Protein AF-A0A2H9QXD7-F1 (afdb_monomer_lite)

pLDDT: mean 72.5, std 18.65, range [27.28, 98.44]

Secondary structure (DSSP, 8-state):
--SHHHHHHHHHHHHHHHHHHHHHHHHHHHHHHHHHHHHHHHHHHHHHHHTTT-PPPPP-------PPPSEEEEEEEEEEEEEEETTEEEEEEEEEEEEEEEEEESS-EEEEEE--SS-EEEEEEEETTEEE--EEETTEEEEEEPSEEEEEEEEEEEEESSEEEEPPPSSSEEEEEEEEEEEESS---PPPPTTBPPPSEEEEETTEEEEEEEEEEEE--SBEEEE------HHHHHHHHHHHHHHHHHHHHHHHHHHHHHTT----HHHHHHHHHHHHHHHHHHHHHHHHH-HHHHHHHHHHHHHHHHHHHHHH-TTS-HHHIIIIIHHHHHHHHHHHHHHS--TTHHHHHHHHHHHHHHHHHHHHHH---------HHHHHHHHHHHHHHHHHHHHHHHHHHHHHHHHHHHHHTT-----B-TTT--B--TT-SB-TTT--B--EEEE-TTT--EEEBTB-SB-TTT-PBPP----------------------

Structure (mmCIF, N/CA/C/O backbone):
data_AF-A0A2H9QXD7-F1
#
_entry.id   AF-A0A2H9QXD7-F1
#
loop_
_atom_site.group_PDB
_atom_site.id
_atom_site.type_symbol
_atom_site.label_atom_id
_atom_site.label_alt_id
_atom_site.label_comp_id
_atom_site.label_asym_id
_atom_site.label_entity_id
_atom_site.label_seq_id
_atom_site.pdbx_PDB_ins_code
_atom_site.Cartn_x
_atom_site.Cartn_y
_atom_site.Cartn_z
_atom_site.occupancy
_atom_site.B_iso_or_equiv
_atom_site.auth_seq_id
_atom_site.auth_comp_id
_atom_site.auth_asym_id
_atom_site.auth_atom_id
_atom_site.pdbx_PDB_model_num
ATOM 1 N N . MET A 1 1 ? -8.961 28.371 81.893 1.00 50.22 1 MET A N 1
ATOM 2 C CA . MET A 1 1 ? -9.290 27.079 81.246 1.00 50.22 1 MET A CA 1
ATOM 3 C C . MET A 1 1 ? -9.871 27.265 79.829 1.00 50.22 1 MET A C 1
ATOM 5 O O . MET A 1 1 ? -10.823 26.589 79.486 1.00 50.22 1 MET A O 1
ATOM 9 N N . ASN A 1 2 ? -9.292 28.124 78.968 1.00 52.12 2 ASN A N 1
ATOM 10 C CA . ASN A 1 2 ? -9.821 28.398 77.608 1.00 52.12 2 ASN A CA 1
ATOM 11 C C . ASN A 1 2 ? -8.870 28.002 76.455 1.00 52.12 2 ASN A C 1
ATOM 13 O O . ASN A 1 2 ? -9.100 28.394 75.317 1.00 52.12 2 ASN A O 1
ATOM 17 N N . ASN A 1 3 ? -7.799 27.241 76.715 1.00 54.72 3 ASN A N 1
ATOM 18 C CA . ASN A 1 3 ? -6.760 26.988 75.703 1.00 54.72 3 ASN A CA 1
ATOM 19 C C . ASN A 1 3 ? -6.898 25.638 74.964 1.00 54.72 3 ASN A C 1
ATOM 21 O O . ASN A 1 3 ? -6.285 25.445 73.919 1.00 54.72 3 ASN A O 1
ATOM 25 N N . GLU A 1 4 ? -7.727 24.710 75.455 1.00 57.25 4 GLU A N 1
ATOM 26 C CA . GLU A 1 4 ? -7.843 23.364 74.865 1.00 57.25 4 GLU A CA 1
ATOM 27 C C . GLU A 1 4 ? -8.737 23.313 73.610 1.00 57.25 4 GLU A C 1
ATOM 29 O O . GLU A 1 4 ? -8.474 22.523 72.703 1.00 57.25 4 GLU A O 1
ATOM 34 N N . GLY A 1 5 ? -9.730 24.204 73.484 1.00 67.75 5 GLY A N 1
ATOM 35 C CA . GLY A 1 5 ? -10.595 24.282 72.293 1.00 67.75 5 GLY A CA 1
ATOM 36 C C . GLY A 1 5 ? -9.861 24.735 71.020 1.00 67.75 5 GLY A C 1
ATOM 37 O O . GLY A 1 5 ? -10.133 24.234 69.931 1.00 67.75 5 GLY A O 1
ATOM 38 N N . SER A 1 6 ? -8.859 25.609 71.169 1.00 73.25 6 SER A N 1
ATOM 39 C CA . SER A 1 6 ? -8.029 26.139 70.072 1.00 73.25 6 SER A CA 1
ATOM 40 C C . SER A 1 6 ? -7.199 25.050 69.375 1.00 73.25 6 SER A C 1
ATOM 42 O O . SER A 1 6 ? -7.035 25.048 68.151 1.00 73.25 6 SER A O 1
ATOM 44 N N . ILE A 1 7 ? -6.713 24.068 70.140 1.00 79.00 7 ILE A N 1
ATOM 45 C CA . ILE A 1 7 ? -5.866 22.992 69.613 1.00 79.00 7 ILE A CA 1
ATOM 46 C C . ILE A 1 7 ? -6.694 22.028 68.749 1.00 79.00 7 ILE A C 1
ATOM 48 O O . ILE A 1 7 ? -6.244 21.622 67.675 1.00 79.00 7 ILE A O 1
ATOM 52 N N . TYR A 1 8 ? -7.925 21.710 69.161 1.00 70.56 8 TYR A N 1
ATOM 53 C CA . TYR A 1 8 ? -8.802 20.801 68.417 1.00 70.56 8 TYR A CA 1
ATOM 54 C C . TYR A 1 8 ? -9.259 21.375 67.069 1.00 70.56 8 TYR A C 1
ATOM 56 O O . TYR A 1 8 ? -9.207 20.666 66.059 1.00 70.56 8 TYR A O 1
ATOM 64 N N . GLU A 1 9 ? -9.638 22.655 67.007 1.00 77.56 9 GLU A N 1
ATOM 65 C CA . GLU A 1 9 ? -10.002 23.297 65.735 1.00 77.56 9 GLU A CA 1
ATOM 66 C C . GLU A 1 9 ? -8.818 23.363 64.767 1.00 77.56 9 GLU A C 1
ATOM 68 O O . GLU A 1 9 ? -8.970 23.095 63.569 1.00 77.56 9 GLU A O 1
ATOM 73 N N . LYS A 1 10 ? -7.612 23.629 65.286 1.00 83.69 10 LYS A N 1
ATOM 74 C CA . LYS A 1 10 ? -6.394 23.641 64.474 1.00 83.69 10 LYS A CA 1
ATOM 75 C C . LYS A 1 10 ? -6.135 22.267 63.848 1.00 83.69 10 LYS A C 1
ATOM 77 O O . LYS A 1 10 ? -5.946 22.194 62.632 1.00 83.69 10 LYS A O 1
ATOM 82 N N . ILE A 1 11 ? -6.240 21.186 64.627 1.00 81.69 11 ILE A N 1
ATOM 83 C CA . ILE A 1 11 ? -6.052 19.803 64.150 1.00 81.69 11 ILE A CA 1
ATOM 84 C C . ILE A 1 11 ? -7.108 19.409 63.103 1.00 81.69 11 ILE A C 1
ATOM 86 O O . ILE A 1 11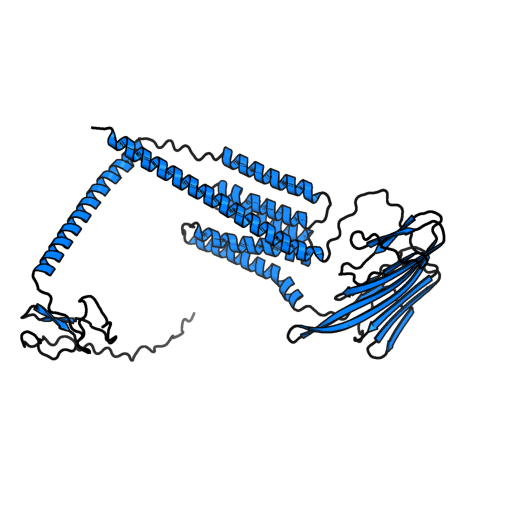 ? -6.771 18.807 62.079 1.00 81.69 11 ILE A O 1
ATOM 90 N N . ILE A 1 12 ? -8.384 19.755 63.313 1.00 76.88 12 ILE A N 1
ATOM 91 C CA . ILE A 1 12 ? -9.459 19.446 62.355 1.00 76.88 12 ILE A CA 1
ATOM 92 C C . ILE A 1 12 ? -9.257 20.226 61.048 1.00 76.88 12 ILE A C 1
ATOM 94 O O . ILE A 1 12 ? -9.395 19.651 59.963 1.00 76.88 12 ILE A O 1
ATOM 98 N N . SER A 1 13 ? -8.870 21.504 61.130 1.00 81.38 13 SER A N 1
ATOM 99 C CA . SER A 1 13 ? -8.602 22.333 59.951 1.00 81.38 13 SER A CA 1
ATOM 100 C C . SER A 1 13 ? -7.418 21.810 59.127 1.00 81.38 13 SER A C 1
ATOM 102 O O . SER A 1 13 ? -7.489 21.782 57.894 1.00 81.38 13 SER A O 1
ATOM 104 N N . GLU A 1 14 ? -6.358 21.325 59.785 1.00 82.88 14 GLU A N 1
ATOM 105 C CA . GLU A 1 14 ? -5.194 20.757 59.107 1.00 82.88 14 GLU A CA 1
ATOM 106 C C . GLU A 1 14 ? -5.512 19.411 58.461 1.00 82.88 14 GLU A C 1
ATOM 108 O O . GLU A 1 14 ? -5.177 19.218 57.292 1.00 82.88 14 GLU A O 1
ATOM 113 N N . ARG A 1 15 ? -6.266 18.526 59.129 1.00 73.88 15 ARG A N 1
ATOM 114 C CA . ARG A 1 15 ? -6.718 17.264 58.515 1.00 73.88 15 ARG A CA 1
ATOM 115 C C . ARG A 1 15 ? -7.625 17.491 57.305 1.00 73.88 15 ARG A C 1
ATOM 117 O O . ARG A 1 15 ? -7.529 16.744 56.330 1.00 73.88 15 ARG A O 1
ATOM 124 N N . ARG A 1 16 ? -8.487 18.517 57.323 1.00 69.88 16 ARG A N 1
ATOM 125 C CA . ARG A 1 16 ? -9.341 18.871 56.171 1.00 69.88 16 ARG A CA 1
ATOM 126 C C . ARG A 1 16 ? -8.508 19.388 54.996 1.00 69.88 16 ARG A C 1
ATOM 128 O O . ARG A 1 16 ? -8.681 18.912 53.876 1.00 69.88 16 ARG A O 1
ATOM 135 N N . LYS A 1 17 ? -7.552 20.290 55.255 1.00 73.44 17 LYS A N 1
ATOM 136 C CA . LYS A 1 17 ? -6.596 20.776 54.241 1.00 73.44 17 LYS A CA 1
ATOM 137 C C . LYS A 1 17 ? -5.735 19.645 53.682 1.00 73.44 17 LYS A C 1
ATOM 139 O O . LYS A 1 17 ? -5.472 19.621 52.481 1.00 73.44 17 LYS A O 1
ATOM 144 N N . GLN A 1 18 ? -5.334 18.699 54.529 1.00 76.56 18 GLN A N 1
ATOM 145 C CA . GLN A 1 18 ? -4.551 17.540 54.125 1.00 76.56 18 GLN A CA 1
ATOM 146 C C . GLN A 1 18 ? -5.365 16.599 53.233 1.00 76.56 18 GLN A C 1
ATOM 148 O O . GLN A 1 18 ? -4.866 16.255 52.170 1.00 76.56 18 GLN A O 1
ATOM 153 N N . LYS A 1 19 ? -6.624 16.275 53.580 1.00 65.88 19 LYS A N 1
ATOM 154 C CA . LYS A 1 19 ? -7.521 15.458 52.733 1.00 65.88 19 LYS A CA 1
ATOM 155 C C . LYS A 1 19 ? -7.804 16.089 51.367 1.00 65.88 19 LYS A C 1
ATOM 157 O O . LYS A 1 19 ? -7.812 15.381 50.365 1.00 65.88 19 LYS A O 1
ATOM 162 N N . ILE A 1 20 ? -8.012 17.406 51.311 1.00 66.88 20 ILE A N 1
ATOM 163 C CA . ILE A 1 20 ? -8.229 18.117 50.039 1.00 66.88 20 ILE A CA 1
ATOM 164 C C . ILE A 1 20 ? -6.953 18.086 49.186 1.00 66.88 20 ILE A C 1
ATOM 166 O O . ILE A 1 20 ? -7.023 17.831 47.985 1.00 66.88 20 ILE A O 1
ATOM 170 N N . ARG A 1 21 ? -5.776 18.282 49.798 1.00 68.50 21 ARG A N 1
ATOM 171 C CA . ARG A 1 21 ? -4.490 18.181 49.091 1.00 68.50 21 ARG A CA 1
ATOM 172 C C . ARG A 1 21 ? -4.213 16.769 48.589 1.00 68.50 21 ARG A C 1
ATOM 174 O O . ARG A 1 21 ? -3.840 16.630 47.432 1.00 68.50 21 ARG A O 1
ATOM 181 N N . THR A 1 22 ? -4.404 15.733 49.406 1.00 72.25 22 THR A N 1
ATOM 182 C CA . THR A 1 22 ? -4.174 14.352 48.960 1.00 72.25 22 THR A CA 1
ATOM 183 C C . THR A 1 22 ? -5.171 13.929 47.890 1.00 72.25 22 THR A C 1
ATOM 185 O O . THR A 1 22 ? -4.749 13.330 46.910 1.00 72.25 22 THR A O 1
ATOM 188 N N . GLY A 1 23 ? -6.449 14.305 47.999 1.00 62.25 23 GLY A N 1
ATOM 189 C CA . GLY A 1 23 ? -7.443 14.043 46.951 1.00 62.25 23 GLY A CA 1
ATOM 190 C C . GLY A 1 23 ? -7.094 14.708 45.616 1.00 62.25 23 GLY A C 1
ATOM 191 O O . GLY A 1 23 ? -7.137 14.056 44.576 1.00 62.25 23 GLY A O 1
ATOM 192 N N . ALA A 1 24 ? -6.670 15.977 45.641 1.00 61.62 24 ALA A N 1
ATOM 193 C CA . ALA A 1 24 ? -6.243 16.689 44.438 1.00 61.62 24 ALA A CA 1
ATOM 194 C C . ALA A 1 24 ? -4.972 16.083 43.820 1.00 61.62 24 ALA A C 1
ATOM 196 O O . ALA A 1 24 ? -4.908 15.907 42.607 1.00 61.62 24 ALA A O 1
ATOM 197 N N . VAL A 1 25 ? -3.980 15.718 44.640 1.00 71.81 25 VAL A N 1
ATOM 198 C CA . VAL A 1 25 ? -2.737 15.089 44.160 1.00 71.81 25 VAL A CA 1
ATOM 199 C C . VAL A 1 25 ? -3.019 13.716 43.550 1.00 71.81 25 VAL A C 1
ATOM 201 O O . VAL A 1 25 ? -2.540 13.441 42.455 1.00 71.81 25 VAL A O 1
ATOM 204 N N . ILE A 1 26 ? -3.836 12.883 44.202 1.00 72.69 26 ILE A N 1
ATOM 205 C CA . ILE A 1 26 ? -4.234 11.574 43.666 1.00 72.69 26 ILE A CA 1
ATOM 206 C C . ILE A 1 26 ? -4.992 11.748 42.346 1.00 72.69 26 ILE A C 1
ATOM 208 O O . ILE A 1 26 ? -4.683 11.052 41.384 1.00 72.69 26 ILE A O 1
ATOM 212 N N . GLY A 1 27 ? -5.920 12.708 42.265 1.00 67.00 27 GLY A N 1
ATOM 213 C CA . GLY A 1 27 ? -6.651 13.007 41.032 1.00 67.00 27 GLY A CA 1
ATOM 214 C C . GLY A 1 27 ? -5.737 13.422 39.875 1.00 67.00 27 GLY A C 1
ATOM 215 O O . GLY A 1 27 ? -5.883 12.909 38.769 1.00 67.00 27 GLY A O 1
ATOM 216 N N . VAL A 1 28 ? -4.752 14.292 40.131 1.00 66.38 28 VAL A N 1
ATOM 217 C CA . VAL A 1 28 ? -3.770 14.717 39.118 1.00 66.38 28 VAL A CA 1
ATOM 218 C C . VAL A 1 28 ? -2.889 13.550 38.676 1.00 66.38 28 VAL A C 1
ATOM 220 O O . VAL A 1 28 ? -2.704 13.355 37.478 1.00 66.38 28 VAL A O 1
ATOM 223 N N . VAL A 1 29 ? -2.381 12.742 39.613 1.00 74.50 29 VAL A N 1
ATOM 224 C CA . VAL A 1 29 ? -1.556 11.568 39.283 1.00 74.50 29 VAL A CA 1
ATOM 225 C C . VAL A 1 29 ? -2.347 10.576 38.435 1.00 74.50 29 VAL A C 1
ATOM 227 O O . VAL A 1 29 ? -1.844 10.131 37.407 1.00 74.50 29 VAL A O 1
ATOM 230 N N . LEU A 1 30 ? -3.595 10.279 38.810 1.00 69.69 30 LEU A N 1
ATOM 231 C CA . LEU A 1 30 ? -4.452 9.363 38.059 1.00 69.69 30 LEU A CA 1
ATOM 232 C C . LEU A 1 30 ? -4.732 9.888 36.644 1.00 69.69 30 LEU A C 1
ATOM 234 O O . LEU A 1 30 ? -4.655 9.130 35.682 1.00 69.69 30 LEU A O 1
ATOM 238 N N . MET A 1 31 ? -5.000 11.191 36.502 1.00 66.00 31 MET A N 1
ATOM 239 C CA . MET A 1 31 ? -5.238 11.814 35.199 1.00 66.00 31 MET A CA 1
ATOM 240 C C . MET A 1 31 ? -3.998 11.747 34.300 1.00 66.00 31 MET A C 1
ATOM 242 O O . MET A 1 31 ? -4.118 11.396 33.127 1.00 66.00 31 MET A O 1
ATOM 246 N N . VAL A 1 32 ? -2.805 12.027 34.837 1.00 68.38 32 VAL A N 1
ATOM 247 C CA . VAL A 1 32 ? -1.537 11.918 34.093 1.00 68.38 32 VAL A CA 1
ATOM 248 C C . VAL A 1 32 ? -1.297 10.478 33.643 1.00 68.38 32 VAL A C 1
ATOM 250 O O . VAL A 1 32 ? -0.935 10.254 32.491 1.00 68.38 32 VAL A O 1
ATOM 253 N N . LEU A 1 33 ? -1.556 9.501 34.514 1.00 71.00 33 LEU A N 1
ATOM 254 C CA . LEU A 1 33 ? -1.360 8.081 34.220 1.00 71.00 33 LEU A CA 1
ATOM 255 C C . LEU A 1 33 ? -2.330 7.591 33.135 1.00 71.00 33 LEU A C 1
ATOM 257 O O . LEU A 1 33 ? -1.901 6.959 32.175 1.00 71.00 33 LEU A O 1
ATOM 261 N N . ILE A 1 34 ? -3.613 7.959 33.228 1.00 66.31 34 ILE A N 1
ATOM 262 C CA . ILE A 1 34 ? -4.619 7.661 32.197 1.00 66.31 34 ILE A CA 1
ATOM 263 C C . ILE A 1 34 ? -4.234 8.321 30.869 1.00 66.31 34 ILE A C 1
ATOM 265 O O . ILE A 1 34 ? -4.259 7.666 29.832 1.00 66.31 34 ILE A O 1
ATOM 269 N N . THR A 1 35 ? -3.819 9.590 30.890 1.00 63.94 35 THR A N 1
ATOM 270 C CA . THR A 1 35 ? -3.411 10.314 29.675 1.00 63.94 35 THR A CA 1
ATOM 271 C C . THR A 1 35 ? -2.179 9.671 29.034 1.00 63.94 35 THR A C 1
ATOM 273 O O . THR A 1 35 ? -2.145 9.511 27.819 1.00 63.94 35 THR A O 1
ATOM 276 N N . ALA A 1 36 ? -1.195 9.243 29.829 1.00 67.12 36 ALA A N 1
ATOM 277 C CA . ALA A 1 36 ? -0.007 8.552 29.335 1.00 67.12 36 ALA A CA 1
ATOM 278 C C . ALA A 1 36 ? -0.347 7.188 28.713 1.00 67.12 36 ALA A C 1
ATOM 280 O O . ALA A 1 36 ? 0.145 6.873 27.632 1.00 67.12 36 ALA A O 1
ATOM 281 N N . VAL A 1 37 ? -1.229 6.406 29.349 1.00 69.88 37 VAL A N 1
ATOM 282 C CA . VAL A 1 37 ? -1.709 5.127 28.799 1.00 69.88 37 VAL A CA 1
ATOM 283 C C . VAL A 1 37 ? -2.461 5.352 27.490 1.00 69.88 37 VAL A C 1
ATOM 285 O O . VAL A 1 37 ? -2.209 4.651 26.518 1.00 69.88 37 VAL A O 1
ATOM 288 N N . LEU A 1 38 ? -3.334 6.356 27.421 1.00 62.91 38 LEU A N 1
ATOM 289 C CA . LEU A 1 38 ? -4.075 6.674 26.200 1.00 62.91 38 LEU A CA 1
ATOM 290 C C . LEU A 1 38 ? -3.177 7.181 25.079 1.00 62.91 38 LEU A C 1
ATOM 292 O O . LEU A 1 38 ? -3.379 6.797 23.930 1.00 62.91 38 LEU A O 1
ATOM 296 N N . ALA A 1 39 ? -2.176 7.999 25.400 1.00 63.72 39 ALA A N 1
ATOM 297 C CA . ALA A 1 39 ? -1.175 8.435 24.437 1.00 63.72 39 ALA A CA 1
ATOM 298 C C . ALA A 1 39 ? -0.360 7.245 23.913 1.00 63.72 39 ALA A C 1
ATOM 300 O O . ALA A 1 39 ? -0.146 7.148 22.709 1.00 63.72 39 ALA A O 1
ATOM 301 N N . ALA A 1 40 ? 0.029 6.306 24.782 1.00 63.38 40 ALA A N 1
ATOM 302 C CA . ALA A 1 40 ? 0.746 5.095 24.390 1.00 63.38 40 ALA A CA 1
ATOM 303 C C . ALA A 1 40 ? -0.117 4.165 23.525 1.00 63.38 40 ALA A C 1
ATOM 305 O O . ALA A 1 40 ? 0.338 3.719 22.477 1.00 63.38 40 ALA A O 1
ATOM 306 N N . VAL A 1 41 ? -1.374 3.917 23.911 1.00 64.88 41 VAL A N 1
ATOM 307 C CA . VAL A 1 41 ? -2.317 3.112 23.120 1.00 64.88 41 VAL A CA 1
ATOM 308 C C . VAL A 1 41 ? -2.567 3.771 21.770 1.00 64.88 41 VAL A C 1
ATOM 310 O O . VAL A 1 41 ? -2.420 3.107 20.755 1.00 64.88 41 VAL A O 1
ATOM 313 N N . SER A 1 42 ? -2.858 5.075 21.737 1.00 60.62 42 SER A N 1
ATOM 314 C CA . SER A 1 42 ? -3.069 5.815 20.487 1.00 60.62 42 SER A CA 1
ATOM 315 C C . SER A 1 42 ? -1.819 5.802 19.615 1.00 60.62 42 SER A C 1
ATOM 317 O O . SER A 1 42 ? -1.932 5.619 18.414 1.00 60.62 42 SER A O 1
ATOM 319 N N . TYR A 1 43 ? -0.625 5.935 20.198 1.00 60.16 43 TYR A N 1
ATOM 320 C CA . TYR A 1 43 ? 0.634 5.838 19.465 1.00 60.16 43 TYR A CA 1
ATOM 321 C C . TYR A 1 43 ? 0.837 4.445 18.868 1.00 60.16 43 TYR A C 1
ATOM 323 O O . TYR A 1 43 ? 1.142 4.349 17.687 1.00 60.16 43 TYR A O 1
ATOM 331 N N . VAL A 1 44 ? 0.631 3.367 19.631 1.00 60.97 44 VAL A N 1
ATOM 332 C CA . VAL A 1 44 ? 0.731 1.982 19.127 1.00 60.97 44 VAL A CA 1
ATOM 333 C C . VAL A 1 44 ? -0.316 1.715 18.043 1.00 60.97 44 VAL A C 1
ATOM 335 O O . VAL A 1 44 ? -0.007 1.103 17.026 1.00 60.97 44 VAL A O 1
ATOM 338 N N . TRP A 1 45 ? -1.538 2.218 18.215 1.00 57.41 45 TRP A N 1
ATOM 339 C CA . TRP A 1 45 ? -2.621 2.043 17.248 1.00 57.41 45 TRP A CA 1
ATOM 340 C C . TRP A 1 45 ? -2.368 2.833 15.958 1.00 57.41 45 TRP A C 1
ATOM 342 O O . TRP A 1 45 ? -2.445 2.278 14.866 1.00 57.41 45 TRP A O 1
ATOM 352 N N . VAL A 1 46 ? -1.987 4.108 16.074 1.00 52.50 46 VAL A N 1
ATOM 353 C CA . VAL A 1 46 ? -1.670 4.982 14.936 1.00 52.50 46 VAL A CA 1
ATOM 354 C C . VAL A 1 46 ? -0.399 4.523 14.232 1.00 52.50 46 VAL A C 1
ATOM 356 O O . VAL A 1 46 ? -0.385 4.493 13.012 1.00 52.50 46 VAL A O 1
ATOM 359 N N . SER A 1 47 ? 0.650 4.116 14.949 1.00 48.94 47 SER A N 1
ATOM 360 C CA . SER A 1 47 ? 1.869 3.579 14.323 1.00 48.94 47 SER A CA 1
ATOM 361 C C . SER A 1 47 ? 1.639 2.212 13.673 1.00 48.94 47 SER A C 1
ATOM 363 O O . SER A 1 47 ? 2.203 1.959 12.613 1.00 48.94 47 SER A O 1
ATOM 365 N N . GLY A 1 48 ? 0.761 1.372 14.233 1.00 50.75 48 GLY A N 1
ATOM 366 C CA . GLY A 1 48 ? 0.320 0.123 13.609 1.00 50.75 48 GLY A CA 1
ATOM 367 C C . GLY A 1 48 ? -0.462 0.341 12.309 1.00 50.75 48 GLY A C 1
ATOM 368 O O . GLY A 1 48 ? -0.256 -0.394 11.348 1.00 50.75 48 GLY A O 1
ATOM 369 N N . PHE A 1 49 ? -1.303 1.380 12.247 1.00 46.78 49 PHE A N 1
ATOM 370 C CA . PHE A 1 49 ? -2.047 1.750 11.035 1.00 46.78 49 PHE A CA 1
ATOM 371 C C . PHE A 1 49 ? -1.208 2.545 10.018 1.00 46.78 49 PHE A C 1
ATOM 373 O O . PHE A 1 49 ? -1.299 2.304 8.819 1.00 46.78 49 PHE A O 1
ATOM 380 N N . MET A 1 50 ? -0.366 3.481 10.464 1.00 40.97 50 MET A N 1
ATOM 381 C CA . MET A 1 50 ? 0.444 4.339 9.586 1.00 40.97 50 MET A CA 1
ATOM 382 C C . MET A 1 50 ? 1.730 3.676 9.098 1.00 40.97 50 MET A C 1
ATOM 384 O O . MET A 1 50 ? 2.213 4.022 8.019 1.00 40.97 50 MET A O 1
ATOM 388 N N . GLY A 1 51 ? 2.254 2.688 9.832 1.00 41.75 51 GLY A N 1
ATOM 389 C CA . GLY A 1 51 ? 3.349 1.835 9.367 1.00 41.75 51 GLY A CA 1
ATOM 390 C C . GLY A 1 51 ? 3.013 1.064 8.084 1.00 41.75 51 GLY A C 1
ATOM 391 O O . GLY A 1 51 ? 3.920 0.553 7.433 1.00 41.75 51 GLY A O 1
ATOM 392 N N . ALA A 1 52 ? 1.734 1.030 7.693 1.00 42.28 52 ALA A N 1
ATOM 393 C CA . ALA A 1 52 ? 1.243 0.396 6.480 1.00 42.28 52 ALA A CA 1
ATOM 394 C C . ALA A 1 52 ? 0.986 1.351 5.289 1.00 42.28 52 ALA A C 1
ATOM 396 O O . ALA A 1 52 ? 0.564 0.856 4.248 1.00 42.28 52 ALA A O 1
ATOM 397 N N . GLY A 1 53 ? 1.235 2.676 5.354 1.00 41.81 53 GLY A N 1
ATOM 398 C CA . GLY A 1 53 ? 0.995 3.489 4.140 1.00 41.81 53 GLY A CA 1
ATOM 399 C C . GLY A 1 53 ? 1.025 5.024 4.174 1.00 41.81 53 GLY A C 1
ATOM 400 O O . GLY A 1 53 ? 0.378 5.630 3.326 1.00 41.81 53 GLY A O 1
ATOM 401 N N . GLY A 1 54 ? 1.726 5.694 5.094 1.00 33.34 54 GLY A N 1
ATOM 402 C CA . GLY A 1 54 ? 1.732 7.170 5.155 1.00 33.34 54 GLY A CA 1
ATOM 403 C C . GLY A 1 54 ? 3.004 7.834 4.612 1.00 33.34 54 GLY A C 1
ATOM 404 O O . GLY A 1 54 ? 3.951 8.042 5.367 1.00 33.34 54 GLY A O 1
ATOM 405 N N . GLY A 1 55 ? 3.040 8.212 3.330 1.00 37.62 55 GLY A N 1
ATOM 406 C CA . GLY A 1 55 ? 4.127 9.010 2.739 1.00 37.62 55 GLY A CA 1
ATOM 407 C C . GLY A 1 55 ? 4.132 10.475 3.216 1.00 37.62 55 GLY A C 1
ATOM 408 O O . GLY A 1 55 ? 3.090 11.128 3.275 1.00 37.62 55 GLY A O 1
ATOM 409 N N . ALA A 1 56 ? 5.311 10.999 3.560 1.00 30.47 56 ALA A N 1
ATOM 410 C CA . ALA A 1 56 ? 5.522 12.405 3.919 1.00 30.47 56 ALA A CA 1
ATOM 411 C C . ALA A 1 56 ? 5.652 13.300 2.670 1.00 30.47 56 ALA A C 1
ATOM 413 O O . ALA A 1 56 ? 6.266 12.899 1.679 1.00 30.47 56 ALA A O 1
ATOM 414 N N . ALA A 1 57 ? 5.124 14.527 2.731 1.00 29.91 57 ALA A N 1
ATOM 415 C CA . ALA A 1 57 ? 5.235 15.509 1.647 1.00 29.91 57 ALA A CA 1
ATOM 416 C C . ALA A 1 57 ? 6.692 16.008 1.458 1.00 29.91 57 ALA A C 1
ATOM 418 O O . ALA A 1 57 ? 7.374 16.283 2.452 1.00 29.91 57 ALA A O 1
ATOM 419 N N . PRO A 1 58 ? 7.191 16.147 0.211 1.00 33.81 58 PRO A N 1
ATOM 420 C CA . PRO A 1 58 ? 8.589 16.475 -0.055 1.00 33.81 58 PRO A CA 1
ATOM 421 C C . PRO A 1 58 ? 8.921 17.941 0.261 1.00 33.81 58 PRO A C 1
ATOM 423 O O . PRO A 1 58 ? 8.204 18.870 -0.110 1.00 33.81 58 PRO A O 1
ATOM 426 N N . ALA A 1 59 ? 10.055 18.138 0.936 1.00 29.09 59 ALA A N 1
ATOM 427 C CA . ALA A 1 59 ? 10.696 19.436 1.097 1.00 29.09 59 ALA A CA 1
ATOM 428 C C . ALA A 1 59 ? 11.260 19.923 -0.248 1.00 29.09 59 ALA A C 1
ATOM 430 O O . ALA A 1 59 ? 11.750 19.136 -1.058 1.00 29.09 59 ALA A O 1
ATOM 431 N N . TRP A 1 60 ? 11.210 21.236 -0.459 1.00 27.28 60 TRP A N 1
ATOM 432 C CA . TRP A 1 60 ? 11.509 21.912 -1.717 1.00 27.28 60 TRP A CA 1
ATOM 433 C C . TRP A 1 60 ? 13.029 22.038 -1.870 1.00 27.28 60 TRP A C 1
ATOM 435 O O . TRP A 1 60 ? 13.616 23.098 -1.671 1.00 27.28 60 TRP A O 1
ATOM 445 N N . TYR A 1 61 ? 13.676 20.913 -2.165 1.00 30.48 61 TYR A N 1
ATOM 446 C CA . TYR A 1 61 ? 15.014 20.888 -2.738 1.00 30.48 61 TYR A CA 1
ATOM 447 C C . TYR A 1 61 ? 14.907 21.200 -4.229 1.00 30.48 61 TYR A C 1
ATOM 449 O O . TYR A 1 61 ? 13.940 20.821 -4.886 1.00 30.48 61 TYR A O 1
ATOM 457 N N . LYS A 1 62 ? 15.912 21.894 -4.765 1.00 30.70 62 LYS A N 1
ATOM 458 C CA . LYS A 1 62 ? 16.094 22.104 -6.203 1.00 30.70 62 LYS A CA 1
ATOM 459 C C . LYS A 1 62 ? 16.296 20.719 -6.832 1.00 30.70 62 LYS A C 1
ATOM 461 O O . LYS A 1 62 ? 17.397 20.182 -6.802 1.00 30.70 62 LYS A O 1
ATOM 466 N N . GLN A 1 63 ? 15.193 20.098 -7.238 1.00 32.25 63 GLN A N 1
ATOM 467 C CA . GLN A 1 63 ? 15.133 18.705 -7.651 1.00 32.25 63 GLN A CA 1
ATOM 468 C C . GLN A 1 63 ? 15.799 18.598 -9.018 1.00 32.25 63 GLN A C 1
ATOM 470 O O . GLN A 1 63 ? 15.282 19.109 -10.011 1.00 32.25 63 GLN A O 1
ATOM 475 N N . GLU A 1 64 ? 16.980 17.985 -9.052 1.00 40.94 64 GLU A N 1
ATOM 476 C CA . GLU A 1 64 ? 17.527 17.442 -10.289 1.00 40.94 64 GLU A CA 1
ATOM 477 C C . GLU A 1 64 ? 16.435 16.563 -10.900 1.00 40.94 64 GLU A C 1
ATOM 479 O O . GLU A 1 64 ? 15.863 15.710 -10.212 1.00 40.94 64 GLU A O 1
ATOM 484 N N . VAL A 1 65 ? 16.066 16.854 -12.151 1.00 46.69 65 VAL A N 1
ATOM 485 C CA . VAL A 1 65 ? 15.045 16.078 -12.854 1.00 46.69 65 VAL A CA 1
ATOM 486 C C . VAL A 1 65 ? 15.514 14.622 -12.820 1.00 46.69 65 VAL A C 1
ATOM 488 O O . VAL A 1 65 ? 16.653 14.369 -13.222 1.00 46.69 65 VAL A O 1
ATOM 491 N N . PRO A 1 66 ? 14.701 13.690 -12.288 1.00 72.94 66 PRO A N 1
ATOM 492 C CA . PRO A 1 66 ? 15.031 12.274 -12.270 1.00 72.94 66 PRO A CA 1
ATOM 493 C C . PRO A 1 66 ? 15.585 11.823 -13.616 1.00 72.94 66 PRO A C 1
ATOM 495 O O . PRO A 1 66 ? 15.014 12.162 -14.653 1.00 72.94 66 PRO A O 1
ATOM 498 N N . ALA A 1 67 ? 16.647 11.020 -13.609 1.00 77.62 67 ALA A N 1
ATOM 499 C CA . ALA A 1 67 ? 16.930 10.202 -14.776 1.00 77.62 67 ALA A CA 1
ATOM 500 C C . ALA A 1 67 ? 15.714 9.291 -14.995 1.00 77.62 67 ALA A C 1
ATOM 502 O O . ALA A 1 67 ? 15.366 8.493 -14.120 1.00 77.62 67 ALA A O 1
ATOM 503 N N . GLU A 1 68 ? 15.041 9.445 -16.131 1.00 90.00 68 GLU A N 1
ATOM 504 C CA . GLU A 1 68 ? 13.994 8.526 -16.576 1.00 90.00 68 GLU A CA 1
ATOM 505 C C . GLU A 1 68 ? 14.601 7.592 -17.628 1.00 90.00 68 GLU A C 1
ATOM 507 O O . GLU A 1 68 ? 15.484 8.019 -18.378 1.00 90.00 68 GLU A O 1
ATOM 512 N N . PRO A 1 69 ? 14.174 6.326 -17.679 1.00 94.50 69 PRO A N 1
ATOM 513 C CA . PRO A 1 69 ? 14.760 5.358 -18.593 1.00 94.50 69 PRO A CA 1
ATOM 514 C C . PRO A 1 69 ? 14.272 5.585 -20.028 1.00 94.50 69 PRO A C 1
ATOM 516 O O . PRO A 1 69 ? 13.158 6.054 -20.250 1.00 94.50 69 PRO A O 1
ATOM 519 N N . GLU A 1 70 ? 15.104 5.216 -20.996 1.00 96.06 70 GLU A N 1
ATOM 520 C CA . GLU A 1 70 ? 14.776 5.222 -22.430 1.00 96.06 70 GLU A CA 1
ATOM 521 C C . GLU A 1 70 ? 14.077 3.927 -22.853 1.00 96.06 70 GLU A C 1
ATOM 523 O O . GLU A 1 70 ? 13.237 3.927 -23.756 1.00 96.06 70 GLU A O 1
ATOM 528 N N . SER A 1 71 ? 14.382 2.828 -22.154 1.00 97.19 71 SER A N 1
ATOM 529 C CA . SER A 1 71 ? 13.786 1.516 -22.388 1.00 97.19 71 SER A CA 1
ATOM 530 C C . SER A 1 71 ? 13.422 0.811 -21.079 1.00 97.19 71 SER A C 1
ATOM 532 O O . SER A 1 71 ? 14.128 0.910 -20.071 1.00 97.19 71 SER A O 1
ATOM 534 N N . MET A 1 72 ? 12.286 0.114 -21.094 1.00 97.19 72 MET A N 1
ATOM 535 C CA . MET A 1 72 ? 11.751 -0.662 -19.977 1.00 97.19 72 MET A CA 1
ATOM 536 C C . MET A 1 72 ? 11.345 -2.059 -20.443 1.00 97.19 72 MET A C 1
ATOM 538 O O . MET A 1 72 ? 10.629 -2.205 -21.435 1.00 97.19 72 MET A O 1
ATOM 542 N N . VAL A 1 73 ? 11.746 -3.079 -19.686 1.00 97.88 73 VAL A N 1
ATOM 543 C CA . VAL A 1 73 ? 11.313 -4.470 -19.852 1.00 97.88 73 VAL A CA 1
ATOM 544 C C . VAL A 1 73 ? 10.827 -4.973 -18.498 1.00 97.88 73 VAL A C 1
ATOM 546 O O . VAL A 1 73 ? 11.618 -5.153 -17.577 1.00 97.88 73 VAL A O 1
ATOM 549 N N . ILE A 1 74 ? 9.521 -5.177 -18.351 1.00 97.75 74 ILE A N 1
ATOM 550 C CA . ILE A 1 74 ? 8.883 -5.512 -17.073 1.00 97.75 74 ILE A CA 1
ATOM 551 C C . ILE A 1 74 ? 8.201 -6.876 -17.181 1.00 97.75 74 ILE A C 1
ATOM 553 O O . ILE A 1 74 ? 7.356 -7.103 -18.042 1.00 97.75 74 ILE A O 1
ATOM 557 N N . GLY A 1 75 ? 8.543 -7.782 -16.272 1.00 97.88 75 GLY A N 1
ATOM 558 C CA . GLY A 1 75 ? 7.838 -9.029 -16.014 1.00 97.88 75 GLY A CA 1
ATOM 559 C C . GLY A 1 75 ? 7.193 -8.992 -14.632 1.00 97.88 75 GLY A C 1
ATOM 560 O O . GLY A 1 75 ? 7.881 -8.919 -13.614 1.00 97.88 75 GLY A O 1
ATOM 561 N N . ALA A 1 76 ? 5.870 -9.066 -14.589 1.00 97.38 76 ALA A N 1
ATOM 562 C CA . ALA A 1 76 ? 5.098 -9.108 -13.358 1.00 97.38 76 ALA A CA 1
ATOM 563 C C . ALA A 1 76 ? 4.243 -10.377 -13.331 1.00 97.38 76 ALA A C 1
ATOM 565 O O . ALA A 1 76 ? 3.510 -10.659 -14.275 1.00 97.38 76 ALA A O 1
ATOM 566 N N . VAL A 1 77 ? 4.325 -11.139 -12.241 1.00 97.88 77 VAL A N 1
ATOM 567 C CA . VAL A 1 77 ? 3.474 -12.313 -12.012 1.00 97.88 77 VAL A CA 1
ATOM 568 C C . VAL A 1 77 ? 2.682 -12.099 -10.731 1.00 97.88 77 VAL A C 1
ATOM 570 O O . VAL A 1 77 ? 3.261 -12.028 -9.650 1.00 97.88 77 VAL A O 1
ATOM 573 N N . LEU A 1 78 ? 1.363 -12.000 -10.854 1.00 96.50 78 LEU A N 1
ATOM 574 C CA . LEU A 1 78 ? 0.411 -11.958 -9.752 1.00 96.50 78 LEU A CA 1
ATOM 575 C C . LEU A 1 78 ? -0.099 -13.372 -9.480 1.00 96.50 78 LEU A C 1
ATOM 577 O O . LEU A 1 78 ? -0.930 -13.897 -10.218 1.00 96.50 78 LEU A O 1
ATOM 581 N N . ASP A 1 79 ? 0.407 -13.989 -8.418 1.00 96.69 79 ASP A N 1
ATOM 582 C CA . ASP A 1 79 ? -0.049 -15.293 -7.943 1.00 96.69 79 ASP A CA 1
ATOM 583 C C . ASP A 1 79 ? -1.186 -15.109 -6.928 1.00 96.69 79 ASP A C 1
ATOM 585 O O . ASP A 1 79 ? -0.970 -14.569 -5.837 1.00 96.69 79 ASP A O 1
ATOM 589 N N . CYS A 1 80 ? -2.401 -15.523 -7.294 1.00 95.12 80 CYS A N 1
ATOM 590 C CA . CYS A 1 80 ? -3.555 -15.506 -6.403 1.00 95.12 80 CYS A CA 1
ATOM 591 C C . CYS A 1 80 ? -3.603 -16.786 -5.562 1.00 95.12 80 CYS A C 1
ATOM 593 O O . CYS A 1 80 ? -3.644 -17.897 -6.087 1.00 95.12 80 CYS A O 1
ATOM 595 N N . LYS A 1 81 ? -3.657 -16.645 -4.236 1.00 93.88 81 LYS A N 1
ATOM 596 C CA . LYS A 1 81 ? -3.907 -17.764 -3.319 1.00 93.88 81 LYS A CA 1
ATOM 597 C C . LYS A 1 81 ? -5.146 -17.499 -2.496 1.00 93.88 81 LYS A C 1
ATOM 599 O O . LYS A 1 81 ? -5.258 -16.456 -1.862 1.00 93.88 81 LYS A O 1
ATOM 604 N N . TYR A 1 82 ? -6.039 -18.475 -2.436 1.00 90.38 82 TYR A N 1
ATOM 605 C CA . TYR A 1 82 ? -7.192 -18.407 -1.551 1.00 90.38 82 TYR A CA 1
ATOM 606 C C . TYR A 1 82 ? -6.792 -18.835 -0.141 1.00 90.38 82 TYR A C 1
ATOM 608 O O . TYR A 1 82 ? -6.480 -19.998 0.114 1.00 90.38 82 TYR A O 1
ATOM 616 N N . VAL A 1 83 ? -6.807 -17.886 0.788 1.00 88.88 83 VAL A N 1
ATOM 617 C CA . VAL A 1 83 ? -6.621 -18.143 2.215 1.00 88.88 83 VAL A CA 1
ATOM 618 C C . VAL A 1 83 ? -7.994 -18.271 2.860 1.00 88.88 83 VAL A C 1
ATOM 620 O O . VAL A 1 83 ? -8.874 -17.437 2.652 1.00 88.88 83 VAL A O 1
ATOM 623 N N . ARG A 1 84 ? -8.200 -19.333 3.641 1.00 86.12 84 ARG A N 1
ATOM 624 C CA . ARG A 1 84 ? -9.439 -19.514 4.399 1.00 86.12 84 ARG A CA 1
ATOM 625 C C . ARG A 1 84 ? -9.382 -18.659 5.665 1.00 86.12 84 ARG A C 1
ATOM 627 O O . ARG A 1 84 ? -8.553 -18.909 6.536 1.00 86.12 84 ARG A O 1
ATOM 634 N N . ILE A 1 85 ? -10.266 -17.671 5.759 1.00 83.06 85 ILE A N 1
ATOM 635 C CA . ILE A 1 85 ? -10.508 -16.880 6.967 1.00 83.06 85 ILE A CA 1
ATOM 636 C C . ILE A 1 85 ? -11.907 -17.264 7.448 1.00 83.06 85 ILE A C 1
ATOM 638 O O . ILE A 1 85 ? -12.898 -16.970 6.780 1.00 83.06 85 ILE A O 1
ATOM 642 N N . GLU A 1 86 ? -11.970 -17.984 8.572 1.00 85.50 86 GLU A N 1
ATOM 643 C CA . GLU A 1 86 ? -13.192 -18.631 9.078 1.00 85.50 86 GLU A CA 1
ATOM 644 C C . GLU A 1 86 ? -13.784 -19.612 8.041 1.00 85.50 86 GLU A C 1
ATOM 646 O O . GLU A 1 86 ? -13.152 -20.612 7.689 1.00 85.50 86 GLU A O 1
ATOM 651 N N . ASP A 1 87 ? -14.970 -19.314 7.511 1.00 87.19 87 ASP A N 1
ATOM 652 C CA . ASP A 1 87 ? -15.661 -20.096 6.480 1.00 87.19 87 ASP A CA 1
ATOM 653 C C . ASP A 1 87 ? -15.661 -19.419 5.103 1.00 87.19 87 ASP A C 1
ATOM 655 O O . ASP A 1 87 ? -16.340 -19.872 4.182 1.00 87.19 87 ASP A O 1
ATOM 659 N N . LYS A 1 88 ? -14.883 -18.343 4.930 1.00 81.31 88 LYS A N 1
ATOM 660 C CA . LYS A 1 88 ? -14.758 -17.626 3.657 1.00 81.31 88 LYS A CA 1
ATOM 661 C C . LYS A 1 88 ? -13.370 -17.821 3.059 1.00 81.31 88 LYS A C 1
ATOM 663 O O . LYS A 1 88 ? -12.359 -17.775 3.758 1.00 81.31 88 LYS A O 1
ATOM 668 N N . GLN A 1 89 ? -13.323 -18.030 1.748 1.00 86.38 89 GLN A N 1
ATOM 669 C CA . GLN A 1 89 ? -12.079 -17.996 0.987 1.00 86.38 89 GLN A CA 1
ATOM 670 C C . GLN A 1 89 ? -11.796 -16.563 0.543 1.00 86.38 89 GLN A C 1
ATOM 672 O O . GLN A 1 89 ? -12.676 -15.885 0.015 1.00 86.38 89 GLN A O 1
ATOM 677 N N . VAL A 1 90 ? -10.569 -16.118 0.783 1.00 84.56 90 VAL A N 1
ATOM 678 C CA . VAL A 1 90 ? -10.113 -14.754 0.527 1.00 84.56 90 VAL A CA 1
ATOM 679 C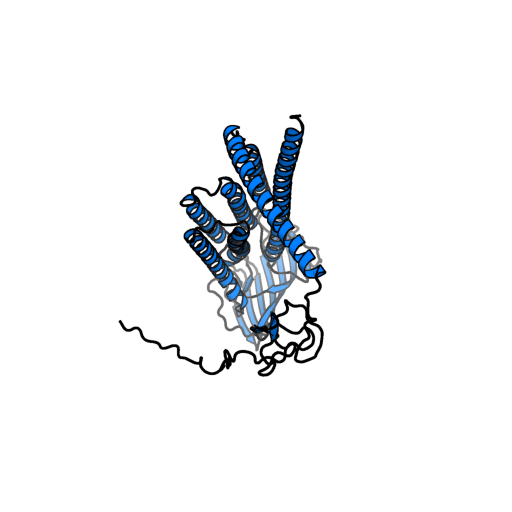 C . VAL A 1 90 ? -8.931 -14.809 -0.432 1.00 84.56 90 VAL A C 1
ATOM 681 O O . VAL A 1 90 ? -7.933 -15.445 -0.087 1.00 84.56 90 VAL A O 1
ATOM 684 N N . PRO A 1 91 ? -9.008 -14.187 -1.619 1.00 89.69 91 PRO A N 1
ATOM 685 C CA . PRO A 1 91 ? -7.865 -14.076 -2.508 1.00 89.69 91 PRO A CA 1
ATOM 686 C C . PRO A 1 91 ? -6.789 -13.198 -1.861 1.00 89.69 91 PRO A C 1
ATOM 688 O O . PRO A 1 91 ? -7.052 -12.098 -1.379 1.00 89.69 91 PRO A O 1
ATOM 691 N N . VAL A 1 92 ? -5.563 -13.703 -1.846 1.00 88.81 92 VAL A N 1
ATOM 692 C CA . VAL A 1 92 ? -4.358 -12.992 -1.430 1.00 88.81 92 VAL A CA 1
ATOM 693 C C . VAL A 1 92 ? -3.405 -13.013 -2.610 1.00 88.81 92 VAL A C 1
ATOM 695 O O . VAL A 1 92 ? -2.989 -14.085 -3.054 1.00 88.81 92 VAL A O 1
ATOM 698 N N . TYR A 1 93 ? -3.053 -11.833 -3.109 1.00 91.62 93 TYR A N 1
ATOM 699 C CA . TYR A 1 93 ? -2.198 -11.699 -4.279 1.00 91.62 93 TYR A CA 1
ATOM 700 C C . TYR A 1 93 ? -0.748 -11.500 -3.855 1.00 91.62 93 TYR A C 1
ATOM 702 O O . TYR A 1 93 ? -0.420 -10.608 -3.067 1.00 91.62 93 TYR A O 1
ATOM 710 N N . THR A 1 94 ? 0.134 -12.332 -4.400 1.00 95.00 94 THR A N 1
ATOM 711 C CA . THR A 1 94 ? 1.583 -12.169 -4.282 1.00 95.00 94 THR A CA 1
ATOM 712 C C . THR A 1 94 ? 2.122 -11.708 -5.626 1.00 95.00 94 THR A C 1
ATOM 714 O O . THR A 1 94 ? 2.018 -12.425 -6.617 1.00 95.00 94 THR A O 1
ATOM 717 N N . LEU A 1 95 ? 2.690 -10.506 -5.667 1.00 96.06 95 LEU A N 1
ATOM 718 C CA . LEU A 1 95 ? 3.356 -9.979 -6.849 1.00 96.06 95 LEU A CA 1
ATOM 719 C C . LEU A 1 95 ? 4.821 -10.407 -6.830 1.00 96.06 95 LEU A C 1
ATOM 721 O O . LEU A 1 95 ? 5.565 -10.012 -5.934 1.00 96.06 95 LEU A O 1
ATOM 725 N N . HIS A 1 96 ? 5.240 -11.141 -7.854 1.00 97.50 96 HIS A N 1
ATOM 726 C CA . HIS A 1 96 ? 6.639 -11.336 -8.208 1.00 97.50 96 HIS A CA 1
ATOM 727 C C . HIS A 1 96 ? 6.989 -10.353 -9.320 1.00 97.50 96 HIS A C 1
ATOM 729 O O . HIS A 1 96 ? 6.534 -10.494 -10.455 1.00 97.50 96 HIS A O 1
ATOM 735 N N . TYR A 1 97 ? 7.767 -9.336 -8.975 1.00 97.50 97 TYR A N 1
ATOM 736 C CA . TYR A 1 97 ? 8.151 -8.270 -9.885 1.00 97.50 97 TYR A CA 1
ATOM 737 C C . TYR A 1 97 ? 9.600 -8.460 -10.321 1.00 97.50 97 TYR A C 1
ATOM 739 O O . TYR A 1 97 ? 10.474 -8.660 -9.478 1.00 97.50 97 TYR A O 1
ATOM 747 N N . ASN A 1 98 ? 9.855 -8.376 -11.623 1.00 98.06 98 ASN A N 1
ATOM 748 C CA . ASN A 1 98 ? 11.184 -8.312 -12.211 1.00 98.06 98 ASN A CA 1
ATOM 749 C C . ASN A 1 98 ? 11.168 -7.271 -13.332 1.00 98.06 98 ASN A C 1
ATOM 751 O O . ASN A 1 98 ? 10.346 -7.356 -14.237 1.00 98.06 98 ASN A O 1
ATOM 755 N N . ALA A 1 99 ? 12.048 -6.285 -13.283 1.00 97.69 99 ALA A N 1
ATOM 756 C CA . ALA A 1 99 ? 12.123 -5.248 -14.296 1.00 97.69 99 ALA A CA 1
ATOM 757 C C . ALA A 1 99 ? 13.564 -4.900 -14.626 1.00 97.69 99 ALA A C 1
ATOM 759 O O . ALA A 1 99 ? 14.430 -4.892 -13.753 1.00 97.69 99 ALA A O 1
ATOM 760 N N . GLU A 1 100 ? 13.781 -4.555 -15.882 1.00 98.06 100 GLU A N 1
ATOM 761 C CA . GLU A 1 100 ? 15.017 -4.021 -16.419 1.00 98.06 100 GLU A CA 1
ATOM 762 C C . GLU A 1 100 ? 14.735 -2.639 -17.008 1.00 98.06 100 GLU A C 1
ATOM 764 O O . GLU A 1 100 ? 13.801 -2.450 -17.790 1.00 98.06 100 GLU A O 1
ATOM 769 N N . PHE A 1 101 ? 15.536 -1.667 -16.594 1.00 97.12 101 PHE A N 1
ATOM 770 C CA . PHE A 1 101 ? 15.457 -0.279 -17.017 1.00 97.12 101 PHE A CA 1
ATOM 771 C C . PHE A 1 101 ? 16.789 0.101 -17.657 1.00 97.12 101 PHE A C 1
ATOM 773 O O . PHE A 1 101 ? 17.838 -0.077 -17.035 1.00 97.12 101 PHE A O 1
ATOM 780 N N . ILE A 1 102 ? 16.752 0.641 -18.871 1.00 97.62 102 ILE A N 1
ATOM 781 C CA . ILE A 1 102 ? 17.936 1.165 -19.555 1.00 97.62 102 ILE A CA 1
ATOM 782 C C . ILE A 1 102 ? 17.869 2.686 -19.492 1.00 97.62 102 ILE A C 1
ATOM 784 O O . ILE A 1 102 ? 16.917 3.300 -19.973 1.00 97.62 102 ILE A O 1
ATOM 788 N N . TYR A 1 103 ? 18.877 3.283 -18.871 1.00 97.12 103 TYR A N 1
ATOM 789 C CA . TYR A 1 103 ? 19.052 4.724 -18.764 1.00 97.12 103 TYR A CA 1
ATOM 790 C C . TYR A 1 103 ? 20.242 5.149 -19.606 1.00 97.12 103 TYR A C 1
ATOM 792 O O . TYR A 1 103 ? 21.297 4.528 -19.525 1.00 97.12 103 TYR A O 1
ATOM 800 N N . ASN A 1 104 ? 20.116 6.260 -20.314 1.00 96.38 104 ASN A N 1
ATOM 801 C CA . ASN A 1 104 ? 21.228 6.896 -21.001 1.00 96.38 104 ASN A CA 1
ATOM 802 C C . ASN A 1 104 ? 21.331 8.333 -20.502 1.00 96.38 104 ASN A C 1
ATOM 804 O O . ASN A 1 104 ? 20.509 9.191 -20.826 1.00 96.38 104 ASN A O 1
ATOM 808 N N . ASN A 1 105 ? 22.302 8.580 -19.628 1.00 94.38 105 ASN A N 1
ATOM 809 C CA . ASN A 1 105 ? 22.450 9.884 -18.997 1.00 94.38 105 ASN A CA 1
ATOM 810 C C . ASN A 1 105 ? 2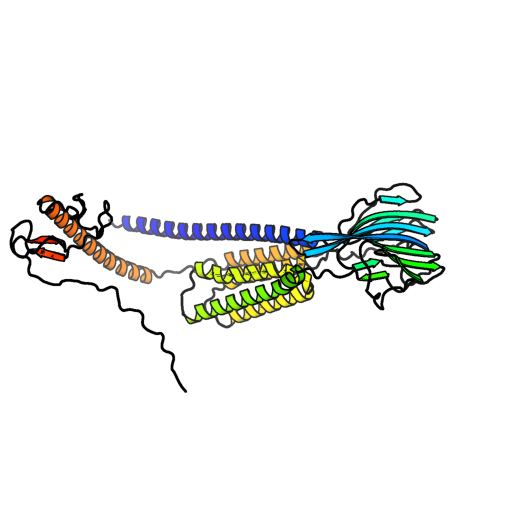3.750 10.536 -19.475 1.00 94.38 105 ASN A C 1
ATOM 812 O O . ASN A 1 105 ? 24.820 9.969 -19.259 1.00 94.38 105 ASN A O 1
ATOM 816 N N . PRO A 1 106 ? 23.720 11.752 -20.052 1.00 93.88 106 PRO A N 1
ATOM 817 C CA . PRO A 1 106 ? 24.949 12.432 -20.468 1.00 93.88 106 PRO A CA 1
ATOM 818 C C . PRO A 1 106 ? 25.837 12.808 -19.274 1.00 93.88 106 PRO A C 1
ATOM 820 O O . PRO A 1 106 ? 27.047 12.949 -19.415 1.00 93.88 106 PRO A O 1
ATOM 823 N N . ASN A 1 107 ? 25.235 12.956 -18.092 1.00 95.19 107 ASN A N 1
ATOM 824 C CA . ASN A 1 107 ? 25.896 13.298 -16.839 1.00 95.19 107 ASN A CA 1
ATOM 825 C C . ASN A 1 107 ? 25.480 12.314 -15.741 1.00 95.19 107 ASN A C 1
ATOM 827 O O . ASN A 1 107 ? 24.470 11.624 -15.867 1.00 95.19 107 ASN A O 1
ATOM 831 N N . ARG A 1 108 ? 26.229 12.298 -14.635 1.00 95.38 108 ARG A N 1
ATOM 832 C CA . ARG A 1 108 ? 25.812 11.594 -13.417 1.00 95.38 108 ARG A CA 1
ATOM 833 C C . ARG A 1 108 ? 24.464 12.142 -12.943 1.00 95.38 108 ARG A C 1
ATOM 835 O O . ARG A 1 108 ? 24.305 13.359 -12.868 1.00 95.38 108 ARG A O 1
ATOM 842 N N . ALA A 1 109 ? 23.519 11.263 -12.637 1.00 95.56 109 ALA A N 1
ATOM 843 C CA . ALA A 1 109 ? 22.161 11.641 -12.257 1.00 95.56 109 ALA A CA 1
ATOM 844 C C . ALA A 1 109 ? 21.549 10.616 -11.299 1.00 95.56 109 ALA A C 1
ATOM 846 O O . ALA A 1 109 ? 21.914 9.443 -11.309 1.00 95.56 109 ALA A O 1
ATOM 847 N N . ASN A 1 110 ? 20.579 11.046 -10.494 1.00 95.44 110 ASN A N 1
ATOM 848 C CA . ASN A 1 110 ? 19.823 10.131 -9.647 1.00 95.44 110 ASN A CA 1
ATOM 849 C C . ASN A 1 110 ? 18.605 9.572 -10.397 1.00 95.44 110 ASN A C 1
ATOM 851 O O . ASN A 1 110 ? 17.819 10.329 -10.970 1.00 95.44 110 ASN A O 1
ATOM 855 N N . ALA A 1 111 ? 18.411 8.257 -10.339 1.00 94.69 111 ALA A N 1
ATOM 856 C CA . ALA A 1 111 ? 17.165 7.602 -10.718 1.00 94.69 111 ALA A CA 1
ATOM 857 C C . ALA A 1 111 ? 16.325 7.296 -9.476 1.00 94.69 111 ALA A C 1
ATOM 859 O O . ALA A 1 111 ? 16.836 6.868 -8.436 1.00 94.69 111 ALA A O 1
ATOM 860 N N . TYR A 1 112 ? 15.016 7.500 -9.607 1.00 94.25 112 TYR A N 1
ATOM 861 C CA . TYR A 1 112 ? 14.038 7.213 -8.565 1.00 94.25 112 TYR A CA 1
ATOM 862 C C . TYR A 1 112 ? 13.085 6.146 -9.072 1.00 94.25 112 TYR A C 1
ATOM 864 O O . TYR A 1 112 ? 12.364 6.371 -10.041 1.00 94.25 112 TYR A O 1
ATOM 872 N N . ILE A 1 113 ? 13.076 4.995 -8.409 1.00 93.62 113 ILE A N 1
ATOM 873 C CA . ILE A 1 113 ? 12.224 3.877 -8.804 1.00 93.62 113 ILE A CA 1
ATOM 874 C C . ILE A 1 113 ? 11.211 3.643 -7.685 1.00 93.62 113 ILE A C 1
ATOM 876 O O . ILE A 1 113 ? 11.626 3.318 -6.566 1.00 93.62 113 ILE A O 1
ATOM 880 N N . PRO A 1 114 ? 9.906 3.863 -7.930 1.00 90.56 114 PRO A N 1
ATOM 881 C CA . PRO A 1 114 ? 8.891 3.699 -6.902 1.00 90.56 114 PRO A CA 1
ATOM 882 C C . PRO A 1 114 ? 8.812 2.235 -6.458 1.00 90.56 114 PRO A C 1
ATOM 884 O O . PRO A 1 114 ? 8.933 1.309 -7.258 1.00 90.56 114 PRO A O 1
ATOM 88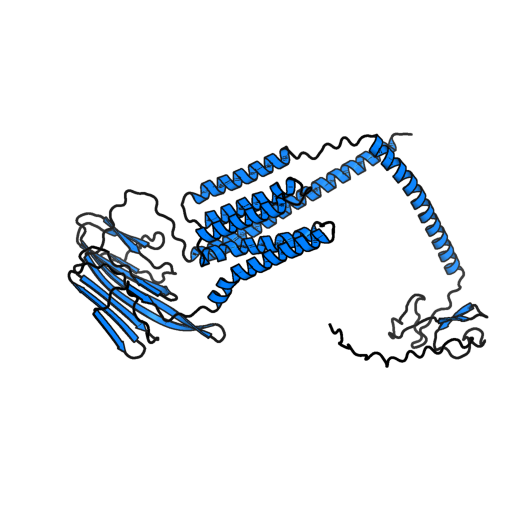7 N N . LEU A 1 115 ? 8.617 2.042 -5.159 1.00 90.06 115 LEU A N 1
ATOM 888 C CA . LEU A 1 115 ? 8.270 0.770 -4.543 1.00 90.06 115 LEU A CA 1
ATOM 889 C C . LEU A 1 115 ? 6.783 0.790 -4.169 1.00 90.06 115 LEU A C 1
ATOM 891 O O . LEU A 1 115 ? 6.233 1.861 -3.901 1.00 90.06 115 LEU A O 1
ATOM 895 N N . PRO A 1 116 ? 6.125 -0.378 -4.119 1.00 88.12 116 PRO A N 1
ATOM 896 C CA . PRO A 1 116 ? 4.762 -0.471 -3.613 1.00 88.12 116 PRO A CA 1
ATOM 897 C C . PRO A 1 116 ? 4.695 -0.034 -2.139 1.00 88.12 116 PRO A C 1
ATOM 899 O O . PRO A 1 116 ? 5.678 -0.123 -1.402 1.00 88.12 116 PRO A O 1
ATOM 902 N N . SER A 1 117 ? 3.517 0.418 -1.701 1.00 76.56 117 SER A N 1
ATOM 903 C CA . SER A 1 117 ? 3.254 0.804 -0.304 1.00 76.56 117 SER A CA 1
ATOM 904 C C . SER A 1 117 ? 3.264 -0.383 0.668 1.00 76.56 117 SER A C 1
ATOM 906 O O . SER A 1 117 ? 3.482 -0.198 1.865 1.00 76.56 117 SER A O 1
ATOM 908 N N . GLY A 1 118 ? 3.043 -1.599 0.157 1.00 76.06 118 GLY A N 1
ATOM 909 C CA . GLY A 1 118 ? 3.071 -2.840 0.926 1.00 76.06 118 GLY A CA 1
ATOM 910 C C . GLY A 1 118 ? 4.475 -3.277 1.356 1.00 76.06 118 GLY A C 1
ATOM 911 O O . GLY A 1 118 ? 5.496 -2.700 0.980 1.00 76.06 118 GLY A O 1
ATOM 912 N N . SER A 1 119 ? 4.539 -4.353 2.144 1.00 83.38 119 SER A N 1
ATOM 913 C CA . SER A 1 119 ? 5.811 -4.966 2.533 1.00 83.38 119 SER A CA 1
ATOM 914 C C . SER A 1 119 ? 6.544 -5.510 1.303 1.00 83.38 119 SER A C 1
ATOM 916 O O . SER A 1 119 ? 6.000 -6.339 0.568 1.00 83.38 119 SER A O 1
ATOM 918 N N . VAL A 1 120 ? 7.780 -5.058 1.089 1.00 90.75 120 VAL A N 1
ATOM 919 C CA . VAL A 1 120 ? 8.662 -5.546 0.022 1.00 90.75 120 VAL A CA 1
ATOM 920 C C . VAL A 1 120 ? 9.606 -6.596 0.600 1.00 90.75 120 VAL A C 1
ATOM 922 O O . VAL A 1 120 ? 10.388 -6.319 1.507 1.00 90.75 120 VAL A O 1
ATOM 925 N N . GLU A 1 121 ? 9.541 -7.802 0.056 1.00 94.88 121 GLU A N 1
ATOM 926 C CA . GLU A 1 121 ? 10.373 -8.950 0.404 1.00 94.88 121 GLU A CA 1
ATOM 927 C C . GLU A 1 121 ? 11.332 -9.270 -0.752 1.00 94.88 121 GLU A C 1
ATOM 929 O O . GLU A 1 121 ? 11.045 -8.985 -1.917 1.00 94.88 121 GLU A O 1
ATOM 934 N N . ASN A 1 122 ? 12.474 -9.891 -0.445 1.00 96.81 122 ASN A N 1
ATOM 935 C CA . ASN A 1 122 ? 13.442 -10.374 -1.443 1.00 96.81 122 ASN A CA 1
ATOM 936 C C . ASN A 1 122 ? 13.886 -9.310 -2.467 1.00 96.81 122 ASN A C 1
ATOM 938 O O . ASN A 1 122 ? 14.097 -9.628 -3.636 1.00 96.81 122 ASN A O 1
ATOM 942 N N . LEU A 1 123 ? 14.014 -8.048 -2.043 1.00 97.38 123 LEU A N 1
ATOM 943 C CA . LEU A 1 123 ? 14.460 -6.968 -2.919 1.00 97.38 123 LEU A CA 1
ATOM 944 C C . LEU A 1 123 ? 15.916 -7.188 -3.347 1.00 97.38 123 LEU A C 1
ATOM 946 O O . LEU A 1 123 ? 16.830 -7.128 -2.523 1.00 97.38 123 LEU A O 1
ATOM 950 N N . ALA A 1 124 ? 16.130 -7.366 -4.646 1.00 98.25 124 ALA A N 1
ATOM 951 C CA . ALA A 1 124 ? 17.443 -7.401 -5.268 1.00 98.25 124 ALA A CA 1
ATOM 952 C C . ALA A 1 124 ? 17.524 -6.343 -6.368 1.00 98.25 124 ALA A C 1
ATOM 954 O O . ALA A 1 124 ? 16.663 -6.276 -7.247 1.00 98.25 124 ALA A O 1
ATOM 955 N N . VAL A 1 125 ? 18.579 -5.530 -6.318 1.00 98.06 125 VAL A N 1
ATOM 956 C CA . VAL A 1 125 ? 18.843 -4.464 -7.287 1.00 98.06 125 VAL A CA 1
ATOM 957 C C . VAL A 1 125 ? 20.227 -4.677 -7.877 1.00 98.06 125 VAL A C 1
ATOM 959 O O . VAL A 1 125 ? 21.206 -4.802 -7.138 1.00 98.06 125 VAL A O 1
ATOM 962 N N . LYS A 1 126 ? 20.312 -4.734 -9.204 1.00 98.44 126 LYS A N 1
ATOM 963 C CA . LYS A 1 126 ? 21.572 -4.806 -9.941 1.00 98.44 126 LYS A CA 1
ATOM 964 C C . LYS A 1 126 ? 21.744 -3.545 -10.775 1.00 98.44 126 LYS A C 1
ATOM 966 O O . LYS A 1 126 ? 20.810 -3.145 -11.460 1.00 98.44 126 LYS A O 1
ATOM 971 N N . LEU A 1 127 ? 22.934 -2.960 -10.738 1.00 98.06 127 LEU A N 1
ATOM 972 C CA . LEU A 1 127 ? 23.357 -1.881 -11.627 1.00 98.06 127 LEU A CA 1
ATOM 973 C C . LEU A 1 127 ? 24.480 -2.423 -12.511 1.00 98.06 127 LEU A C 1
ATOM 975 O O . LEU A 1 127 ? 25.496 -2.880 -11.991 1.00 98.06 127 LEU A O 1
ATOM 979 N N . ASN A 1 128 ? 24.286 -2.416 -13.828 1.00 97.69 128 ASN A N 1
ATOM 980 C CA . ASN A 1 128 ? 25.229 -2.946 -14.816 1.00 97.69 128 ASN A CA 1
ATOM 981 C C . ASN A 1 128 ? 25.674 -4.380 -14.470 1.00 97.69 128 ASN A C 1
ATOM 983 O O . ASN A 1 128 ? 26.861 -4.691 -14.416 1.00 97.69 128 ASN A O 1
ATOM 987 N N . ASN A 1 129 ? 24.699 -5.249 -14.166 1.00 97.69 129 ASN A N 1
ATOM 988 C CA . ASN A 1 129 ? 24.874 -6.636 -13.704 1.00 97.69 129 ASN A CA 1
ATOM 989 C C . ASN A 1 129 ? 25.556 -6.830 -12.335 1.00 97.69 129 ASN A C 1
ATOM 991 O O . ASN A 1 129 ? 25.673 -7.968 -11.875 1.00 97.69 129 ASN A O 1
ATOM 995 N N . VAL A 1 130 ? 25.931 -5.759 -11.633 1.00 97.81 130 VAL A N 1
ATOM 996 C CA . VAL A 1 130 ? 26.518 -5.824 -10.288 1.00 97.81 130 VAL A CA 1
ATOM 997 C C . VAL A 1 130 ? 25.427 -5.669 -9.235 1.00 97.81 130 VAL A C 1
ATOM 999 O O . VAL A 1 130 ? 24.681 -4.693 -9.245 1.00 97.81 130 VAL A O 1
ATOM 1002 N N . LEU A 1 131 ? 25.328 -6.624 -8.305 1.00 98.19 131 LEU A N 1
ATOM 1003 C CA . LEU A 1 131 ? 24.392 -6.547 -7.181 1.00 98.19 131 LEU A CA 1
ATOM 1004 C C . LEU A 1 131 ? 24.797 -5.406 -6.237 1.00 98.19 131 LEU A C 1
ATOM 1006 O O . LEU A 1 131 ? 25.914 -5.391 -5.723 1.00 98.19 131 LEU A O 1
ATOM 1010 N N . ILE A 1 132 ? 23.876 -4.479 -5.981 1.00 97.94 132 ILE A N 1
ATOM 1011 C CA . ILE A 1 132 ? 24.095 -3.325 -5.105 1.00 97.94 132 ILE A CA 1
ATOM 1012 C C . ILE A 1 132 ? 23.113 -3.335 -3.935 1.00 97.94 132 ILE A C 1
ATOM 1014 O O . ILE A 1 132 ? 22.011 -3.877 -4.022 1.00 97.94 132 ILE A O 1
ATOM 1018 N N . LYS A 1 133 ? 23.502 -2.699 -2.827 1.00 97.38 133 LYS A N 1
ATOM 1019 C CA . LYS A 1 133 ? 22.585 -2.416 -1.720 1.00 97.38 133 LYS A CA 1
ATOM 1020 C C . LYS A 1 133 ? 21.844 -1.106 -2.028 1.00 97.38 133 LYS A C 1
ATOM 1022 O O . LYS A 1 133 ? 22.489 -0.058 -2.000 1.00 97.38 133 LYS A O 1
ATOM 1027 N N . PRO A 1 134 ? 20.533 -1.133 -2.327 1.00 93.50 134 PRO A N 1
ATOM 1028 C CA . PRO A 1 134 ? 19.803 0.078 -2.690 1.00 93.50 134 PRO A CA 1
ATOM 1029 C C . PRO A 1 134 ? 19.670 1.042 -1.505 1.00 93.50 134 PRO A C 1
ATOM 1031 O O . PRO A 1 134 ? 19.486 0.616 -0.361 1.00 93.50 134 PRO A O 1
ATOM 1034 N N . ASN A 1 135 ? 19.703 2.347 -1.786 1.00 95.62 135 ASN A N 1
ATOM 1035 C CA . ASN A 1 135 ? 19.298 3.377 -0.833 1.00 95.62 135 ASN A CA 1
ATOM 1036 C C . ASN A 1 135 ? 17.772 3.531 -0.891 1.00 95.62 135 ASN A C 1
ATOM 1038 O O . ASN A 1 135 ? 17.234 4.071 -1.857 1.00 95.62 135 ASN A O 1
ATOM 1042 N N . ILE A 1 136 ? 17.072 3.017 0.119 1.00 94.75 136 ILE A N 1
ATOM 1043 C CA . ILE A 1 136 ? 15.609 3.050 0.178 1.00 94.75 136 ILE A CA 1
ATOM 1044 C C . ILE A 1 136 ? 15.178 4.280 0.976 1.00 94.75 136 ILE A C 1
ATOM 1046 O O . ILE A 1 136 ? 15.513 4.416 2.151 1.00 94.75 136 ILE A O 1
ATOM 1050 N N . GLN A 1 137 ? 14.403 5.157 0.347 1.00 91.50 137 GLN A N 1
ATOM 1051 C CA . GLN A 1 137 ? 13.788 6.319 0.983 1.00 91.50 137 GLN A CA 1
ATOM 1052 C C . GLN A 1 137 ? 12.286 6.224 0.777 1.00 91.50 137 GLN A C 1
ATOM 1054 O O . GLN A 1 137 ? 11.863 6.236 -0.366 1.00 91.50 137 GLN A O 1
ATOM 1059 N N . THR A 1 138 ? 11.489 6.135 1.842 1.00 84.81 138 THR A N 1
ATOM 1060 C CA . THR A 1 138 ? 10.019 6.309 1.815 1.00 84.81 138 THR A CA 1
ATOM 1061 C C . THR A 1 138 ? 9.339 5.798 0.529 1.00 84.81 138 THR A C 1
ATOM 1063 O O . THR A 1 138 ? 8.939 6.591 -0.320 1.00 84.81 138 THR A O 1
ATOM 1066 N N . TYR A 1 139 ? 9.245 4.473 0.368 1.00 84.69 139 TYR A N 1
ATOM 1067 C CA . TYR A 1 139 ? 8.614 3.811 -0.790 1.00 84.69 139 TYR A CA 1
ATOM 1068 C C . TYR A 1 139 ? 9.257 4.097 -2.161 1.00 84.69 139 TYR A C 1
ATOM 1070 O O . TYR A 1 139 ? 8.602 3.990 -3.191 1.00 84.69 139 TYR A O 1
ATOM 1078 N N . LYS A 1 140 ? 10.546 4.440 -2.222 1.00 92.50 140 LYS A N 1
ATOM 1079 C CA . LYS A 1 140 ? 11.309 4.495 -3.477 1.00 92.50 140 LYS A CA 1
ATOM 1080 C C . LYS A 1 140 ? 12.758 4.068 -3.279 1.00 92.50 140 LYS A C 1
ATOM 1082 O O . LYS A 1 140 ? 13.343 4.247 -2.209 1.00 92.50 140 LYS A O 1
ATOM 1087 N N . ILE A 1 141 ? 13.343 3.524 -4.336 1.00 94.38 141 ILE A N 1
ATOM 1088 C CA . ILE A 1 141 ? 14.776 3.271 -4.448 1.00 94.38 141 ILE A CA 1
ATOM 1089 C C . ILE A 1 141 ? 15.415 4.501 -5.089 1.00 94.38 141 ILE A C 1
ATOM 1091 O O . ILE A 1 141 ? 14.956 4.962 -6.134 1.00 94.38 141 ILE A O 1
ATOM 1095 N N . VAL A 1 142 ? 16.472 5.017 -4.466 1.00 96.25 142 VAL A N 1
ATOM 1096 C CA . VAL A 1 142 ? 17.314 6.078 -5.024 1.00 96.25 142 VAL A CA 1
ATOM 1097 C C . VAL A 1 142 ? 18.618 5.452 -5.502 1.00 96.25 142 VAL A C 1
ATOM 1099 O O . VAL A 1 142 ? 19.354 4.869 -4.702 1.00 96.25 142 VAL A O 1
ATOM 1102 N N . LEU A 1 143 ? 18.889 5.562 -6.801 1.00 96.50 143 LEU A N 1
ATOM 1103 C CA . LEU A 1 143 ? 20.111 5.068 -7.431 1.00 96.50 143 LEU A CA 1
ATOM 1104 C C . LEU A 1 143 ? 20.912 6.230 -7.992 1.00 96.50 143 LEU A C 1
ATOM 1106 O O . LEU A 1 143 ? 20.367 7.070 -8.697 1.00 96.50 143 LEU A O 1
ATOM 1110 N N . ASP A 1 144 ? 22.206 6.233 -7.711 1.00 96.56 144 ASP A N 1
ATOM 1111 C CA . ASP A 1 144 ? 23.159 7.168 -8.294 1.00 96.56 144 ASP A CA 1
ATOM 1112 C C . ASP A 1 144 ? 23.732 6.543 -9.571 1.00 96.56 144 ASP A C 1
ATOM 1114 O O . ASP A 1 144 ? 24.466 5.551 -9.510 1.00 96.56 144 ASP A O 1
ATOM 1118 N N . LEU A 1 145 ? 23.321 7.066 -10.726 1.00 96.75 145 LEU A N 1
ATOM 1119 C CA . LEU A 1 145 ? 23.700 6.551 -12.035 1.00 96.75 145 LEU A CA 1
ATOM 1120 C C . LEU A 1 145 ? 24.920 7.318 -12.565 1.00 96.75 145 LEU A C 1
ATOM 1122 O O . LEU A 1 145 ? 24.861 8.548 -12.667 1.00 96.75 145 LEU A O 1
ATOM 1126 N N . PRO A 1 146 ? 26.021 6.638 -12.940 1.00 96.75 146 PRO A N 1
ATOM 1127 C CA . PRO A 1 146 ? 27.138 7.284 -13.621 1.00 96.75 146 PRO A CA 1
ATOM 1128 C C . PRO A 1 146 ? 26.724 7.789 -15.013 1.00 96.75 146 PRO A C 1
ATOM 1130 O O . PRO A 1 146 ? 25.703 7.379 -15.563 1.00 96.75 146 PRO A O 1
ATOM 1133 N N . ALA A 1 147 ? 27.528 8.681 -15.594 1.00 96.62 147 ALA A N 1
ATOM 1134 C CA . ALA A 1 147 ? 27.330 9.116 -16.976 1.00 96.62 147 ALA A CA 1
ATOM 1135 C C . ALA A 1 147 ? 27.495 7.936 -17.956 1.00 96.62 147 ALA A C 1
ATOM 1137 O O . ALA A 1 147 ? 28.346 7.070 -17.742 1.00 96.62 147 ALA A O 1
ATOM 1138 N N . GLY A 1 148 ? 26.713 7.941 -19.033 1.00 96.69 148 GLY A N 1
ATOM 1139 C CA . GLY A 1 148 ? 26.637 6.888 -20.041 1.00 96.69 148 GLY A CA 1
ATOM 1140 C C . GLY A 1 148 ? 25.383 6.018 -19.922 1.00 96.69 148 GLY A C 1
ATOM 1141 O O . GLY A 1 148 ? 24.406 6.370 -19.249 1.00 96.69 148 GLY A O 1
ATOM 1142 N N . GLU A 1 149 ? 25.430 4.874 -20.599 1.00 97.75 149 GLU A N 1
ATOM 1143 C CA . GLU A 1 149 ? 24.379 3.860 -20.565 1.00 97.75 149 GLU A CA 1
ATOM 1144 C C . GLU A 1 149 ? 24.459 3.047 -19.268 1.00 97.75 149 GLU A C 1
ATOM 1146 O O . GLU A 1 149 ? 25.530 2.602 -18.849 1.00 97.75 149 GLU A O 1
ATOM 1151 N N . ASN A 1 150 ? 23.314 2.864 -18.619 1.00 98.06 150 ASN A N 1
ATOM 1152 C CA . ASN A 1 150 ? 23.181 2.117 -17.383 1.00 98.06 150 ASN A CA 1
ATOM 1153 C C . ASN A 1 150 ? 21.983 1.179 -17.449 1.00 98.06 150 ASN A C 1
ATOM 1155 O O . ASN A 1 150 ? 20.859 1.610 -17.699 1.00 98.06 150 ASN A O 1
ATOM 1159 N N . THR A 1 151 ? 22.211 -0.084 -17.114 1.00 98.25 151 THR A N 1
ATOM 1160 C CA . THR A 1 151 ? 21.170 -1.099 -16.982 1.00 98.25 151 THR A CA 1
ATOM 1161 C C . THR A 1 151 ? 20.867 -1.319 -15.508 1.00 98.25 151 THR A C 1
ATOM 1163 O O . THR A 1 151 ? 21.733 -1.735 -14.734 1.00 98.25 151 THR A O 1
ATOM 1166 N N . VAL A 1 152 ? 19.630 -1.062 -15.100 1.00 97.94 152 VAL A N 1
ATOM 1167 C CA . VAL A 1 152 ? 19.153 -1.303 -13.739 1.00 97.94 152 VAL A CA 1
ATOM 1168 C C . VAL A 1 152 ? 18.166 -2.457 -13.763 1.00 97.94 152 VAL A C 1
ATOM 1170 O O . VAL A 1 152 ? 17.091 -2.336 -14.341 1.00 97.94 152 VAL A O 1
ATOM 1173 N N . CYS A 1 153 ? 18.494 -3.556 -13.089 1.00 98.25 153 CYS A N 1
ATOM 1174 C CA . CYS A 1 153 ? 17.569 -4.668 -12.889 1.00 98.25 153 CYS A CA 1
ATOM 1175 C C . CYS A 1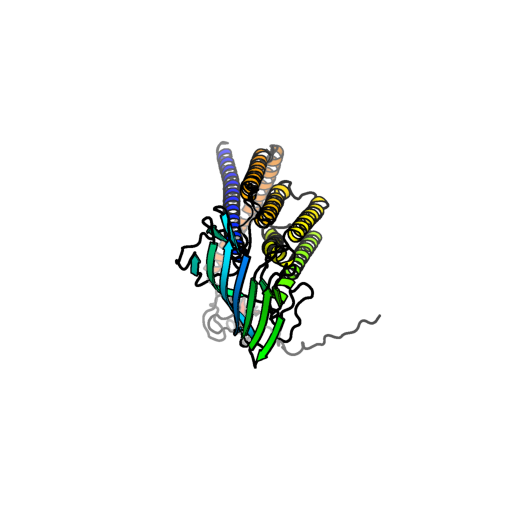 153 ? 17.042 -4.653 -11.454 1.00 98.25 153 CYS A C 1
ATOM 1177 O O . CYS A 1 153 ? 17.825 -4.598 -10.503 1.00 98.25 153 CYS A O 1
ATOM 1179 N N . ILE A 1 154 ? 15.729 -4.748 -11.281 1.00 97.75 154 ILE A N 1
ATOM 1180 C CA . ILE A 1 154 ? 15.068 -4.802 -9.978 1.00 97.75 154 ILE A CA 1
ATOM 1181 C C . ILE A 1 154 ? 14.190 -6.030 -9.931 1.00 97.75 154 ILE A C 1
ATOM 1183 O O . ILE A 1 154 ? 13.370 -6.244 -10.814 1.00 97.75 154 ILE A O 1
ATOM 1187 N N . SER A 1 155 ? 14.307 -6.786 -8.849 1.00 98.06 155 SER A N 1
ATOM 1188 C CA . SER A 1 155 ? 13.373 -7.858 -8.544 1.00 98.06 155 SER A CA 1
ATOM 1189 C C . SER A 1 155 ? 12.945 -7.796 -7.089 1.00 98.06 155 SER A C 1
ATOM 1191 O O . SER A 1 155 ? 13.757 -7.478 -6.221 1.00 98.06 155 SER A O 1
ATOM 1193 N N . TYR A 1 156 ? 11.669 -8.053 -6.825 1.00 97.56 156 TYR A N 1
ATOM 1194 C CA . TYR A 1 156 ? 11.134 -8.144 -5.471 1.00 97.56 156 TYR A CA 1
ATOM 1195 C C . TYR A 1 156 ? 9.840 -8.952 -5.439 1.00 97.56 156 TYR A C 1
ATOM 1197 O O . TYR A 1 156 ? 9.221 -9.241 -6.463 1.00 97.56 156 TYR A O 1
ATOM 1205 N N . THR A 1 157 ? 9.427 -9.315 -4.230 1.00 96.81 157 THR A N 1
ATOM 1206 C CA . THR A 1 157 ? 8.110 -9.881 -3.945 1.00 96.81 157 THR A CA 1
ATOM 1207 C C . THR A 1 157 ? 7.337 -8.919 -3.052 1.00 96.81 157 THR A C 1
ATOM 1209 O O . THR A 1 157 ? 7.902 -8.351 -2.122 1.00 96.81 157 THR A O 1
ATOM 1212 N N . THR A 1 158 ? 6.052 -8.707 -3.308 1.00 94.38 158 THR A N 1
ATOM 1213 C CA . THR A 1 158 ? 5.186 -7.955 -2.389 1.00 94.38 158 THR A CA 1
ATOM 1214 C C . THR A 1 158 ? 3.801 -8.582 -2.316 1.00 94.38 158 THR A C 1
ATOM 1216 O O . THR A 1 158 ? 3.427 -9.384 -3.172 1.00 94.38 158 THR A O 1
ATOM 1219 N N . ARG A 1 159 ? 3.037 -8.227 -1.284 1.00 88.94 159 ARG A N 1
ATOM 1220 C CA . ARG A 1 159 ? 1.647 -8.657 -1.116 1.00 88.94 159 ARG A CA 1
ATOM 1221 C C . ARG A 1 159 ? 0.724 -7.486 -1.416 1.00 88.94 159 ARG A C 1
ATOM 1223 O O . ARG A 1 159 ? 0.958 -6.383 -0.929 1.00 88.94 159 ARG A O 1
ATOM 1230 N N . GLY A 1 160 ? -0.312 -7.748 -2.203 1.00 80.81 160 GLY A N 1
ATOM 1231 C CA . GLY A 1 160 ? -1.335 -6.779 -2.585 1.00 80.81 160 GLY A CA 1
ATOM 1232 C C . GLY A 1 160 ? -2.738 -7.332 -2.358 1.00 80.81 160 GLY A C 1
ATOM 1233 O O . GLY A 1 160 ? -2.915 -8.522 -2.083 1.00 80.81 160 GLY A O 1
ATOM 1234 N N . SER A 1 161 ? -3.733 -6.453 -2.444 1.00 67.31 161 SER A N 1
ATOM 1235 C CA . SER A 1 161 ? -5.113 -6.768 -2.067 1.00 67.31 161 SER A CA 1
ATOM 1236 C C . SER A 1 161 ? -6.094 -6.773 -3.238 1.00 67.31 161 SER A C 1
ATOM 1238 O O . SER A 1 161 ? -6.794 -7.765 -3.398 1.00 67.31 161 SER A O 1
ATOM 1240 N N . TYR A 1 162 ? -6.180 -5.704 -4.035 1.00 80.88 162 TYR A N 1
ATOM 1241 C CA . TYR A 1 162 ? -7.296 -5.552 -4.989 1.00 80.88 162 TYR A CA 1
ATOM 1242 C C . TYR A 1 162 ? -6.946 -4.861 -6.310 1.00 80.88 162 TYR A C 1
ATOM 1244 O O . TYR A 1 162 ? -7.669 -5.021 -7.285 1.00 80.88 162 TYR A O 1
ATOM 1252 N N . GLU A 1 163 ? -5.838 -4.132 -6.387 1.00 89.06 163 GLU A N 1
ATOM 1253 C CA . GLU A 1 163 ? -5.458 -3.406 -7.596 1.00 89.06 163 GLU A CA 1
ATOM 1254 C C . GLU A 1 163 ? -3.973 -3.603 -7.871 1.00 89.06 163 GLU A C 1
ATOM 1256 O O . GLU A 1 163 ? -3.136 -3.554 -6.964 1.00 89.06 163 GLU A O 1
ATOM 1261 N N . TYR A 1 164 ? -3.651 -3.822 -9.141 1.00 92.38 164 TYR A N 1
ATOM 1262 C CA . TYR A 1 164 ? -2.302 -3.667 -9.646 1.00 92.38 164 TYR A CA 1
ATOM 1263 C C . TYR A 1 164 ? -2.229 -2.381 -10.464 1.00 92.38 164 TYR A C 1
ATOM 1265 O O . TYR A 1 164 ? -2.926 -2.249 -11.468 1.00 92.38 164 TYR A O 1
ATOM 1273 N N . SER A 1 165 ? -1.364 -1.457 -10.050 1.00 92.81 165 SER A N 1
ATOM 1274 C CA . SER A 1 165 ? -1.092 -0.220 -10.778 1.00 92.81 165 SER A CA 1
ATOM 1275 C C . SER A 1 165 ? 0.404 -0.072 -11.037 1.00 92.81 165 SER A C 1
ATOM 1277 O O . SER A 1 165 ? 1.236 -0.341 -10.164 1.00 92.81 165 SER A O 1
ATOM 1279 N N . HIS A 1 166 ? 0.752 0.343 -12.253 1.00 93.62 166 HIS A N 1
ATOM 1280 C CA . HIS A 1 166 ? 2.117 0.638 -12.664 1.00 93.62 166 HIS A CA 1
ATOM 1281 C C . HIS A 1 166 ? 2.175 1.971 -13.413 1.00 93.62 166 HIS A C 1
ATOM 1283 O O . HIS A 1 166 ? 1.493 2.183 -14.422 1.00 93.62 166 HIS A O 1
ATOM 1289 N N . SER A 1 167 ? 3.003 2.881 -12.897 1.00 90.31 167 SER A N 1
ATOM 1290 C CA . SER A 1 167 ? 3.220 4.192 -13.500 1.00 90.31 167 SER A CA 1
ATOM 1291 C C . SER A 1 167 ? 4.258 4.106 -14.613 1.00 90.31 167 SER A C 1
ATOM 1293 O O . SER A 1 167 ? 5.404 3.722 -14.385 1.00 90.31 167 SER A O 1
ATOM 1295 N N . VAL A 1 168 ? 3.884 4.591 -15.792 1.00 90.25 168 VAL A N 1
ATOM 1296 C CA . VAL A 1 168 ? 4.785 4.759 -16.939 1.00 90.25 168 VAL A CA 1
ATOM 1297 C C . VAL A 1 168 ? 5.279 6.212 -17.041 1.00 90.25 168 VAL A C 1
ATOM 1299 O O . VAL A 1 168 ? 4.570 7.120 -16.592 1.00 90.25 168 VAL A O 1
ATOM 1302 N N . PRO A 1 169 ? 6.463 6.478 -17.625 1.00 89.56 169 PRO A N 1
ATOM 1303 C CA . PRO A 1 169 ? 6.932 7.842 -17.873 1.00 89.56 169 PRO A CA 1
ATOM 1304 C C . PRO A 1 169 ? 5.947 8.598 -18.774 1.00 89.56 169 PRO A C 1
ATOM 1306 O O . PRO A 1 169 ? 5.647 8.164 -19.887 1.00 89.56 169 PRO A O 1
ATOM 1309 N N . LYS A 1 170 ? 5.404 9.720 -18.288 1.00 89.25 170 LYS A N 1
ATOM 1310 C CA . LYS A 1 170 ? 4.361 10.475 -18.998 1.00 89.25 170 LYS A CA 1
ATOM 1311 C C . LYS A 1 170 ? 4.977 11.513 -19.925 1.00 89.25 170 LYS A C 1
ATOM 1313 O O . LYS A 1 170 ? 5.772 12.341 -19.497 1.00 89.25 170 LYS A O 1
ATOM 1318 N N . GLY A 1 171 ? 4.537 11.526 -21.183 1.00 89.25 171 GLY A N 1
ATOM 1319 C CA . GLY A 1 171 ? 4.894 12.590 -22.131 1.00 89.25 171 GLY A CA 1
ATOM 1320 C C . GLY A 1 171 ? 6.324 12.518 -22.676 1.00 89.25 171 GLY A C 1
ATOM 1321 O O . GLY A 1 171 ? 6.754 13.454 -23.346 1.00 89.25 171 GLY A O 1
ATOM 1322 N N . ARG A 1 172 ? 7.034 11.412 -22.435 1.00 90.75 172 ARG A N 1
ATOM 1323 C CA . ARG A 1 172 ? 8.365 11.143 -22.983 1.00 90.75 172 ARG A CA 1
ATOM 1324 C C . ARG A 1 172 ? 8.298 10.062 -24.054 1.00 90.75 172 ARG A C 1
ATOM 1326 O O . ARG A 1 172 ? 7.484 9.146 -23.959 1.00 90.75 172 ARG A O 1
ATOM 1333 N N . LEU A 1 173 ? 9.141 10.199 -25.073 1.00 94.88 173 LEU A N 1
ATOM 1334 C CA . LEU A 1 173 ? 9.352 9.165 -26.077 1.00 94.88 173 LEU A CA 1
ATOM 1335 C C . LEU A 1 173 ? 10.159 8.025 -25.447 1.00 94.88 173 LEU A C 1
ATOM 1337 O O . LEU A 1 173 ? 11.285 8.247 -25.007 1.00 94.88 173 LEU A O 1
ATOM 1341 N N . MET A 1 174 ? 9.563 6.838 -25.389 1.00 95.31 174 MET A N 1
ATOM 1342 C CA . MET A 1 174 ? 10.226 5.600 -24.987 1.00 95.31 174 MET A CA 1
ATOM 1343 C C . MET A 1 174 ? 10.681 4.864 -26.243 1.00 95.31 174 MET A C 1
ATOM 1345 O O . MET A 1 174 ? 9.842 4.581 -27.100 1.00 95.31 174 MET A O 1
ATOM 1349 N N . GLU A 1 175 ? 11.963 4.507 -26.338 1.00 97.44 175 GLU A N 1
ATOM 1350 C CA . GLU A 1 175 ? 12.466 3.680 -27.446 1.00 97.44 175 GLU A CA 1
ATOM 1351 C C . GLU A 1 175 ? 11.789 2.306 -27.422 1.00 97.44 175 GLU A C 1
ATOM 1353 O O . GLU A 1 175 ? 11.313 1.793 -28.437 1.00 97.44 175 GLU A O 1
ATOM 1358 N N . LYS A 1 176 ? 11.677 1.729 -26.220 1.00 97.62 176 LYS A N 1
ATOM 1359 C CA . LYS A 1 176 ? 11.000 0.455 -25.996 1.00 97.62 176 LYS A CA 1
ATOM 1360 C C . LYS A 1 176 ? 10.313 0.420 -24.638 1.00 97.62 176 LYS A C 1
ATOM 1362 O O . LYS A 1 176 ? 10.923 0.645 -23.599 1.00 97.62 176 LYS A O 1
ATOM 1367 N N . PHE A 1 177 ? 9.042 0.060 -24.642 1.00 97.44 177 PHE A N 1
ATOM 1368 C CA . PHE A 1 177 ? 8.289 -0.282 -23.450 1.00 97.44 177 PHE A CA 1
ATOM 1369 C C . PHE A 1 177 ? 7.685 -1.665 -23.653 1.00 97.44 177 PHE A C 1
ATOM 1371 O O . PHE A 1 177 ? 6.714 -1.828 -24.389 1.00 97.44 177 PHE A O 1
ATOM 1378 N N . TYR A 1 178 ? 8.289 -2.654 -23.004 1.00 98.12 178 TYR A N 1
ATOM 1379 C CA . TYR A 1 178 ? 7.771 -4.007 -22.951 1.00 98.12 178 TYR A CA 1
ATOM 1380 C C . TYR A 1 178 ? 7.317 -4.324 -21.532 1.00 98.12 178 TYR A C 1
ATOM 1382 O O . TYR A 1 178 ? 8.096 -4.219 -20.583 1.00 98.12 178 TYR A O 1
ATOM 1390 N N . MET A 1 179 ? 6.075 -4.761 -21.381 1.00 97.94 179 MET A N 1
ATOM 1391 C CA . MET A 1 179 ? 5.548 -5.227 -20.112 1.00 97.94 179 MET A CA 1
ATOM 1392 C C . MET A 1 179 ? 4.693 -6.468 -20.312 1.00 97.94 179 MET A C 1
ATOM 1394 O O . MET A 1 179 ? 3.800 -6.485 -21.152 1.00 97.94 179 MET A O 1
ATOM 1398 N N . LYS A 1 180 ? 4.935 -7.487 -19.489 1.00 98.38 180 LYS A N 1
ATOM 1399 C CA . LYS A 1 180 ? 4.119 -8.694 -19.407 1.00 98.38 180 LYS A CA 1
ATOM 1400 C C . LYS A 1 180 ? 3.598 -8.856 -17.985 1.00 98.38 180 LYS A C 1
ATOM 1402 O O . LYS A 1 180 ? 4.388 -9.019 -17.054 1.00 98.38 180 LYS A O 1
ATOM 1407 N N . LEU A 1 181 ? 2.279 -8.829 -17.832 1.00 97.69 181 LEU A N 1
ATOM 1408 C CA . LEU A 1 181 ? 1.584 -9.097 -16.577 1.00 97.69 181 LEU A CA 1
ATOM 1409 C C . LEU A 1 181 ? 0.855 -10.438 -16.676 1.00 97.69 181 LEU A C 1
ATOM 1411 O O . LEU A 1 181 ? -0.087 -10.580 -17.452 1.00 97.69 181 LEU A O 1
ATOM 1415 N N . GLU A 1 182 ? 1.278 -11.410 -15.875 1.00 98.06 182 GLU A N 1
ATOM 1416 C CA . GLU A 1 182 ? 0.626 -12.715 -15.743 1.00 98.06 182 GLU A CA 1
ATOM 1417 C C . GLU A 1 182 ? -0.175 -12.763 -14.441 1.00 98.06 182 GLU A C 1
ATOM 1419 O O . GLU A 1 182 ? 0.395 -12.631 -13.362 1.00 98.06 182 GLU A O 1
ATOM 1424 N N . ILE A 1 183 ? -1.479 -13.001 -14.522 1.00 96.75 183 ILE A N 1
ATOM 1425 C CA . ILE A 1 183 ? -2.348 -13.255 -13.370 1.00 96.75 183 ILE A CA 1
ATOM 1426 C C . ILE A 1 183 ? -2.622 -14.754 -13.325 1.00 96.75 183 ILE A C 1
ATOM 1428 O O . ILE A 1 183 ? -3.167 -15.292 -14.284 1.00 96.75 183 ILE A O 1
ATOM 1432 N N . LYS A 1 184 ? -2.222 -15.428 -12.244 1.00 97.38 184 LYS A N 1
ATOM 1433 C CA . LYS A 1 184 ? -2.322 -16.888 -12.082 1.00 97.38 184 LYS A CA 1
ATOM 1434 C C . LYS A 1 184 ? -3.357 -17.265 -11.030 1.00 97.38 184 LYS A C 1
ATOM 1436 O O . LYS A 1 184 ? -3.565 -16.519 -10.073 1.00 97.38 184 LYS A O 1
ATOM 1441 N N . ASN A 1 185 ? -3.925 -18.463 -11.184 1.00 96.00 185 ASN A N 1
ATOM 1442 C CA . ASN A 1 185 ? -4.858 -19.097 -10.244 1.00 96.00 185 ASN A CA 1
ATOM 1443 C C . ASN A 1 185 ? -6.161 -18.302 -10.032 1.00 96.00 185 ASN A C 1
ATOM 1445 O O . ASN A 1 185 ? -6.812 -18.419 -8.993 1.00 96.00 185 ASN A O 1
ATOM 1449 N N . ILE A 1 186 ? -6.528 -17.453 -10.998 1.00 92.88 186 ILE A N 1
ATOM 1450 C CA . ILE A 1 186 ? -7.811 -16.753 -11.023 1.00 92.88 186 ILE A CA 1
ATOM 1451 C C . ILE A 1 186 ? -8.164 -16.361 -12.458 1.00 92.88 186 ILE A C 1
ATOM 1453 O O . ILE A 1 186 ? -7.343 -15.831 -13.209 1.00 92.88 186 ILE A O 1
ATOM 1457 N N . LYS A 1 187 ? -9.414 -16.608 -12.849 1.00 91.25 187 LYS A N 1
ATOM 1458 C CA . LYS A 1 187 ? -9.927 -16.171 -14.145 1.00 91.25 187 LYS A CA 1
ATOM 1459 C C . LYS A 1 187 ? -10.293 -14.690 -14.063 1.00 91.25 187 LYS A C 1
ATOM 1461 O O . LYS A 1 187 ? -11.187 -14.308 -13.310 1.00 91.25 187 LYS A O 1
ATOM 1466 N N . TYR A 1 188 ? -9.603 -13.855 -14.832 1.00 92.88 188 TYR A N 1
ATOM 1467 C CA . TYR A 1 188 ? -9.901 -12.430 -14.900 1.00 92.88 188 TYR A CA 1
ATOM 1468 C C . TYR A 1 188 ? -11.101 -12.181 -15.824 1.00 92.88 188 TYR A C 1
ATOM 1470 O O . TYR A 1 188 ? -11.007 -12.356 -17.040 1.00 92.88 188 TYR A O 1
ATOM 1478 N N . GLU A 1 189 ? -12.230 -11.762 -15.251 1.00 91.62 189 GLU A N 1
ATOM 1479 C CA . GLU A 1 189 ? -13.465 -11.463 -15.998 1.00 91.62 189 GLU A CA 1
ATOM 1480 C C . GLU A 1 189 ? -13.735 -9.955 -16.156 1.00 91.62 189 GLU A C 1
ATOM 1482 O O . GLU A 1 189 ? -14.680 -9.570 -16.840 1.00 91.62 189 GLU A O 1
ATOM 1487 N N . GLY A 1 190 ? -12.897 -9.097 -15.564 1.00 88.50 190 GLY A N 1
ATOM 1488 C CA . GLY A 1 190 ? -13.049 -7.643 -15.621 1.00 88.50 190 GLY A CA 1
ATOM 1489 C C . GLY A 1 190 ? -12.727 -7.024 -16.988 1.00 88.50 190 GLY A C 1
ATOM 1490 O O . GLY A 1 190 ? -12.098 -7.633 -17.865 1.00 88.50 190 GLY A O 1
ATOM 1491 N N . SER A 1 191 ? -13.143 -5.772 -17.161 1.00 94.38 191 SER A N 1
ATOM 1492 C CA . SER A 1 191 ? -12.628 -4.866 -18.192 1.00 94.38 191 SER A CA 1
ATOM 1493 C C . SER A 1 191 ? -11.570 -3.951 -17.583 1.00 94.38 191 SER A C 1
ATOM 1495 O O . SER A 1 191 ? -11.670 -3.585 -16.415 1.00 94.38 191 SER A O 1
ATOM 1497 N N . LEU A 1 192 ? -10.570 -3.560 -18.373 1.00 95.69 192 LEU A N 1
ATOM 1498 C CA . LEU A 1 192 ? -9.613 -2.546 -17.934 1.00 95.69 192 LEU A CA 1
ATOM 1499 C C . LEU A 1 192 ? -10.319 -1.177 -17.849 1.00 95.69 192 LEU A C 1
ATOM 1501 O O . LEU A 1 192 ? -11.141 -0.892 -18.723 1.00 95.69 192 LEU A O 1
ATOM 1505 N N . PRO A 1 193 ? -10.014 -0.334 -16.846 1.00 94.31 193 PRO A N 1
ATOM 1506 C CA . PRO A 1 193 ? -10.555 1.023 -16.750 1.00 94.31 193 PRO A CA 1
ATOM 1507 C C . PRO A 1 193 ? -10.229 1.895 -17.976 1.00 94.31 193 PRO A C 1
ATOM 1509 O O . PRO A 1 193 ? -9.170 1.743 -18.583 1.00 94.31 193 PRO A O 1
ATOM 1512 N N . ASP A 1 194 ? -11.071 2.882 -18.303 1.00 95.88 194 ASP A N 1
ATOM 1513 C CA . ASP A 1 194 ? -10.881 3.764 -19.477 1.00 95.88 194 ASP A CA 1
ATOM 1514 C C . ASP A 1 194 ? -9.566 4.572 -19.444 1.00 95.88 194 ASP A C 1
ATOM 1516 O O . ASP A 1 194 ? -9.015 4.968 -20.481 1.00 95.88 194 ASP A O 1
ATOM 1520 N N . ASN A 1 195 ? -9.046 4.846 -18.245 1.00 93.00 195 ASN A N 1
ATOM 1521 C CA . ASN A 1 195 ? -7.773 5.535 -18.028 1.00 93.00 195 ASN A CA 1
ATOM 1522 C C . ASN A 1 195 ? -6.550 4.598 -18.079 1.00 93.00 195 ASN A C 1
ATOM 1524 O O . ASN A 1 195 ? -5.427 5.095 -17.981 1.00 93.00 195 ASN A O 1
ATOM 1528 N N . CYS A 1 196 ? -6.748 3.292 -18.271 1.00 95.94 196 CYS A N 1
ATOM 1529 C CA . CYS A 1 196 ? -5.684 2.306 -18.420 1.00 95.94 196 CYS A CA 1
ATOM 1530 C C . CYS A 1 196 ? -5.088 2.329 -19.840 1.00 95.94 196 CYS A C 1
ATOM 1532 O O . CYS A 1 196 ? -5.772 2.593 -20.834 1.00 95.94 196 CYS A O 1
ATOM 1534 N N . LEU A 1 197 ? -3.785 2.076 -19.947 1.00 96.06 197 LEU A N 1
ATOM 1535 C CA . LEU A 1 197 ? -3.110 1.836 -21.215 1.00 96.06 197 LEU A CA 1
ATOM 1536 C C . LEU A 1 197 ? -3.573 0.490 -21.784 1.00 96.06 197 LEU A C 1
ATOM 1538 O O . LEU A 1 197 ? -3.353 -0.554 -21.173 1.00 96.06 197 LEU A O 1
ATOM 1542 N N . GLU A 1 198 ? -4.176 0.502 -22.971 1.00 97.25 198 GLU A N 1
ATOM 1543 C CA . GLU A 1 198 ? -4.657 -0.727 -23.604 1.00 97.25 198 GLU A CA 1
ATOM 1544 C C . GLU A 1 198 ? -3.489 -1.671 -23.965 1.00 97.25 198 GLU A C 1
ATOM 1546 O O . GLU A 1 198 ? -2.500 -1.219 -24.565 1.00 97.25 198 GLU A O 1
ATOM 1551 N N . PRO A 1 199 ? -3.580 -2.963 -23.593 1.00 97.94 199 PRO A N 1
ATOM 1552 C CA . PRO A 1 199 ? -2.588 -3.976 -23.937 1.00 97.94 199 PRO A CA 1
ATOM 1553 C C . PRO A 1 199 ? -2.603 -4.259 -25.439 1.00 97.94 199 PRO A C 1
ATOM 1555 O O . PRO A 1 199 ? -3.654 -4.221 -26.075 1.00 97.94 199 PRO A O 1
ATOM 1558 N N . ASP A 1 200 ? -1.436 -4.579 -25.994 1.00 98.25 200 ASP A N 1
ATOM 1559 C CA . ASP A 1 200 ? -1.305 -5.027 -27.384 1.00 98.25 200 ASP A CA 1
ATOM 1560 C C . ASP A 1 200 ? -1.856 -6.441 -27.555 1.00 98.25 200 ASP A C 1
ATOM 1562 O O . ASP A 1 200 ? -2.554 -6.724 -28.526 1.00 98.25 200 ASP A O 1
ATOM 1566 N N . ASN A 1 201 ? -1.596 -7.311 -26.574 1.00 98.12 201 ASN A N 1
ATOM 1567 C CA . ASN A 1 201 ? -2.151 -8.657 -26.535 1.00 98.12 201 ASN A CA 1
ATOM 1568 C C . ASN A 1 201 ? -2.807 -8.938 -25.182 1.00 98.12 201 ASN A C 1
ATOM 1570 O O . ASN A 1 201 ? -2.264 -8.642 -24.115 1.00 98.12 201 ASN A O 1
ATOM 1574 N N . LYS A 1 202 ? -3.975 -9.579 -25.237 1.00 97.25 202 LYS A N 1
ATOM 1575 C CA . LYS A 1 202 ? -4.657 -10.173 -24.087 1.00 97.25 202 LYS A CA 1
ATOM 1576 C C . LYS A 1 202 ? -5.038 -11.597 -24.454 1.00 97.25 202 LYS A C 1
ATOM 1578 O O . LYS A 1 202 ? -5.760 -11.804 -25.427 1.00 97.25 202 LYS A O 1
ATOM 1583 N N . TYR A 1 203 ? -4.598 -12.566 -23.665 1.00 96.75 203 TYR A N 1
ATOM 1584 C CA . TYR A 1 203 ? -5.033 -13.951 -23.823 1.00 96.75 203 TYR A CA 1
ATOM 1585 C C . TYR A 1 203 ? -5.290 -14.608 -22.472 1.00 96.75 203 TYR A C 1
ATOM 1587 O O . TYR A 1 203 ? -4.748 -14.212 -21.439 1.00 96.75 203 TYR A O 1
ATOM 1595 N N . ILE A 1 204 ? -6.179 -15.596 -22.498 1.00 96.44 204 ILE A N 1
ATOM 1596 C CA . ILE A 1 204 ? -6.617 -16.358 -21.334 1.00 96.44 204 ILE A CA 1
ATOM 1597 C C . ILE A 1 204 ? -6.328 -17.824 -21.646 1.00 96.44 204 ILE A C 1
ATOM 1599 O O . ILE A 1 204 ? -6.862 -18.356 -22.618 1.00 96.44 204 ILE A O 1
ATOM 1603 N N . ASP A 1 205 ? -5.484 -18.451 -20.834 1.00 95.88 205 ASP A N 1
ATOM 1604 C CA . ASP A 1 205 ? -5.143 -19.870 -20.914 1.00 95.88 205 ASP A CA 1
ATOM 1605 C C . ASP A 1 205 ? -5.452 -20.535 -19.564 1.00 95.88 205 ASP A C 1
ATOM 1607 O O . ASP A 1 205 ? -4.716 -20.395 -18.585 1.00 95.88 205 ASP A O 1
ATOM 1611 N N . GLY A 1 206 ? -6.615 -21.187 -19.476 1.00 94.88 206 GLY A N 1
ATOM 1612 C CA . GLY A 1 206 ? -7.118 -21.767 -18.229 1.00 94.88 206 GLY A CA 1
ATOM 1613 C C . GLY A 1 206 ? -7.324 -20.718 -17.129 1.00 94.88 206 GLY A C 1
ATOM 1614 O O . GLY A 1 206 ? -8.144 -19.811 -17.265 1.00 94.88 206 GLY A O 1
ATOM 1615 N N . GLU A 1 207 ? -6.587 -20.859 -16.026 1.00 95.25 207 GLU A N 1
ATOM 1616 C CA . GLU A 1 207 ? -6.592 -19.931 -14.882 1.00 95.25 207 GLU A CA 1
ATOM 1617 C C . GLU A 1 207 ? -5.481 -18.871 -14.961 1.00 95.25 207 GLU A C 1
ATOM 1619 O O . GLU A 1 207 ? -5.180 -18.205 -13.967 1.00 95.25 207 GLU A O 1
ATOM 1624 N N . ILE A 1 208 ? -4.840 -18.738 -16.125 1.00 97.19 208 ILE A N 1
ATOM 1625 C CA . ILE A 1 208 ? -3.803 -17.744 -16.375 1.00 97.19 208 ILE A CA 1
ATOM 1626 C C . ILE A 1 208 ? -4.353 -16.699 -17.340 1.00 97.19 208 ILE A C 1
ATOM 1628 O O . ILE A 1 208 ? -4.731 -17.004 -18.469 1.00 97.19 208 ILE A O 1
ATOM 1632 N N . THR A 1 209 ? -4.379 -15.444 -16.903 1.00 97.19 209 THR A N 1
ATOM 1633 C CA . THR A 1 209 ? -4.644 -14.298 -17.781 1.00 97.19 209 THR A CA 1
ATOM 1634 C C . THR A 1 209 ? -3.347 -13.547 -18.012 1.00 97.19 209 THR A C 1
ATOM 1636 O O . THR A 1 209 ? -2.664 -13.195 -17.052 1.00 97.19 209 THR A O 1
ATOM 1639 N N . VAL A 1 210 ? -3.012 -13.281 -19.272 1.00 97.88 210 VAL A N 1
ATOM 1640 C CA . VAL A 1 210 ? -1.810 -12.527 -19.629 1.00 97.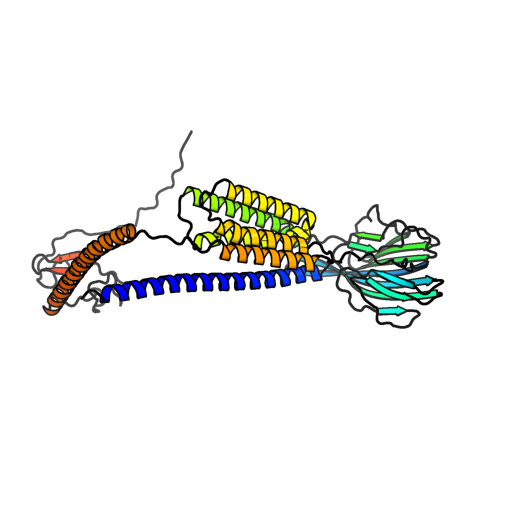88 210 VAL A CA 1
ATOM 1641 C C . VAL A 1 210 ? -2.192 -11.249 -20.355 1.00 97.88 210 VAL A C 1
ATOM 1643 O O . VAL A 1 210 ? -2.955 -11.275 -21.323 1.00 97.88 210 VAL A O 1
ATOM 1646 N N . PHE A 1 211 ? -1.624 -10.143 -19.885 1.00 97.88 211 PHE A N 1
ATOM 1647 C CA . PHE A 1 211 ? -1.637 -8.853 -20.557 1.00 97.88 211 PHE A CA 1
ATOM 1648 C C . PHE A 1 211 ? -0.222 -8.508 -21.003 1.00 97.88 211 PHE A C 1
ATOM 1650 O O . PHE A 1 211 ? 0.725 -8.611 -20.218 1.00 97.88 211 PHE A O 1
ATOM 1657 N N . GLU A 1 212 ? -0.081 -8.102 -22.256 1.00 98.44 212 GLU A N 1
ATOM 1658 C CA . GLU A 1 212 ? 1.202 -7.761 -22.853 1.00 98.44 212 GLU A CA 1
ATOM 1659 C C . GLU A 1 212 ? 1.118 -6.401 -23.541 1.00 98.44 212 GLU A C 1
ATOM 1661 O O . GLU A 1 212 ? 0.199 -6.135 -24.318 1.00 98.44 212 GLU A O 1
ATOM 1666 N N . TRP A 1 213 ? 2.095 -5.551 -23.249 1.00 98.12 213 TRP A N 1
ATOM 1667 C CA . TRP A 1 213 ? 2.325 -4.269 -23.899 1.00 98.12 213 TRP A CA 1
ATOM 1668 C C . TRP A 1 213 ? 3.707 -4.333 -24.550 1.00 98.12 213 TRP A C 1
ATOM 1670 O O . TRP A 1 213 ? 4.690 -4.518 -23.840 1.00 98.12 213 TRP A O 1
ATOM 1680 N N . ASP A 1 214 ? 3.794 -4.182 -25.868 1.00 98.19 214 ASP A N 1
ATOM 1681 C CA . ASP A 1 214 ? 5.048 -4.097 -26.630 1.00 98.19 214 ASP A CA 1
ATOM 1682 C C . ASP A 1 214 ? 5.001 -2.837 -27.498 1.00 98.19 214 ASP A C 1
ATOM 1684 O O . ASP A 1 214 ? 4.643 -2.852 -28.677 1.00 98.19 214 ASP A O 1
ATOM 1688 N N . LYS A 1 215 ? 5.311 -1.700 -26.872 1.00 97.50 215 LYS A N 1
ATOM 1689 C CA . LYS A 1 215 ? 5.308 -0.388 -27.520 1.00 97.50 215 LYS A CA 1
ATOM 1690 C C . LYS A 1 215 ? 6.739 -0.012 -27.900 1.00 97.50 215 LYS A C 1
ATOM 1692 O O . LYS A 1 215 ? 7.636 -0.033 -27.058 1.00 97.50 215 LYS A O 1
ATOM 1697 N N . LYS A 1 216 ? 6.945 0.383 -29.153 1.00 97.81 216 LYS A N 1
ATOM 1698 C CA . LYS A 1 216 ? 8.218 0.917 -29.663 1.00 97.81 216 LYS A CA 1
ATOM 1699 C C . LYS A 1 216 ? 8.025 2.362 -30.086 1.00 97.81 216 LYS A C 1
ATOM 1701 O O . LYS A 1 216 ? 6.969 2.682 -30.630 1.00 97.81 216 LYS A O 1
ATOM 1706 N N . ASP A 1 217 ? 9.014 3.204 -29.807 1.00 97.12 217 ASP A N 1
ATOM 1707 C CA . ASP A 1 217 ? 9.018 4.630 -30.161 1.00 97.12 217 ASP A CA 1
ATOM 1708 C C . ASP A 1 217 ? 7.712 5.351 -29.772 1.00 97.12 217 ASP A C 1
ATOM 1710 O O . ASP A 1 217 ? 7.133 6.129 -30.536 1.00 97.12 217 ASP A O 1
ATOM 1714 N N . ALA A 1 218 ? 7.202 5.056 -28.573 1.00 95.38 218 ALA A N 1
ATOM 1715 C CA . ALA A 1 218 ? 5.875 5.474 -28.137 1.00 95.38 218 ALA A CA 1
ATOM 1716 C C . ALA A 1 218 ? 5.936 6.526 -27.028 1.00 95.38 218 ALA A C 1
ATOM 1718 O O . ALA A 1 218 ? 6.716 6.423 -26.082 1.00 95.38 218 ALA A O 1
ATOM 1719 N N . VAL A 1 219 ? 5.047 7.520 -27.110 1.00 96.12 219 VAL A N 1
ATOM 1720 C CA . VAL A 1 219 ? 4.800 8.467 -26.016 1.00 96.12 219 VAL A CA 1
ATOM 1721 C C . VAL A 1 219 ? 3.640 7.961 -25.172 1.00 96.12 219 VAL A C 1
ATOM 1723 O O . VAL A 1 219 ? 2.476 8.047 -25.572 1.00 96.12 219 VAL A O 1
ATOM 1726 N N . LEU A 1 220 ? 3.955 7.448 -23.987 1.00 94.56 220 LEU A N 1
ATOM 1727 C CA . LEU A 1 220 ? 2.957 6.906 -23.073 1.00 94.56 220 LEU A CA 1
ATOM 1728 C C . LEU A 1 220 ? 2.272 8.037 -22.291 1.00 94.56 220 LEU A C 1
ATOM 1730 O O . LEU A 1 220 ? 2.894 9.018 -21.873 1.00 94.56 220 LEU A O 1
ATOM 1734 N N . ARG A 1 221 ? 0.948 7.928 -22.136 1.00 94.81 221 ARG A N 1
ATOM 1735 C CA . ARG A 1 221 ? 0.111 8.940 -21.455 1.00 94.81 221 ARG A CA 1
ATOM 1736 C C . ARG A 1 221 ? -0.798 8.369 -20.370 1.00 94.81 221 ARG A C 1
ATOM 1738 O O . ARG A 1 221 ? -1.229 9.117 -19.497 1.00 94.81 221 ARG A O 1
ATOM 1745 N N . LYS A 1 222 ? -1.102 7.075 -20.451 1.00 95.25 222 LYS A N 1
ATOM 1746 C CA . LYS A 1 222 ? -1.992 6.349 -19.543 1.00 95.25 222 LYS A CA 1
ATOM 1747 C C . LYS A 1 222 ? -1.175 5.393 -18.681 1.00 95.25 222 LYS A C 1
ATOM 1749 O O . LYS A 1 222 ? -0.151 4.895 -19.139 1.00 95.25 222 LYS A O 1
ATOM 1754 N N . GLU A 1 223 ? -1.623 5.167 -17.456 1.00 93.88 223 GLU A N 1
ATOM 1755 C CA . GLU A 1 223 ? -1.022 4.204 -16.525 1.00 93.88 223 GLU A CA 1
ATOM 1756 C C . GLU A 1 223 ? -1.526 2.791 -16.826 1.00 93.88 223 GLU A C 1
ATOM 1758 O O . GLU A 1 223 ? -2.523 2.625 -17.526 1.00 93.88 223 GLU A O 1
ATOM 1763 N N . ILE A 1 224 ? -0.848 1.768 -16.313 1.00 94.69 224 ILE A N 1
ATOM 1764 C CA . ILE A 1 224 ? -1.342 0.392 -16.395 1.00 94.69 224 ILE A CA 1
ATOM 1765 C C . ILE A 1 224 ? -2.054 0.087 -15.089 1.00 94.69 224 ILE A C 1
ATOM 1767 O O . ILE A 1 224 ? -1.418 0.035 -14.044 1.00 94.69 224 ILE A O 1
ATOM 1771 N N . ILE A 1 225 ? -3.368 -0.102 -15.162 1.00 94.69 225 ILE A N 1
ATOM 1772 C CA . ILE A 1 225 ? -4.240 -0.369 -14.018 1.00 94.69 225 ILE A CA 1
ATOM 1773 C C . ILE A 1 225 ? -5.033 -1.638 -14.312 1.00 94.69 225 ILE A C 1
ATOM 1775 O O . ILE A 1 225 ? -5.721 -1.727 -15.331 1.00 94.69 225 ILE A O 1
ATOM 1779 N N . VAL A 1 226 ? -4.933 -2.621 -13.423 1.00 94.25 226 VAL A N 1
ATOM 1780 C CA . VAL A 1 226 ? -5.696 -3.866 -13.489 1.00 94.25 226 VAL A CA 1
ATOM 1781 C C . VAL A 1 226 ? -6.406 -4.081 -12.159 1.00 94.25 226 VAL A C 1
ATOM 1783 O O . VAL A 1 226 ? -5.780 -4.408 -11.149 1.00 94.25 226 VAL A O 1
ATOM 1786 N N . GLU A 1 227 ? -7.725 -3.898 -12.180 1.00 92.38 227 GLU A N 1
ATOM 1787 C CA . GLU A 1 227 ? -8.614 -4.173 -11.049 1.00 92.38 227 GLU A CA 1
ATOM 1788 C C . GLU A 1 227 ? -8.769 -5.684 -10.883 1.00 92.38 227 GLU A C 1
ATOM 1790 O O . GLU A 1 227 ? -9.335 -6.364 -11.739 1.00 92.38 227 GLU A O 1
ATOM 1795 N N . LEU A 1 228 ? -8.228 -6.234 -9.803 1.00 91.06 228 LEU A N 1
ATOM 1796 C CA . LEU A 1 228 ? -8.322 -7.658 -9.514 1.00 91.06 228 LEU A CA 1
ATOM 1797 C C . LEU A 1 228 ? -9.694 -7.956 -8.897 1.00 91.06 228 LEU A C 1
ATOM 1799 O O . LEU A 1 228 ? -10.265 -7.078 -8.251 1.00 91.06 228 LEU A O 1
ATOM 1803 N N . PRO A 1 229 ? -10.234 -9.179 -9.057 1.00 84.75 229 PRO A N 1
ATOM 1804 C CA . PRO A 1 229 ? -11.515 -9.547 -8.468 1.00 84.75 229 PRO A CA 1
ATOM 1805 C C . PRO A 1 229 ? -11.556 -9.189 -6.981 1.00 84.75 229 PRO A C 1
ATOM 1807 O O . PRO A 1 229 ? -10.811 -9.757 -6.173 1.00 84.75 229 PRO A O 1
ATOM 1810 N N . GLU A 1 230 ? -12.399 -8.207 -6.649 1.00 66.75 230 GLU A N 1
ATOM 1811 C CA . GLU A 1 230 ? -12.498 -7.677 -5.299 1.00 66.75 230 GLU A CA 1
ATOM 1812 C C . GLU A 1 230 ? -12.978 -8.774 -4.359 1.00 66.75 230 GLU A C 1
ATOM 1814 O O . GLU A 1 230 ? -14.093 -9.296 -4.469 1.00 66.75 230 GLU A O 1
ATOM 1819 N N . TRP A 1 231 ? -12.177 -9.049 -3.338 1.00 64.88 231 TRP A N 1
ATOM 1820 C CA . TRP A 1 231 ? -12.772 -9.475 -2.093 1.00 64.88 231 TRP A CA 1
ATOM 1821 C C . TRP A 1 231 ? -13.243 -8.232 -1.366 1.00 64.88 231 TRP A C 1
ATOM 1823 O O . TRP A 1 231 ? -12.435 -7.496 -0.803 1.00 64.88 231 TRP A O 1
ATOM 1833 N N . LYS A 1 232 ? -14.562 -8.015 -1.348 1.00 61.47 232 LYS A N 1
ATOM 1834 C CA . LYS A 1 232 ? -15.165 -7.145 -0.341 1.00 61.47 232 LYS A CA 1
ATOM 1835 C C . LYS A 1 232 ? -14.812 -7.737 1.007 1.00 61.47 232 LYS A C 1
ATOM 1837 O O . LYS A 1 232 ? -15.446 -8.701 1.445 1.00 61.47 232 LYS A O 1
ATOM 1842 N N . ASN A 1 233 ? -13.783 -7.182 1.637 1.00 60.28 233 ASN A N 1
ATOM 1843 C CA . ASN A 1 233 ? -13.423 -7.562 2.978 1.00 60.28 233 ASN A CA 1
ATOM 1844 C C . ASN A 1 233 ? -14.698 -7.392 3.819 1.00 60.28 233 ASN A C 1
ATOM 1846 O O . ASN A 1 233 ? -15.248 -6.290 3.874 1.00 60.28 233 ASN A O 1
ATOM 1850 N N . PRO A 1 234 ? -15.243 -8.453 4.438 1.00 57.66 234 PRO A N 1
ATOM 1851 C CA . PRO A 1 234 ? -16.416 -8.322 5.283 1.00 57.66 234 PRO A CA 1
ATOM 1852 C C . PRO A 1 234 ? -16.140 -7.293 6.382 1.00 57.66 234 PRO A C 1
ATOM 1854 O O . PRO A 1 234 ? -17.052 -6.566 6.773 1.00 57.66 234 PRO A O 1
ATOM 1857 N N . PHE A 1 235 ? -14.875 -7.155 6.803 1.00 57.38 235 PHE A N 1
ATOM 1858 C CA . PHE A 1 235 ? -14.449 -6.115 7.722 1.00 57.38 235 PHE A CA 1
ATOM 1859 C C . PHE A 1 235 ? -14.505 -4.711 7.131 1.00 57.38 235 PHE A C 1
ATOM 1861 O O . PHE A 1 235 ? -14.737 -3.816 7.920 1.00 57.38 235 PHE A O 1
ATOM 1868 N N . ASP A 1 236 ? -14.414 -4.474 5.819 1.00 58.09 236 ASP A N 1
ATOM 1869 C CA . ASP A 1 236 ? -14.619 -3.124 5.265 1.00 58.09 236 ASP A CA 1
ATOM 1870 C C . ASP A 1 236 ? -16.046 -2.641 5.510 1.00 58.09 236 ASP A C 1
ATOM 1872 O O . ASP A 1 236 ? -16.262 -1.480 5.844 1.00 58.09 236 ASP A O 1
ATOM 1876 N N . THR A 1 237 ? -17.034 -3.541 5.453 1.00 62.34 237 THR A N 1
ATOM 1877 C CA . THR A 1 237 ? -18.406 -3.185 5.840 1.00 62.34 237 THR A CA 1
ATOM 1878 C C . THR A 1 237 ? -18.479 -2.859 7.336 1.00 62.34 237 THR A C 1
ATOM 1880 O O . THR A 1 237 ? -19.018 -1.818 7.703 1.00 62.34 237 THR A O 1
ATOM 1883 N N . TYR A 1 238 ? -17.875 -3.671 8.210 1.00 62.16 238 TYR A N 1
ATOM 1884 C CA . TYR A 1 238 ? -17.832 -3.382 9.654 1.00 62.16 238 TYR A CA 1
ATOM 1885 C C . TYR A 1 238 ? -17.046 -2.107 10.001 1.00 62.16 238 TYR A C 1
ATOM 1887 O O . TYR A 1 238 ? -17.470 -1.327 10.851 1.00 62.16 238 TYR A O 1
ATOM 1895 N N . LEU A 1 239 ? -15.925 -1.867 9.330 1.00 60.34 239 LEU A N 1
ATOM 1896 C CA . LEU A 1 239 ? -15.058 -0.710 9.506 1.00 60.34 239 LEU A CA 1
ATOM 1897 C C . LEU A 1 239 ? -15.712 0.558 8.939 1.00 60.34 239 LEU A C 1
ATOM 1899 O O . LEU A 1 239 ? -15.604 1.614 9.553 1.00 60.34 239 LEU A O 1
ATOM 1903 N N . SER A 1 240 ? -16.485 0.450 7.854 1.00 61.78 240 SER A N 1
ATOM 1904 C CA . SER A 1 240 ? -17.314 1.553 7.349 1.00 61.78 240 SER A CA 1
ATOM 1905 C C . SER A 1 240 ? -18.507 1.870 8.268 1.00 61.78 240 SER A C 1
ATOM 1907 O O . SER A 1 240 ? -18.949 3.016 8.336 1.00 61.78 240 SER A O 1
ATOM 1909 N N . LEU A 1 241 ? -19.006 0.883 9.028 1.00 64.44 241 LEU A N 1
ATOM 1910 C CA . LEU A 1 241 ? -20.061 1.050 10.040 1.00 64.44 241 LEU A CA 1
ATOM 1911 C C . LEU A 1 241 ? -19.544 1.574 11.387 1.00 64.44 241 LEU A C 1
ATOM 1913 O O . LEU A 1 241 ? -20.316 2.136 12.164 1.00 64.44 241 LEU A O 1
ATOM 1917 N N . LEU A 1 242 ? -18.252 1.417 11.670 1.00 69.75 242 LEU A N 1
ATOM 1918 C CA . LEU A 1 242 ? -17.619 1.816 12.927 1.00 69.75 242 LEU A CA 1
ATOM 1919 C C . LEU A 1 242 ? -17.826 3.311 13.256 1.00 69.75 242 LEU A C 1
ATOM 1921 O O . LEU A 1 242 ? -18.282 3.603 14.365 1.00 69.75 242 LEU A O 1
ATOM 1925 N N . PRO A 1 243 ? -17.622 4.266 12.322 1.00 65.38 243 PRO A N 1
ATOM 1926 C CA . PRO A 1 243 ? -17.950 5.678 12.539 1.00 65.38 243 PRO A CA 1
ATOM 1927 C C . PRO A 1 243 ? -19.419 5.913 12.915 1.00 65.38 243 PRO A C 1
ATOM 1929 O O . PRO A 1 243 ? -19.709 6.697 13.820 1.00 65.38 243 PRO A O 1
ATOM 1932 N N . TRP A 1 244 ? -20.352 5.206 12.270 1.00 68.38 244 TRP A N 1
ATOM 1933 C CA . TRP A 1 244 ? -21.788 5.317 12.548 1.00 68.38 244 TRP A CA 1
ATOM 1934 C C . TRP A 1 244 ? -22.158 4.754 13.918 1.00 68.38 244 TRP A C 1
ATOM 1936 O O . TRP A 1 244 ? -22.938 5.368 14.645 1.00 68.38 244 TRP A O 1
ATOM 1946 N N . MET A 1 245 ? -21.567 3.623 14.308 1.00 66.38 245 MET A N 1
ATOM 1947 C CA . MET A 1 245 ? -21.721 3.071 15.654 1.00 66.38 245 MET A CA 1
ATOM 1948 C C . MET A 1 245 ? -21.200 4.032 16.723 1.00 66.38 245 MET A C 1
ATOM 1950 O O . MET A 1 245 ? -21.853 4.227 17.747 1.00 66.38 245 MET A O 1
ATOM 1954 N N . PHE A 1 246 ? -20.054 4.668 16.487 1.00 68.62 246 PHE A N 1
ATOM 1955 C CA . PHE A 1 246 ? -19.508 5.655 17.412 1.00 68.62 246 PHE A CA 1
ATOM 1956 C C . PHE A 1 246 ? -20.359 6.923 17.493 1.00 68.62 246 PHE A C 1
ATOM 1958 O O . PHE A 1 246 ? -20.609 7.417 18.594 1.00 68.62 246 PHE A O 1
ATOM 1965 N N . LEU A 1 247 ? -20.878 7.404 16.361 1.00 70.00 247 LEU A N 1
ATOM 1966 C CA . LEU A 1 247 ? -21.840 8.502 16.328 1.00 70.00 247 LEU A CA 1
ATOM 1967 C C . LEU A 1 247 ? -23.109 8.150 17.118 1.00 70.00 247 LEU A C 1
ATOM 1969 O O . LEU A 1 247 ? -23.574 8.961 17.916 1.00 70.00 247 LEU A O 1
ATOM 1973 N N . LEU A 1 248 ? -23.644 6.938 16.948 1.00 72.81 248 LEU A N 1
ATOM 1974 C CA . LEU A 1 248 ? -24.811 6.456 17.687 1.00 72.81 248 LEU A CA 1
ATOM 1975 C C . LEU A 1 248 ? -24.542 6.403 19.197 1.00 72.81 248 LEU A C 1
ATOM 1977 O O . LEU A 1 248 ? -25.348 6.907 19.978 1.00 72.81 248 LEU A O 1
ATOM 1981 N N . LEU A 1 249 ? -23.407 5.834 19.615 1.00 70.25 249 LEU A N 1
ATOM 1982 C CA . LEU A 1 249 ? -22.999 5.769 21.024 1.00 70.25 249 LEU A CA 1
ATOM 1983 C C . LEU A 1 249 ? -22.828 7.168 21.625 1.00 70.25 249 LEU A C 1
ATOM 1985 O O . LEU A 1 249 ? -23.217 7.404 22.770 1.00 70.25 249 LEU A O 1
ATOM 1989 N N . PHE A 1 250 ? -22.315 8.117 20.844 1.00 69.38 250 PHE A N 1
ATOM 1990 C CA . PHE A 1 250 ? -22.248 9.511 21.253 1.00 69.38 250 PHE A CA 1
ATOM 1991 C C . PHE A 1 250 ? -23.629 10.157 21.400 1.00 69.38 250 PHE A C 1
ATOM 1993 O O . PHE A 1 250 ? -23.897 10.790 22.421 1.00 69.38 250 PHE A O 1
ATOM 2000 N N . LEU A 1 251 ? -24.520 9.988 20.419 1.00 72.06 251 LEU A N 1
ATOM 2001 C CA . LEU A 1 251 ? -25.884 10.521 20.476 1.00 72.06 251 LEU A CA 1
ATOM 2002 C C . LEU A 1 251 ? -26.664 9.939 21.662 1.00 72.06 251 LEU A C 1
ATOM 2004 O O . LEU A 1 251 ? -27.354 10.680 22.360 1.00 72.06 251 LEU A O 1
ATOM 2008 N N . LEU A 1 252 ? -26.497 8.643 21.942 1.00 67.50 252 LEU A N 1
ATOM 2009 C CA . LEU A 1 252 ? -27.018 8.004 23.151 1.00 67.50 252 LEU A CA 1
ATOM 2010 C C . LEU A 1 252 ? -26.428 8.646 24.410 1.00 67.50 252 LEU A C 1
ATOM 2012 O O . LEU A 1 252 ? -27.179 8.975 25.324 1.00 67.50 252 LEU A O 1
ATOM 2016 N N . GLY A 1 253 ? -25.119 8.904 24.446 1.00 70.50 253 GLY A N 1
ATOM 2017 C CA . GLY A 1 253 ? -24.465 9.633 25.537 1.00 70.50 253 GLY A CA 1
ATOM 2018 C C . GLY A 1 253 ? -25.060 11.026 25.780 1.00 70.50 253 GLY A C 1
ATOM 2019 O O . GLY A 1 253 ? -25.353 11.382 26.923 1.00 70.50 253 GLY A O 1
ATOM 2020 N N . LEU A 1 254 ? -25.313 11.794 24.714 1.00 67.62 254 LEU A N 1
ATOM 2021 C CA . LEU A 1 254 ? -25.992 13.092 24.800 1.00 67.62 254 LEU A CA 1
ATOM 2022 C C . LEU A 1 254 ? -27.435 12.964 25.300 1.00 67.62 254 LEU A C 1
ATOM 2024 O O . LEU A 1 254 ? -27.880 13.779 26.110 1.00 67.62 254 LEU A O 1
ATOM 2028 N N . PHE A 1 255 ? -28.166 11.949 24.838 1.00 71.69 255 PHE A N 1
ATOM 2029 C CA . PHE A 1 255 ? -29.537 11.697 25.273 1.00 71.69 255 PHE A CA 1
ATOM 2030 C C . PHE A 1 255 ? -29.597 11.327 26.758 1.00 71.69 255 PHE A C 1
ATOM 2032 O O . PHE A 1 255 ? -30.391 11.904 27.500 1.00 71.69 255 PHE A O 1
ATOM 2039 N N . TYR A 1 256 ? -28.718 10.430 27.214 1.00 66.25 256 TYR A N 1
ATOM 2040 C CA . TYR A 1 256 ? -28.586 10.080 28.628 1.00 66.25 256 TYR A CA 1
ATOM 2041 C C . TYR A 1 256 ? -28.241 11.305 29.471 1.00 66.25 256 TYR A C 1
ATOM 2043 O O . TYR A 1 256 ? -28.874 11.530 30.501 1.00 66.25 256 TYR A O 1
ATOM 2051 N N . TYR A 1 257 ? -27.299 12.135 29.018 1.00 66.19 257 TYR A N 1
ATOM 2052 C CA . TYR A 1 257 ? -26.972 13.388 29.692 1.00 66.19 257 TYR A CA 1
ATOM 2053 C C . TYR A 1 257 ? -28.197 14.308 29.837 1.00 66.19 257 TYR A C 1
ATOM 2055 O O . TYR A 1 257 ? -28.470 14.812 30.927 1.00 66.19 257 TYR A O 1
ATOM 2063 N N . GLU A 1 258 ? -28.975 14.496 28.768 1.00 68.00 258 GLU A N 1
ATOM 2064 C CA . GLU A 1 258 ? -30.189 15.319 28.794 1.00 68.00 258 GLU A CA 1
ATOM 2065 C C . GLU A 1 258 ? -31.281 14.719 29.699 1.00 68.00 258 GLU A C 1
ATOM 2067 O O . GLU A 1 258 ? -31.961 15.458 30.418 1.00 68.00 258 GLU A O 1
ATOM 2072 N N . ALA A 1 259 ? -31.430 13.391 29.712 1.00 68.31 259 ALA A N 1
ATOM 2073 C CA . ALA A 1 259 ? -32.361 12.680 30.584 1.00 68.31 259 ALA A CA 1
ATOM 2074 C C . ALA A 1 259 ? -31.991 12.852 32.067 1.00 68.31 259 ALA A C 1
ATOM 2076 O O . ALA A 1 259 ? -32.839 13.263 32.860 1.00 68.31 259 ALA A O 1
ATOM 2077 N N . PHE A 1 260 ? -30.718 12.645 32.427 1.00 63.38 260 PHE A N 1
ATOM 2078 C CA . PHE A 1 260 ? -30.198 12.901 33.776 1.00 63.38 260 PHE A CA 1
ATOM 2079 C C . PHE A 1 260 ? -30.347 14.369 34.186 1.00 63.38 260 PHE A C 1
ATOM 2081 O O . PHE A 1 260 ? -30.654 14.670 35.339 1.00 63.38 260 PHE A O 1
ATOM 2088 N N . ARG A 1 261 ? -30.186 15.304 33.241 1.00 63.69 261 ARG A N 1
ATOM 2089 C CA . ARG A 1 261 ? -30.416 16.727 33.509 1.00 63.69 261 ARG A CA 1
ATOM 2090 C C . ARG A 1 261 ? -31.868 16.998 33.897 1.00 63.69 261 ARG A C 1
ATOM 2092 O O . ARG A 1 261 ? -32.121 17.772 34.815 1.00 63.69 261 ARG A O 1
ATOM 2099 N N . ARG A 1 262 ? -32.834 16.402 33.190 1.00 72.19 262 ARG A N 1
ATOM 2100 C CA . ARG A 1 262 ? -34.268 16.633 33.438 1.00 72.19 262 ARG A CA 1
ATOM 2101 C C . ARG A 1 262 ? -34.749 16.056 34.764 1.00 72.19 262 ARG A C 1
ATOM 2103 O O . ARG A 1 262 ? -35.690 16.599 35.332 1.00 72.19 262 ARG A O 1
ATOM 2110 N N . THR A 1 263 ? -34.107 15.008 35.272 1.00 74.75 263 THR A N 1
ATOM 2111 C CA . THR A 1 263 ? -34.460 14.410 36.568 1.00 74.75 263 THR A CA 1
ATOM 2112 C C . THR A 1 263 ? -33.898 15.174 37.767 1.00 74.75 263 THR A C 1
ATOM 2114 O O . THR A 1 263 ? -34.178 14.799 38.901 1.00 74.75 263 THR A O 1
ATOM 2117 N N . ASN A 1 264 ? -33.143 16.260 37.544 1.00 72.06 264 ASN A N 1
ATOM 2118 C CA . ASN A 1 264 ? -32.535 17.082 38.595 1.00 72.06 264 ASN A CA 1
ATOM 2119 C C . ASN A 1 264 ? -31.639 16.272 39.559 1.00 72.06 264 ASN A C 1
ATOM 2121 O O . ASN A 1 264 ? -31.391 16.683 40.694 1.00 72.06 264 ASN A O 1
ATOM 2125 N N . MET A 1 265 ? -31.156 15.108 39.109 1.00 67.00 265 MET A N 1
ATOM 2126 C CA . MET A 1 265 ? -30.201 14.299 39.854 1.00 67.00 265 MET A CA 1
ATOM 2127 C C . MET A 1 265 ? -28.873 15.048 39.921 1.00 67.00 265 MET A C 1
ATOM 2129 O O . MET A 1 265 ? -28.320 15.460 38.900 1.00 67.00 265 MET A O 1
ATOM 2133 N N . GLN A 1 266 ? -28.348 15.220 41.134 1.00 70.62 266 GLN A N 1
ATOM 2134 C CA . GLN A 1 266 ? -26.998 15.735 41.318 1.00 70.62 266 GLN A CA 1
ATOM 2135 C C . GLN A 1 266 ? -26.018 14.737 40.696 1.00 70.62 266 GLN A C 1
ATOM 2137 O O . GLN A 1 266 ? -25.931 13.586 41.122 1.00 70.62 266 GLN A O 1
ATOM 2142 N N . LEU A 1 267 ? -25.320 15.170 39.645 1.00 58.00 267 LEU A N 1
ATOM 2143 C CA . LEU A 1 267 ? -24.297 14.371 38.980 1.00 58.00 267 LEU A CA 1
ATOM 2144 C C . LEU A 1 267 ? -23.130 14.174 39.953 1.00 58.00 267 LEU A C 1
ATOM 2146 O O . LEU A 1 267 ? -22.342 15.090 40.193 1.00 58.00 267 LEU A O 1
ATOM 2150 N N . ASN A 1 268 ? -23.024 12.973 40.513 1.00 67.44 268 ASN A N 1
ATOM 2151 C CA . ASN A 1 268 ? -21.863 12.577 41.296 1.00 67.44 268 ASN A CA 1
ATOM 2152 C C . ASN A 1 268 ? -20.662 12.354 40.363 1.00 67.44 268 ASN A C 1
ATOM 2154 O O . ASN A 1 268 ? -20.808 12.225 39.148 1.00 67.44 268 ASN A O 1
ATOM 2158 N N . ILE A 1 269 ? -19.455 12.258 40.929 1.00 57.38 269 ILE A N 1
ATOM 2159 C CA . ILE A 1 269 ? -18.230 11.895 40.185 1.00 57.38 269 ILE A CA 1
ATOM 2160 C C . ILE A 1 269 ? -18.414 10.609 39.357 1.00 57.38 269 ILE A C 1
ATOM 2162 O O . ILE A 1 269 ? -17.873 10.493 38.263 1.00 57.38 269 ILE A O 1
ATOM 2166 N N . GLU A 1 270 ? -19.235 9.676 39.831 1.00 56.81 270 GLU A N 1
ATOM 2167 C CA . GLU A 1 270 ? -19.577 8.436 39.124 1.00 56.81 270 GLU A CA 1
ATOM 2168 C C . GLU A 1 270 ? -20.349 8.699 37.820 1.00 56.81 270 GLU A C 1
ATOM 2170 O O . GLU A 1 270 ? -20.146 8.021 36.814 1.00 56.81 270 GLU A O 1
ATOM 2175 N N . SER A 1 271 ? -21.170 9.751 37.783 1.00 61.38 271 SER A N 1
ATOM 2176 C CA . SER A 1 271 ? -21.920 10.160 36.595 1.00 61.38 271 SER A CA 1
ATOM 2177 C C . SER A 1 271 ? -21.032 10.786 35.510 1.00 61.38 271 SER A C 1
ATOM 2179 O O . SER A 1 271 ? -21.415 10.799 34.342 1.00 61.38 271 SER A O 1
ATOM 2181 N N . PHE A 1 272 ? -19.823 11.252 35.851 1.00 61.38 272 PHE A N 1
ATOM 2182 C CA . PHE A 1 272 ? -18.847 11.708 34.853 1.00 61.38 272 PHE A CA 1
ATOM 2183 C C . PHE A 1 272 ? -18.293 10.556 34.012 1.00 61.38 272 PHE A C 1
ATOM 2185 O O . PHE A 1 272 ? -17.982 10.766 32.840 1.00 61.38 272 PHE A O 1
ATOM 2192 N N . GLY A 1 273 ? -18.239 9.333 34.554 1.00 63.06 273 GLY A N 1
ATOM 2193 C CA . GLY A 1 273 ? -17.849 8.146 33.789 1.00 63.06 273 GLY A CA 1
ATOM 2194 C C . GLY A 1 273 ? -18.741 7.930 32.561 1.00 63.06 273 GLY A C 1
ATOM 2195 O O . GLY A 1 273 ? -18.242 7.623 31.480 1.00 63.06 273 GLY A O 1
ATOM 2196 N N . PHE A 1 274 ? -20.042 8.213 32.687 1.00 62.56 274 PHE A N 1
ATOM 2197 C CA . PHE A 1 274 ? -21.010 8.091 31.592 1.00 62.56 274 PHE A CA 1
ATOM 2198 C C . PHE A 1 274 ? -20.831 9.126 30.475 1.00 62.56 274 PHE A C 1
ATOM 2200 O O . PHE A 1 274 ? -21.196 8.848 29.339 1.00 62.56 274 PHE A O 1
ATOM 2207 N N . LEU A 1 275 ? -20.256 10.295 30.766 1.00 64.62 275 LEU A N 1
ATOM 2208 C CA . LEU A 1 275 ? -19.920 11.314 29.761 1.00 64.62 275 LEU A CA 1
ATOM 2209 C C . LEU A 1 275 ? -18.551 11.060 29.117 1.00 64.62 275 LEU A C 1
ATOM 2211 O O . LEU A 1 275 ? -18.347 11.371 27.944 1.00 64.62 275 LEU A O 1
ATOM 2215 N N . ILE A 1 276 ? -17.622 10.472 29.874 1.00 66.81 276 ILE A N 1
ATOM 2216 C CA . ILE A 1 276 ? -16.273 10.143 29.407 1.00 66.81 276 ILE A CA 1
ATOM 2217 C C . ILE A 1 276 ? -16.310 8.984 28.409 1.00 66.81 276 ILE A C 1
ATOM 2219 O O . ILE A 1 276 ? -15.627 9.057 27.397 1.00 66.81 276 ILE A O 1
ATOM 2223 N N . VAL A 1 277 ? -17.116 7.943 28.635 1.00 66.94 277 VAL A N 1
ATOM 2224 C CA . VAL A 1 277 ? -17.156 6.764 27.747 1.00 66.94 277 VAL A CA 1
ATOM 2225 C C . VAL A 1 277 ? -17.507 7.120 26.288 1.00 66.94 277 VAL A C 1
ATOM 2227 O O . VAL A 1 277 ? -16.726 6.766 25.406 1.00 66.94 277 VAL A O 1
ATOM 2230 N N . PRO A 1 278 ? -18.582 7.874 25.986 1.00 64.62 278 PRO A N 1
ATOM 2231 C CA . PRO A 1 278 ? -18.888 8.289 24.616 1.00 64.62 278 PRO A CA 1
ATOM 2232 C C . PRO A 1 278 ? -17.813 9.196 24.012 1.00 64.62 278 PRO A C 1
ATOM 2234 O O . PRO A 1 278 ? -17.518 9.092 22.826 1.00 64.62 278 PRO A O 1
ATOM 2237 N N . PHE A 1 279 ? -17.198 10.061 24.823 1.00 68.12 279 PHE A N 1
ATOM 2238 C CA . PHE A 1 279 ? -16.109 10.927 24.378 1.00 68.12 279 PHE A CA 1
ATOM 2239 C C . PHE A 1 279 ? -14.845 10.125 24.022 1.00 68.12 279 PHE A C 1
ATOM 2241 O O . PHE A 1 279 ? -14.216 10.365 22.998 1.00 68.12 279 PHE A O 1
ATOM 2248 N N . MET A 1 280 ? -14.504 9.121 24.827 1.00 66.75 280 MET A N 1
ATOM 2249 C CA . MET A 1 280 ? -13.386 8.208 24.585 1.00 66.75 280 MET A CA 1
ATOM 2250 C C . MET A 1 280 ? -13.601 7.352 23.337 1.00 66.75 280 MET A C 1
ATOM 2252 O O . MET A 1 280 ? -12.685 7.174 22.539 1.00 66.75 280 MET A O 1
ATOM 2256 N N . LEU A 1 281 ? -14.823 6.859 23.146 1.00 67.12 281 LEU A N 1
ATOM 2257 C CA . LEU A 1 281 ? -15.215 6.109 21.958 1.00 67.12 281 LEU A CA 1
ATOM 2258 C C . LEU A 1 281 ? -15.160 6.993 20.701 1.00 67.12 281 LEU A C 1
ATOM 2260 O O . LEU A 1 281 ? -14.645 6.559 19.675 1.00 67.12 281 LEU A O 1
ATOM 2264 N N . LEU A 1 282 ? -15.575 8.261 20.801 1.00 69.31 282 LEU A N 1
ATOM 2265 C CA . LEU A 1 282 ? -15.395 9.245 19.734 1.00 69.31 282 LEU A CA 1
ATOM 2266 C C . LEU A 1 282 ? -13.908 9.454 19.412 1.00 69.31 282 LEU A C 1
ATOM 2268 O O . LEU A 1 282 ? -13.529 9.402 18.247 1.00 69.31 282 LEU A O 1
ATOM 2272 N N . MET A 1 283 ? -13.047 9.629 20.417 1.00 67.25 283 MET A N 1
ATOM 2273 C CA . MET A 1 283 ? -11.602 9.790 20.201 1.00 67.25 283 MET A CA 1
ATOM 2274 C C . MET A 1 283 ? -10.973 8.572 19.512 1.00 67.25 283 MET A C 1
ATOM 2276 O O . MET A 1 283 ? -10.163 8.736 18.603 1.00 67.25 283 MET A O 1
ATOM 2280 N N . LEU A 1 284 ? -11.381 7.357 19.891 1.00 66.88 284 LEU A N 1
ATOM 2281 C CA . LEU A 1 284 ? -10.940 6.113 19.248 1.00 66.88 284 LEU A CA 1
ATOM 2282 C C . LEU A 1 284 ? -11.487 5.953 17.819 1.00 66.88 284 LEU A C 1
ATOM 2284 O O . LEU A 1 284 ? -10.894 5.236 17.016 1.00 66.88 284 LEU A O 1
ATOM 2288 N N . SER A 1 285 ? -12.581 6.640 17.481 1.00 68.62 285 SER A N 1
ATOM 2289 C CA . SER A 1 285 ? -13.172 6.630 16.138 1.00 68.62 285 SER A CA 1
ATOM 2290 C C . SER A 1 285 ? -12.451 7.523 15.131 1.00 68.62 285 SER A C 1
ATOM 2292 O O . SER A 1 285 ? -12.530 7.272 13.930 1.00 68.62 285 SER A O 1
ATOM 2294 N N . VAL A 1 286 ? -11.740 8.556 15.598 1.00 68.56 286 VAL A N 1
ATOM 2295 C CA . VAL A 1 286 ? -11.109 9.564 14.730 1.00 68.56 286 VAL A CA 1
ATOM 2296 C C . VAL A 1 286 ? -10.083 8.946 13.767 1.00 68.56 286 VAL A C 1
ATOM 2298 O O . VAL A 1 286 ? -10.176 9.238 12.576 1.00 68.56 286 VAL A O 1
ATOM 2301 N N . PRO A 1 287 ? -9.168 8.047 14.190 1.00 63.28 287 PRO A N 1
ATOM 2302 C CA . PRO A 1 287 ? -8.255 7.378 13.259 1.00 63.28 287 PRO A CA 1
ATOM 2303 C C . PRO A 1 287 ? -8.982 6.552 12.191 1.00 63.28 287 PRO A C 1
ATOM 2305 O O . PRO A 1 287 ? -8.582 6.573 11.031 1.00 63.28 287 PRO A O 1
ATOM 2308 N N . ALA A 1 288 ? -10.079 5.876 12.551 1.00 64.94 288 ALA A N 1
ATOM 2309 C CA . ALA A 1 288 ? -10.891 5.137 11.585 1.00 64.94 288 ALA A CA 1
ATOM 2310 C C . ALA A 1 288 ? -11.566 6.089 10.581 1.00 64.94 288 ALA A C 1
ATOM 2312 O O . ALA A 1 288 ? -11.516 5.851 9.379 1.00 64.94 288 ALA A O 1
ATOM 2313 N N . LEU A 1 289 ? -12.122 7.213 11.046 1.00 65.25 289 LEU A N 1
ATOM 2314 C CA . LEU A 1 289 ? -12.662 8.262 10.172 1.00 65.25 289 LEU A CA 1
ATOM 2315 C C . LEU A 1 289 ? -11.602 8.783 9.193 1.00 65.25 289 LEU A C 1
ATOM 2317 O O . LEU A 1 289 ? -11.879 8.905 8.007 1.00 65.25 289 LEU A O 1
ATOM 2321 N N . ILE A 1 290 ? -10.378 9.034 9.653 1.00 62.78 290 ILE A N 1
ATOM 2322 C CA . ILE A 1 290 ? -9.291 9.519 8.790 1.00 62.78 290 ILE A CA 1
ATOM 2323 C C . ILE A 1 290 ? -8.979 8.536 7.659 1.00 62.78 290 ILE A C 1
ATOM 2325 O O . ILE A 1 290 ? -8.798 8.971 6.524 1.00 62.78 290 ILE A O 1
ATOM 2329 N N . VAL A 1 291 ? -8.935 7.234 7.953 1.00 58.06 291 VAL A N 1
ATOM 2330 C CA . VAL A 1 291 ? -8.659 6.199 6.944 1.00 58.06 291 VAL A CA 1
ATOM 2331 C C . VAL A 1 291 ? -9.772 6.132 5.895 1.00 58.06 291 VAL A C 1
ATOM 2333 O O . VAL A 1 291 ? -9.477 5.992 4.714 1.00 58.06 291 VAL A O 1
ATOM 2336 N N . TYR A 1 292 ? -11.038 6.262 6.303 1.00 59.88 292 TYR A N 1
ATOM 2337 C CA . TYR A 1 292 ? -12.178 6.020 5.410 1.00 59.88 292 TYR A CA 1
ATOM 2338 C C . TYR A 1 292 ? -12.690 7.251 4.664 1.00 59.88 292 TYR A C 1
ATOM 2340 O O . TYR A 1 292 ? -13.064 7.140 3.501 1.00 59.88 292 TYR A O 1
ATOM 2348 N N . ILE A 1 293 ? -12.751 8.411 5.319 1.00 63.38 293 ILE A N 1
ATOM 2349 C CA . ILE A 1 293 ? -13.276 9.640 4.703 1.00 63.38 293 ILE A CA 1
ATOM 2350 C C . ILE A 1 293 ? -12.180 10.662 4.405 1.00 63.38 293 ILE A C 1
ATOM 2352 O O . ILE A 1 293 ? -12.482 11.732 3.895 1.00 63.38 293 ILE A O 1
ATOM 2356 N N . GLY A 1 294 ? -10.916 10.349 4.697 1.00 57.75 294 GLY A N 1
ATOM 2357 C CA . GLY A 1 294 ? -9.789 11.261 4.530 1.00 57.75 294 GLY A CA 1
ATOM 2358 C C . GLY A 1 294 ? -9.612 12.223 5.710 1.00 57.75 294 GLY A C 1
ATOM 2359 O O . GLY A 1 294 ? -10.556 12.584 6.422 1.00 57.75 294 GLY A O 1
ATOM 2360 N N . ALA A 1 295 ? -8.367 12.662 5.919 1.00 61.00 295 ALA A N 1
ATOM 2361 C CA . ALA A 1 295 ? -7.981 13.484 7.069 1.00 61.00 295 ALA A CA 1
ATOM 2362 C C . ALA A 1 295 ? -8.719 14.835 7.128 1.00 61.00 295 ALA A C 1
ATOM 2364 O O . ALA A 1 295 ? -9.084 15.299 8.211 1.00 61.00 295 ALA A O 1
ATOM 2365 N N . GLU A 1 296 ? -8.978 15.450 5.973 1.00 64.50 296 GLU A N 1
ATOM 2366 C CA . GLU A 1 296 ? -9.647 16.752 5.868 1.00 64.50 296 GLU A CA 1
ATOM 2367 C C . GLU A 1 296 ? -11.077 16.698 6.421 1.00 64.50 296 GLU A C 1
ATOM 2369 O O . GLU A 1 296 ? -11.450 17.484 7.298 1.00 64.50 296 GLU A O 1
ATOM 2374 N N . TYR A 1 297 ? -11.858 15.712 5.977 1.00 68.69 297 TYR A N 1
ATOM 2375 C CA . TYR A 1 297 ? -13.241 15.536 6.406 1.00 68.69 297 TYR A CA 1
ATOM 2376 C C . TYR A 1 297 ? -13.326 15.078 7.861 1.00 68.69 297 TYR A C 1
ATOM 2378 O O . TYR A 1 297 ? -14.152 15.597 8.611 1.00 68.69 297 TYR A O 1
ATOM 2386 N N . ALA A 1 298 ? -12.440 14.180 8.302 1.00 68.81 298 ALA A N 1
ATOM 2387 C CA . ALA A 1 298 ? -12.378 13.763 9.702 1.00 68.81 298 ALA A CA 1
ATOM 2388 C C . ALA A 1 298 ? -12.089 14.946 10.646 1.00 68.81 298 ALA A C 1
ATOM 2390 O O . ALA A 1 298 ? -12.721 15.077 11.699 1.00 68.81 298 ALA A O 1
ATOM 2391 N N . THR A 1 299 ? -11.198 15.858 10.239 1.00 65.69 299 THR A N 1
ATOM 2392 C CA . THR A 1 299 ? -10.901 17.090 10.984 1.00 65.69 299 THR A CA 1
ATOM 2393 C C . THR A 1 299 ? -12.113 18.019 11.028 1.00 65.69 299 THR A C 1
ATOM 2395 O O . THR A 1 299 ? -12.475 18.511 12.099 1.00 65.69 299 THR A O 1
ATOM 2398 N N . GLY A 1 300 ? -12.787 18.217 9.889 1.00 70.06 300 GLY A N 1
ATOM 2399 C CA . GLY A 1 300 ? -14.020 19.002 9.806 1.00 70.06 300 GLY A CA 1
ATOM 2400 C C . GLY A 1 300 ? -15.133 18.450 10.703 1.00 70.06 300 GLY A C 1
ATOM 2401 O O . GLY A 1 300 ? -15.748 19.206 11.459 1.00 70.06 300 GLY A O 1
ATOM 2402 N N . PHE A 1 301 ? -15.338 17.129 10.693 1.00 70.31 301 PHE A N 1
ATOM 2403 C CA . PHE A 1 301 ? -16.292 16.448 11.569 1.00 70.31 301 PHE A CA 1
ATOM 2404 C C . PHE A 1 301 ? -15.939 16.637 13.043 1.00 70.31 301 PHE A C 1
ATOM 2406 O O . PHE A 1 301 ? -16.802 17.055 13.813 1.00 70.31 301 PHE A O 1
ATOM 2413 N N . SER A 1 302 ? -14.681 16.412 13.433 1.00 70.44 302 SER A N 1
ATOM 2414 C CA . SER A 1 302 ? -14.221 16.604 14.813 1.00 70.44 302 SER A CA 1
ATOM 2415 C C . SER A 1 302 ? -14.409 18.049 15.288 1.00 70.44 302 SER A C 1
ATOM 2417 O O . SER A 1 302 ? -14.843 18.280 16.419 1.00 70.44 302 SER A O 1
ATOM 2419 N N . LEU A 1 303 ? -14.125 19.035 14.429 1.00 68.06 303 LEU A N 1
ATOM 2420 C CA . LEU A 1 303 ? -14.299 20.453 14.743 1.00 68.06 303 LEU A CA 1
ATOM 2421 C C . LEU A 1 303 ? -15.779 20.816 14.903 1.00 68.06 303 LEU A C 1
ATOM 2423 O O . LEU A 1 303 ? -16.147 21.437 15.901 1.00 68.06 303 LEU A O 1
ATOM 2427 N N . MET A 1 304 ? -16.638 20.402 13.963 1.00 70.94 304 MET A N 1
ATOM 2428 C CA . MET A 1 304 ? -18.089 20.596 14.069 1.00 70.94 304 MET A CA 1
ATOM 2429 C C . MET A 1 304 ? -18.635 19.995 15.362 1.00 70.94 304 MET A C 1
ATOM 2431 O O . MET A 1 304 ? -19.439 20.622 16.051 1.00 70.94 304 MET A O 1
ATOM 2435 N N . PHE A 1 305 ? -18.154 18.810 15.728 1.00 69.31 305 PHE A N 1
ATOM 2436 C CA . PHE A 1 305 ? -18.542 18.133 16.954 1.00 69.31 305 PHE A CA 1
ATOM 2437 C C . PHE A 1 305 ? -18.114 18.890 18.205 1.00 69.31 305 PHE A C 1
ATOM 2439 O O . PHE A 1 305 ? -18.913 19.079 19.122 1.00 69.31 305 PHE A O 1
ATOM 2446 N N . ALA A 1 306 ? -16.870 19.369 18.233 1.00 68.12 306 ALA A N 1
ATOM 2447 C CA . ALA A 1 306 ? -16.362 20.154 19.344 1.00 68.12 306 ALA A CA 1
ATOM 2448 C C . ALA A 1 306 ? -17.133 21.475 19.492 1.00 68.12 306 ALA A C 1
ATOM 2450 O O . ALA A 1 306 ? -17.474 21.867 20.607 1.00 68.12 306 ALA A O 1
ATOM 2451 N N . VAL A 1 307 ? -17.484 22.132 18.381 1.00 68.00 307 VAL A N 1
ATOM 2452 C CA . VAL A 1 307 ? -18.318 23.344 18.377 1.00 68.00 307 VAL A CA 1
ATOM 2453 C C . VAL A 1 307 ? -19.745 23.046 18.844 1.00 68.00 307 VAL A C 1
ATOM 2455 O O . VAL A 1 307 ? -20.286 23.797 19.657 1.00 68.00 307 VAL A O 1
ATOM 2458 N N . ALA A 1 308 ? -20.349 21.944 18.396 1.00 66.62 308 ALA A N 1
ATOM 2459 C CA . ALA A 1 308 ? -21.674 21.521 18.841 1.00 66.62 308 ALA A CA 1
ATOM 2460 C C . ALA A 1 308 ? -21.683 21.217 20.347 1.00 66.62 308 ALA A C 1
ATOM 2462 O O . ALA A 1 308 ? -22.530 21.737 21.076 1.00 66.62 308 ALA A O 1
ATOM 2463 N N . ALA A 1 309 ? -20.690 20.468 20.837 1.00 67.12 309 ALA A N 1
ATOM 2464 C CA . ALA A 1 309 ? -20.494 20.215 22.261 1.00 67.12 309 ALA A CA 1
ATOM 2465 C C . ALA A 1 309 ? -20.313 21.530 23.040 1.00 67.12 309 ALA A C 1
ATOM 2467 O O . ALA A 1 309 ? -20.984 21.744 24.051 1.00 67.12 309 ALA A O 1
ATOM 2468 N N . MET A 1 310 ? -19.494 22.461 22.532 1.00 60.62 310 MET A N 1
ATOM 2469 C CA . MET A 1 310 ? -19.330 23.798 23.115 1.00 60.62 310 MET A CA 1
ATOM 2470 C C . MET A 1 310 ? -20.649 24.562 23.204 1.00 60.62 310 MET A C 1
ATOM 2472 O O . MET A 1 310 ? -20.926 25.182 24.230 1.00 60.62 310 MET A O 1
ATOM 2476 N N . PHE A 1 311 ? -21.469 24.535 22.154 1.00 63.88 311 PHE A N 1
ATOM 2477 C CA . PHE A 1 311 ? -22.739 25.252 22.119 1.00 63.88 311 PHE A CA 1
ATOM 2478 C C . PHE A 1 311 ? -23.751 24.665 23.111 1.00 63.88 311 PHE A C 1
ATOM 2480 O O . PHE A 1 311 ? -24.407 25.418 23.835 1.00 63.88 311 PHE A O 1
ATOM 2487 N N . VAL A 1 312 ? -23.832 23.333 23.200 1.00 61.84 312 VAL A N 1
ATOM 2488 C CA . VAL A 1 312 ? -24.687 22.622 24.167 1.00 61.84 312 VAL A CA 1
ATOM 2489 C C . VAL A 1 312 ? -24.275 22.953 25.605 1.00 61.84 312 VAL A C 1
ATOM 2491 O O . VAL A 1 312 ? -25.135 23.289 26.422 1.00 61.84 312 VAL A O 1
ATOM 2494 N N . ILE A 1 313 ? -22.970 22.946 25.900 1.00 58.44 313 ILE A N 1
ATOM 2495 C CA . ILE A 1 313 ? -22.434 23.244 27.237 1.00 58.44 313 ILE A CA 1
ATOM 2496 C C . ILE A 1 313 ? -22.639 24.726 27.596 1.00 58.44 313 ILE A C 1
ATOM 2498 O O . ILE A 1 313 ? -23.153 25.040 28.671 1.00 58.44 313 ILE A O 1
ATOM 2502 N N . LYS A 1 314 ? -22.292 25.651 26.690 1.00 58.00 314 LYS A N 1
ATOM 2503 C CA . LYS A 1 314 ? -22.344 27.105 26.930 1.00 58.00 314 LYS A CA 1
ATOM 2504 C C . LYS A 1 314 ? -23.768 27.631 27.104 1.00 58.00 314 LYS A C 1
ATOM 2506 O O . LYS A 1 314 ? -23.983 28.550 27.888 1.00 58.00 314 LYS A O 1
ATOM 2511 N N . LYS A 1 315 ? -24.745 27.094 26.367 1.00 57.50 315 LYS A N 1
ATOM 2512 C CA . LYS A 1 315 ? -26.092 27.682 26.312 1.00 57.50 315 LYS A CA 1
ATOM 2513 C C . LYS A 1 315 ? -26.964 27.344 27.527 1.00 57.50 315 LYS A C 1
ATOM 2515 O O . LYS A 1 315 ? -27.978 28.012 27.711 1.00 57.50 315 LYS A O 1
ATOM 2520 N N . LYS A 1 316 ? -26.639 26.318 28.331 1.00 52.47 316 LYS A N 1
ATOM 2521 C CA . LYS A 1 316 ? -27.609 25.786 29.313 1.00 52.47 316 LYS A CA 1
ATOM 2522 C C . LYS A 1 316 ? -27.079 25.323 30.668 1.00 52.47 316 LYS A C 1
ATOM 2524 O O . LYS A 1 316 ? -27.897 24.897 31.481 1.00 52.47 316 LYS A O 1
ATOM 2529 N N . VAL A 1 317 ? -25.785 25.451 30.969 1.00 47.81 317 VAL A N 1
ATOM 2530 C CA . VAL A 1 317 ? -25.277 25.095 32.304 1.00 47.81 317 VAL A CA 1
ATOM 2531 C C . VAL A 1 317 ? -24.695 26.311 33.015 1.00 47.81 317 VAL A C 1
ATOM 2533 O O . VAL A 1 317 ? -23.513 26.617 32.919 1.00 47.81 317 VAL A O 1
ATOM 2536 N N . VAL A 1 318 ? -25.561 27.004 33.759 1.00 46.06 318 VAL A N 1
ATOM 2537 C CA . VAL A 1 318 ? -25.258 28.228 34.530 1.00 46.06 318 VAL A CA 1
ATOM 2538 C C . VAL A 1 318 ? -24.233 27.985 35.659 1.00 46.06 318 VAL A C 1
ATOM 2540 O O . VAL A 1 318 ? -23.679 28.931 36.205 1.00 46.06 318 VAL A O 1
ATOM 2543 N N . MET A 1 319 ? -23.913 26.725 35.977 1.00 47.31 319 MET A N 1
ATOM 2544 C CA . MET A 1 319 ? -22.918 26.349 36.989 1.00 47.31 319 MET A CA 1
ATOM 2545 C C . MET A 1 319 ? -22.028 25.167 36.576 1.00 47.31 319 MET A C 1
ATOM 2547 O O . MET A 1 319 ? -21.565 24.403 37.419 1.00 47.31 319 MET A O 1
ATOM 2551 N N . VAL A 1 320 ? -21.729 25.000 35.285 1.00 46.81 320 VAL A N 1
ATOM 2552 C CA . VAL A 1 320 ? -20.499 24.269 34.949 1.00 46.81 320 VAL A CA 1
ATOM 2553 C C . VAL A 1 320 ? -19.371 25.227 35.286 1.00 46.81 320 VAL A C 1
ATOM 2555 O O . VAL A 1 320 ? -19.222 26.272 34.654 1.00 46.81 320 VAL A O 1
ATOM 2558 N N . SER A 1 321 ? -18.650 24.925 36.366 1.00 54.41 321 SER A N 1
ATOM 2559 C CA . SER A 1 321 ? -17.536 25.752 36.806 1.00 54.41 321 SER A CA 1
ATOM 2560 C C . SER A 1 321 ? -16.608 25.981 35.617 1.00 54.41 321 SER A C 1
ATOM 2562 O O . SER A 1 321 ? -16.337 25.067 34.837 1.00 54.41 321 SER A O 1
ATOM 2564 N N . LYS A 1 322 ? -16.117 27.213 35.473 1.00 53.00 322 LYS A N 1
ATOM 2565 C CA . LYS A 1 322 ? -15.100 27.600 34.483 1.00 53.00 322 LYS A CA 1
ATOM 2566 C C . LYS A 1 322 ? -13.973 26.547 34.369 1.00 53.00 322 LYS A C 1
ATOM 2568 O O . LYS A 1 322 ? -13.499 26.253 33.277 1.00 53.00 322 LYS A O 1
ATOM 2573 N N . ALA A 1 323 ? -13.682 25.877 35.490 1.00 50.31 323 ALA A N 1
ATOM 2574 C CA . ALA A 1 323 ? -12.797 24.727 35.613 1.00 50.31 323 ALA A CA 1
ATOM 2575 C C . ALA A 1 323 ? -13.119 23.533 34.702 1.00 50.31 323 ALA A C 1
ATOM 2577 O O . ALA A 1 323 ? -12.198 22.976 34.134 1.00 50.31 323 ALA A O 1
ATOM 2578 N N . PHE A 1 324 ? -14.370 23.115 34.514 1.00 53.84 324 PHE A N 1
ATOM 2579 C CA . PHE A 1 324 ? -14.674 21.973 33.639 1.00 53.84 324 PHE A CA 1
ATOM 2580 C C . PHE A 1 324 ? -14.400 22.291 32.162 1.00 53.84 324 PHE A C 1
ATOM 2582 O O . PHE A 1 324 ? -13.835 21.469 31.441 1.00 53.84 324 PHE A O 1
ATOM 2589 N N . PHE A 1 325 ? -14.750 23.507 31.726 1.00 56.84 325 PHE A N 1
ATOM 2590 C CA . PHE A 1 325 ? -14.485 23.978 30.364 1.00 56.84 325 PHE A CA 1
ATOM 2591 C C . PHE A 1 325 ? -12.973 24.074 30.105 1.00 56.84 325 PHE A C 1
ATOM 2593 O O . PHE A 1 325 ? -12.489 23.667 29.054 1.00 56.84 325 PHE A O 1
ATOM 2600 N N . GLU A 1 326 ? -12.206 24.544 31.088 1.00 55.44 326 GLU A N 1
ATOM 2601 C CA . GLU A 1 326 ? -10.752 24.701 30.968 1.00 55.44 326 GLU A CA 1
ATOM 2602 C C . GLU A 1 326 ? -9.982 23.374 31.161 1.00 55.44 326 GLU A C 1
ATOM 2604 O O . GLU A 1 326 ? -8.945 23.187 30.530 1.00 55.44 326 GLU A O 1
ATOM 2609 N N . VAL A 1 327 ? -10.492 22.428 31.964 1.00 53.31 327 VAL A N 1
ATOM 2610 C CA . VAL A 1 327 ? -9.814 21.152 32.291 1.00 53.31 327 VAL A CA 1
ATOM 2611 C C . VAL A 1 327 ? -10.120 20.028 31.302 1.00 53.31 327 VAL A C 1
ATOM 2613 O O . VAL A 1 327 ? -9.252 19.192 31.079 1.00 53.31 327 VAL A O 1
ATOM 2616 N N . PHE A 1 328 ? -11.314 19.972 30.705 1.00 57.72 328 PHE A N 1
ATOM 2617 C CA . PHE A 1 328 ? -11.689 18.847 29.833 1.00 57.72 328 PHE A CA 1
ATOM 2618 C C . PHE A 1 328 ? -11.801 19.232 28.364 1.00 57.72 328 PHE A C 1
ATOM 2620 O O . PHE A 1 328 ? -11.276 18.520 27.513 1.00 57.72 328 PHE A O 1
ATOM 2627 N N . LEU A 1 329 ? -12.427 20.367 28.050 1.00 62.22 329 LEU A N 1
ATOM 2628 C CA . LEU A 1 329 ? -12.639 20.759 26.658 1.00 62.22 329 LEU A CA 1
ATOM 2629 C C . LEU A 1 329 ? -11.337 21.225 25.993 1.00 62.22 329 LEU A C 1
ATOM 2631 O O . LEU A 1 329 ? -11.105 20.915 24.830 1.00 62.22 329 LEU A O 1
ATOM 2635 N N . LEU A 1 330 ? -10.476 21.944 26.717 1.00 60.62 330 LEU A N 1
ATOM 2636 C CA . LEU A 1 330 ? -9.221 22.446 26.156 1.00 60.62 330 LEU A CA 1
ATOM 2637 C C . LEU A 1 330 ? -8.237 21.308 25.841 1.00 60.62 330 LEU A C 1
ATOM 2639 O O . LEU A 1 330 ? -7.718 21.291 24.728 1.00 60.62 330 LEU A O 1
ATOM 2643 N N . PRO A 1 331 ? -8.036 20.312 26.728 1.00 60.16 331 PRO A N 1
ATOM 2644 C CA . PRO A 1 331 ? -7.248 19.130 26.390 1.00 60.16 331 PRO A CA 1
ATOM 2645 C C . PRO A 1 331 ? -7.917 18.246 25.340 1.00 60.16 331 PRO A C 1
ATOM 2647 O O . PRO A 1 331 ? -7.214 17.696 24.507 1.00 60.16 331 PRO A O 1
ATOM 2650 N N . ALA A 1 332 ? -9.250 18.148 25.317 1.00 62.47 332 ALA A N 1
ATOM 2651 C CA . ALA A 1 332 ? -9.990 17.455 24.262 1.00 62.47 332 ALA A CA 1
ATOM 2652 C C . ALA A 1 332 ? -9.775 18.095 22.884 1.00 62.47 332 ALA A C 1
ATOM 2654 O O . ALA A 1 332 ? -9.491 17.384 21.925 1.00 62.47 332 ALA A O 1
ATOM 2655 N N . LEU A 1 333 ? -9.870 19.425 22.792 1.00 62.47 333 LEU A N 1
ATOM 2656 C CA . LEU A 1 333 ? -9.606 20.212 21.584 1.00 62.47 333 LEU A CA 1
ATOM 2657 C C . LEU A 1 333 ? -8.130 20.171 21.190 1.00 62.47 333 LEU A C 1
ATOM 2659 O O . LEU A 1 333 ? -7.815 20.069 20.011 1.00 62.47 333 LEU A O 1
ATOM 2663 N N . ALA A 1 334 ? -7.221 20.222 22.164 1.00 60.69 334 ALA A N 1
ATOM 2664 C CA . ALA A 1 334 ? -5.792 20.085 21.922 1.00 60.69 334 ALA A CA 1
ATOM 2665 C C . ALA A 1 334 ? -5.448 18.675 21.433 1.00 60.69 334 ALA A C 1
ATOM 2667 O O . ALA A 1 334 ? -4.659 18.536 20.511 1.00 60.69 334 ALA A O 1
ATOM 2668 N N . LEU A 1 335 ? -6.067 17.635 21.992 1.00 63.66 335 LEU A N 1
ATOM 2669 C CA . LEU A 1 335 ? -5.841 16.248 21.604 1.00 63.66 335 LEU A CA 1
ATOM 2670 C C . LEU A 1 335 ? -6.485 15.927 20.253 1.00 63.66 335 LEU A C 1
ATOM 2672 O O . LEU A 1 335 ? -5.841 15.287 19.438 1.00 63.66 335 LEU A O 1
ATOM 2676 N N . THR A 1 336 ? -7.697 16.416 19.965 1.00 59.66 336 THR A N 1
ATOM 2677 C CA . THR A 1 336 ? -8.300 16.307 18.619 1.00 59.66 336 THR A CA 1
ATOM 2678 C C . THR A 1 336 ? -7.519 17.108 17.586 1.00 59.66 336 THR A C 1
ATOM 2680 O O . THR A 1 336 ? -7.311 16.607 16.489 1.00 59.66 336 THR A O 1
ATOM 2683 N N . SER A 1 337 ? -7.016 18.293 17.943 1.00 55.91 337 SER A N 1
ATOM 2684 C CA . SER A 1 337 ? -6.084 19.069 17.116 1.00 55.91 337 SER A CA 1
ATOM 2685 C C . SER A 1 337 ? -4.802 18.285 16.843 1.00 55.91 337 SER A C 1
ATOM 2687 O O . SER A 1 337 ? -4.441 18.120 15.687 1.00 55.91 337 SER A O 1
ATOM 2689 N N . VAL A 1 338 ? -4.160 17.721 17.873 1.00 57.62 338 VAL A N 1
ATOM 2690 C CA . VAL A 1 338 ? -2.939 16.909 17.745 1.00 57.62 338 VAL A CA 1
ATOM 2691 C C . VAL A 1 338 ? -3.199 15.633 16.943 1.00 57.62 338 VAL A C 1
ATOM 2693 O O . VAL A 1 338 ? -2.390 15.304 16.086 1.00 57.62 338 VAL A O 1
ATOM 2696 N N . CYS A 1 339 ? -4.318 14.937 17.153 1.00 55.69 339 CYS A N 1
ATOM 2697 C CA . CYS A 1 339 ? -4.689 13.752 16.379 1.00 55.69 339 CYS A CA 1
ATOM 2698 C C . CYS A 1 339 ? -4.939 14.099 14.910 1.00 55.69 339 CYS A C 1
ATOM 2700 O O . CYS A 1 339 ? -4.376 13.434 14.050 1.00 55.69 339 CYS A O 1
ATOM 2702 N N . ALA A 1 340 ? -5.693 15.166 14.626 1.00 53.59 340 ALA A N 1
ATOM 2703 C CA . ALA A 1 340 ? -5.884 15.674 13.270 1.00 53.59 340 ALA A CA 1
ATOM 2704 C C . ALA A 1 340 ? -4.548 16.084 12.620 1.00 53.59 340 ALA A C 1
ATOM 2706 O O . ALA A 1 340 ? -4.317 15.806 11.445 1.00 53.59 340 ALA A O 1
ATOM 2707 N N . PHE A 1 341 ? -3.627 16.676 13.387 1.00 51.69 341 PHE A N 1
ATOM 2708 C CA . PHE A 1 341 ? -2.326 17.133 12.887 1.00 51.69 341 PHE A CA 1
ATOM 2709 C C . PHE A 1 341 ? -1.327 16.004 12.639 1.00 51.69 341 PHE A C 1
ATOM 2711 O O . PHE A 1 341 ? -0.625 16.030 11.637 1.00 51.69 341 PHE A O 1
ATOM 2718 N N . VAL A 1 342 ? -1.254 15.005 13.524 1.00 51.81 342 VAL A N 1
ATOM 2719 C CA . VAL A 1 342 ? -0.384 13.825 13.354 1.00 51.81 342 VAL A CA 1
ATOM 2720 C C . VAL A 1 342 ? -0.789 13.032 12.113 1.00 51.81 342 VAL A C 1
ATOM 2722 O O . VAL A 1 342 ? 0.048 12.393 11.484 1.00 51.81 342 VAL A O 1
ATOM 2725 N N . THR A 1 343 ? -2.061 13.109 11.728 1.00 50.75 343 THR A N 1
ATOM 2726 C CA . THR A 1 343 ? -2.584 12.430 10.543 1.00 50.75 343 THR A CA 1
ATOM 2727 C C . THR A 1 343 ? -2.411 13.199 9.239 1.00 50.75 343 THR A C 1
ATOM 2729 O O . THR A 1 343 ? -2.513 12.600 8.173 1.00 50.75 343 THR A O 1
ATOM 2732 N N . VAL A 1 344 ? -2.077 14.491 9.303 1.00 48.50 344 VAL A N 1
ATOM 2733 C CA . VAL A 1 344 ? -1.697 15.301 8.140 1.00 48.50 344 VAL A CA 1
ATOM 2734 C C . VAL A 1 344 ? -0.166 15.349 8.098 1.00 48.50 344 VAL A C 1
ATOM 2736 O O . VAL A 1 344 ? 0.478 16.124 8.797 1.00 48.50 344 VAL A O 1
ATOM 2739 N N . SER A 1 345 ? 0.423 14.459 7.305 1.00 45.22 345 SER A N 1
ATOM 2740 C CA . SER A 1 345 ? 1.849 14.109 7.193 1.00 45.22 345 SER A CA 1
ATOM 2741 C C . SER A 1 345 ? 2.798 15.223 6.691 1.00 45.22 345 SER A C 1
ATOM 2743 O O . SER A 1 345 ? 3.598 15.018 5.773 1.00 45.22 345 SER A O 1
ATOM 2745 N N . ALA A 1 346 ? 2.773 16.411 7.301 1.00 45.56 346 ALA A N 1
ATOM 2746 C CA . ALA A 1 346 ? 3.701 17.497 6.992 1.00 45.56 346 ALA A CA 1
ATOM 2747 C C . ALA A 1 346 ? 4.873 17.570 8.004 1.00 45.56 346 ALA A C 1
ATOM 2749 O O . ALA A 1 346 ? 4.652 17.488 9.216 1.00 45.56 346 ALA A O 1
ATOM 2750 N N . PRO A 1 347 ? 6.122 17.819 7.552 1.00 47.56 347 PRO A N 1
ATOM 2751 C CA . PRO A 1 347 ? 7.329 17.853 8.398 1.00 47.56 347 PRO A CA 1
ATOM 2752 C C . PRO A 1 347 ? 7.345 18.957 9.477 1.00 47.56 347 PRO A C 1
ATOM 2754 O O . PRO A 1 347 ? 8.211 18.959 10.348 1.00 47.56 347 PRO A O 1
ATOM 2757 N N . TYR A 1 348 ? 6.370 19.870 9.476 1.00 46.09 348 TYR A N 1
ATOM 2758 C CA . TYR A 1 348 ? 6.186 20.903 10.505 1.00 46.09 348 TYR A CA 1
ATOM 2759 C C . TYR A 1 348 ? 5.381 20.422 11.732 1.00 46.09 348 TYR A C 1
ATOM 2761 O O . TYR A 1 348 ? 5.210 21.172 12.695 1.00 46.09 348 TYR A O 1
ATOM 2769 N N . GLY A 1 349 ? 4.886 19.177 11.726 1.00 48.91 349 GLY A N 1
ATOM 2770 C CA . GLY A 1 349 ? 3.956 18.663 12.739 1.00 48.91 349 GLY A CA 1
ATOM 2771 C C . GLY A 1 349 ? 4.544 18.512 14.146 1.00 48.91 349 GLY A C 1
ATOM 2772 O O . GLY A 1 349 ? 3.836 18.706 15.132 1.00 48.91 349 GLY A O 1
ATOM 2773 N N . VAL A 1 350 ? 5.846 18.237 14.271 1.00 50.06 350 VAL A N 1
ATOM 2774 C CA . VAL A 1 350 ? 6.468 18.017 15.589 1.00 50.06 350 VAL A CA 1
ATOM 2775 C C . VAL A 1 350 ? 6.605 19.329 16.366 1.00 50.06 350 VAL A C 1
ATOM 2777 O O . VAL A 1 350 ? 6.273 19.380 17.547 1.00 50.06 350 VAL A O 1
ATOM 2780 N N . THR A 1 351 ? 7.036 20.416 15.721 1.00 53.31 351 THR A N 1
ATOM 2781 C CA . THR A 1 351 ? 7.247 21.709 16.394 1.00 53.31 351 THR A CA 1
ATOM 2782 C C . THR A 1 351 ? 5.931 22.376 16.780 1.00 53.31 351 THR A C 1
ATOM 2784 O O . THR A 1 351 ? 5.821 22.903 17.886 1.00 53.31 351 THR A O 1
ATOM 2787 N N . ILE A 1 352 ? 4.911 22.300 15.918 1.00 51.78 352 ILE A N 1
ATOM 2788 C CA . ILE A 1 352 ? 3.570 22.828 16.205 1.00 51.78 352 ILE A CA 1
ATOM 2789 C C . ILE A 1 352 ? 2.867 21.971 17.266 1.00 51.78 352 ILE A C 1
ATOM 2791 O O . ILE A 1 352 ? 2.291 22.526 18.199 1.00 51.78 352 ILE A O 1
ATOM 2795 N N . GLY A 1 353 ? 2.980 20.638 17.207 1.00 53.88 353 GLY A N 1
ATOM 2796 C CA . GLY A 1 353 ? 2.452 19.743 18.242 1.00 53.88 353 GLY A CA 1
ATOM 2797 C C . GLY A 1 353 ? 3.069 20.014 19.618 1.00 53.88 353 GLY A C 1
ATOM 2798 O O . GLY A 1 353 ? 2.346 20.168 20.604 1.00 53.88 353 GLY A O 1
ATOM 2799 N N . ILE A 1 354 ? 4.396 20.180 19.680 1.00 56.19 354 ILE A N 1
ATOM 2800 C CA . ILE A 1 354 ? 5.103 20.593 20.901 1.00 56.19 354 ILE A CA 1
ATOM 2801 C C . ILE A 1 354 ? 4.625 21.978 21.360 1.00 56.19 354 ILE A C 1
ATOM 2803 O O . ILE A 1 354 ? 4.337 22.151 22.543 1.00 56.19 354 ILE A O 1
ATOM 2807 N N . ALA A 1 355 ? 4.471 22.950 20.455 1.00 60.09 355 ALA A N 1
ATOM 2808 C CA . ALA A 1 355 ? 3.963 24.278 20.796 1.00 60.09 355 ALA A CA 1
ATOM 2809 C C . ALA A 1 355 ? 2.532 24.230 21.360 1.00 60.09 355 ALA A C 1
ATOM 2811 O O . ALA A 1 355 ? 2.255 24.913 22.342 1.00 60.09 355 ALA A O 1
ATOM 2812 N N . CYS A 1 356 ? 1.642 23.393 20.818 1.00 53.88 356 CYS A N 1
ATOM 2813 C CA . CYS A 1 356 ? 0.282 23.194 21.327 1.00 53.88 356 CYS A CA 1
ATOM 2814 C C . CYS A 1 356 ? 0.258 22.494 22.692 1.00 53.88 356 CYS A C 1
ATOM 2816 O O . CYS A 1 356 ? -0.522 22.892 23.560 1.00 53.88 356 CYS A O 1
ATOM 2818 N N . ILE A 1 357 ? 1.126 21.503 22.929 1.00 55.94 357 ILE A N 1
ATOM 2819 C CA . ILE A 1 357 ? 1.297 20.881 24.255 1.00 55.94 357 ILE A CA 1
ATOM 2820 C C . ILE A 1 357 ? 1.797 21.923 25.262 1.00 55.94 357 ILE A C 1
ATOM 2822 O O . ILE A 1 357 ? 1.237 22.041 26.353 1.00 55.94 357 ILE A O 1
ATOM 2826 N N . ILE A 1 358 ? 2.795 22.730 24.886 1.00 64.62 358 ILE A N 1
ATOM 2827 C CA . ILE A 1 358 ? 3.309 23.828 25.714 1.00 64.62 358 ILE A CA 1
ATOM 2828 C C . ILE A 1 358 ? 2.203 24.852 25.987 1.00 64.62 358 ILE A C 1
ATOM 2830 O O . ILE A 1 358 ? 2.025 25.249 27.134 1.00 64.62 358 ILE A O 1
ATOM 2834 N N . LEU A 1 359 ? 1.415 25.245 24.984 1.00 60.62 359 LEU A N 1
ATOM 2835 C CA . LEU A 1 359 ? 0.304 26.184 25.152 1.00 60.62 359 LEU A CA 1
ATOM 2836 C C . LEU A 1 359 ? -0.754 25.623 26.114 1.00 60.62 359 LEU A C 1
ATOM 2838 O O . LEU A 1 359 ? -1.222 26.335 26.998 1.00 60.62 359 LEU A O 1
ATOM 2842 N N . SER A 1 360 ? -1.077 24.334 25.989 1.00 53.56 360 SER A N 1
ATOM 2843 C CA . SER A 1 360 ? -2.021 23.629 26.864 1.00 53.56 360 SER A CA 1
ATOM 2844 C C . SER A 1 360 ? -1.516 23.586 28.309 1.00 53.56 360 SER A C 1
ATOM 2846 O O . SER A 1 360 ? -2.264 23.887 29.239 1.00 53.56 360 SER A O 1
ATOM 2848 N N . LEU A 1 361 ? -0.222 23.300 28.504 1.00 56.34 361 LEU A N 1
ATOM 2849 C CA . LEU A 1 361 ? 0.439 23.352 29.810 1.00 56.34 361 LEU A CA 1
ATOM 2850 C C . LEU A 1 361 ? 0.462 24.775 30.381 1.00 56.34 361 LEU A C 1
ATOM 2852 O O . LEU A 1 361 ? 0.187 24.958 31.563 1.00 56.34 361 LEU A O 1
ATOM 2856 N N . LEU A 1 362 ? 0.741 25.796 29.566 1.00 61.91 362 LEU A N 1
ATOM 2857 C CA . LEU A 1 362 ? 0.746 27.198 29.993 1.00 61.91 362 LEU A CA 1
ATOM 2858 C C . LEU A 1 362 ? -0.650 27.670 30.414 1.00 61.91 362 LEU A C 1
ATOM 2860 O O . LEU A 1 362 ? -0.779 28.356 31.429 1.00 61.91 362 LEU A O 1
ATOM 2864 N N . VAL A 1 363 ? -1.696 27.272 29.685 1.00 57.47 363 VAL A N 1
ATOM 2865 C CA . VAL A 1 363 ? -3.091 27.543 30.061 1.00 57.47 363 VAL A CA 1
ATOM 2866 C C . VAL A 1 363 ? -3.444 26.820 31.363 1.00 57.47 363 VAL A C 1
ATOM 2868 O O . VAL A 1 363 ? -4.003 27.449 32.263 1.00 57.47 363 VAL A O 1
ATOM 2871 N N . ALA A 1 364 ? -3.038 25.557 31.530 1.00 51.12 364 ALA A N 1
ATOM 2872 C CA . ALA A 1 364 ? -3.232 24.813 32.775 1.00 51.12 364 ALA A CA 1
ATOM 2873 C C . ALA A 1 364 ? -2.499 25.464 33.967 1.00 51.12 364 ALA A C 1
ATOM 2875 O O . ALA A 1 364 ? -3.067 25.623 35.047 1.00 51.12 364 ALA A O 1
ATOM 2876 N N . VAL A 1 365 ? -1.255 25.916 33.787 1.00 61.22 365 VAL A N 1
ATOM 2877 C CA . VAL A 1 365 ? -0.491 26.623 34.830 1.00 61.22 365 VAL A CA 1
ATOM 2878 C C . VAL A 1 365 ? -1.144 27.963 35.179 1.00 61.22 365 VAL A C 1
ATOM 2880 O O . VAL A 1 365 ? -1.284 28.287 36.362 1.00 61.22 365 VAL A O 1
ATOM 2883 N N . LYS A 1 366 ? -1.582 28.739 34.178 1.00 60.69 366 LYS A N 1
ATOM 2884 C CA . LYS A 1 366 ? -2.315 29.997 34.391 1.00 60.69 366 LYS A CA 1
ATOM 2885 C C . LYS A 1 366 ? -3.608 29.754 35.175 1.00 60.69 366 LYS A C 1
ATOM 2887 O O . LYS A 1 366 ? -3.871 30.477 36.135 1.00 60.69 366 LYS A O 1
ATOM 2892 N N . PHE A 1 367 ? -4.336 28.686 34.851 1.00 51.56 367 PHE A N 1
ATOM 2893 C CA . PHE A 1 367 ? -5.533 28.246 35.564 1.00 51.56 367 PHE A CA 1
ATOM 2894 C C . PHE A 1 367 ? -5.267 27.970 37.049 1.00 51.56 367 PHE A C 1
ATOM 2896 O O . PHE A 1 367 ? -5.943 28.537 37.908 1.00 51.56 367 PHE A O 1
ATOM 2903 N N . PHE A 1 368 ? -4.250 27.167 37.380 1.00 51.50 368 PHE A N 1
ATOM 2904 C CA . PHE A 1 368 ? -3.899 26.883 38.779 1.00 51.50 368 PHE A CA 1
ATOM 2905 C C . PHE A 1 368 ? -3.441 28.132 39.545 1.00 51.50 368 PHE A C 1
ATOM 2907 O O . PHE A 1 368 ? -3.598 28.211 40.766 1.00 51.50 368 PHE A O 1
ATOM 2914 N N . LYS A 1 369 ? -2.877 29.120 38.842 1.00 59.44 369 LYS A N 1
ATOM 2915 C CA . LYS A 1 369 ? -2.418 30.374 39.443 1.00 59.44 369 LYS A CA 1
ATOM 2916 C C . LYS A 1 369 ? -3.566 31.352 39.715 1.00 59.44 369 LYS A C 1
ATOM 2918 O O . LYS A 1 369 ? -3.547 32.000 40.763 1.00 59.44 369 LYS A O 1
ATOM 2923 N N . GLU A 1 370 ? -4.535 31.455 38.804 1.00 56.56 370 GLU A N 1
ATOM 2924 C CA . GLU A 1 370 ? -5.698 32.352 38.913 1.00 56.56 370 GLU A CA 1
ATOM 2925 C C . GLU A 1 370 ? -6.808 31.766 39.799 1.00 56.56 370 GLU A C 1
ATOM 2927 O O . GLU A 1 370 ? -7.374 32.489 40.614 1.00 56.56 370 GLU A O 1
ATOM 2932 N N . ASN A 1 371 ? -7.045 30.450 39.753 1.00 48.91 371 ASN A N 1
ATOM 2933 C CA . ASN A 1 371 ? -7.989 29.750 40.633 1.00 48.91 371 ASN A CA 1
ATOM 2934 C C . ASN A 1 371 ? -7.343 29.285 41.943 1.00 48.91 371 ASN A C 1
ATOM 2936 O O . ASN A 1 371 ? -7.630 28.195 42.446 1.00 48.91 371 ASN A O 1
ATOM 2940 N N . LYS A 1 372 ? -6.507 30.133 42.558 1.00 48.25 372 LYS A N 1
ATOM 2941 C CA . LYS A 1 372 ? -6.292 30.032 44.006 1.00 48.25 372 LYS A CA 1
ATOM 2942 C C . LYS A 1 372 ? -7.674 30.175 44.627 1.00 48.25 372 LYS A C 1
ATOM 2944 O O . LYS A 1 372 ? -8.224 31.272 44.593 1.00 48.25 372 LYS A O 1
ATOM 2949 N N . GLY A 1 373 ? -8.235 29.043 45.068 1.00 47.47 373 GLY A N 1
ATOM 2950 C CA . GLY A 1 373 ? -9.638 28.912 45.454 1.00 47.47 373 GLY A CA 1
ATOM 2951 C C . GLY A 1 373 ? -10.098 30.090 46.305 1.00 47.47 373 GLY A C 1
ATOM 2952 O O . GLY A 1 373 ? -9.260 30.656 47.020 1.00 47.47 373 GLY A O 1
ATOM 2953 N N . PRO A 1 374 ? -11.384 30.483 46.204 1.00 41.25 374 PRO A N 1
ATOM 2954 C CA . PRO A 1 374 ? -11.899 31.641 46.910 1.00 41.25 374 PRO A CA 1
ATOM 2955 C C . PRO A 1 374 ? -11.380 31.567 48.337 1.00 41.25 374 PRO A C 1
ATOM 2957 O O . PRO A 1 374 ? -11.596 30.580 49.043 1.00 41.25 374 PRO A O 1
ATOM 2960 N N . LYS A 1 375 ? -10.596 32.575 48.733 1.00 45.97 375 LYS A N 1
ATOM 2961 C CA . LYS A 1 375 ? -10.332 32.810 50.143 1.00 45.97 375 LYS A CA 1
ATOM 2962 C C . LYS A 1 375 ? -11.697 33.172 50.700 1.00 45.97 375 LYS A C 1
ATOM 2964 O O . LYS A 1 375 ? -12.036 34.351 50.737 1.00 45.97 375 LYS A O 1
ATOM 2969 N N . GLU A 1 376 ? -12.511 32.169 51.016 1.00 44.06 376 GLU A N 1
ATOM 2970 C CA . GLU A 1 376 ? -13.722 32.354 51.782 1.00 44.06 376 GLU A CA 1
ATOM 2971 C C . GLU A 1 376 ? -13.252 33.063 53.043 1.00 44.06 376 GLU A C 1
ATOM 2973 O O . GLU A 1 376 ? -12.600 32.487 53.917 1.00 44.06 376 GLU A O 1
ATOM 2978 N N . LYS A 1 377 ? -13.500 34.373 53.095 1.00 45.06 377 LYS A N 1
ATOM 2979 C CA . LYS A 1 377 ? -13.595 35.082 54.356 1.00 45.06 377 LYS A CA 1
ATOM 2980 C C . LYS A 1 377 ? -14.841 34.496 54.993 1.00 45.06 377 LYS A C 1
ATOM 2982 O O . LYS A 1 377 ? -15.929 35.035 54.833 1.00 45.06 377 LYS A O 1
ATOM 2987 N N . ILE A 1 378 ? -14.681 33.330 55.609 1.00 48.91 378 ILE A N 1
ATOM 2988 C CA . ILE A 1 378 ? -15.692 32.740 56.463 1.00 48.91 378 ILE A CA 1
ATOM 2989 C C . ILE A 1 378 ? -15.920 33.807 57.528 1.00 48.91 378 ILE A C 1
ATOM 2991 O O . ILE A 1 378 ? -15.026 34.068 58.339 1.00 48.91 378 ILE A O 1
ATOM 2995 N N . SER A 1 379 ? -17.039 34.532 57.438 1.00 48.31 379 SER A N 1
ATOM 2996 C CA . SER A 1 379 ? -17.359 35.510 58.466 1.00 48.31 379 SER A CA 1
ATOM 2997 C C . SER A 1 379 ? -17.492 34.723 59.762 1.00 48.31 379 SER A C 1
ATOM 2999 O O . SER A 1 379 ? -18.083 33.637 59.788 1.00 48.31 379 SER A O 1
ATOM 3001 N N . ILE A 1 380 ? -16.880 35.240 60.822 1.00 58.75 380 ILE A N 1
ATOM 3002 C CA . ILE A 1 380 ? -16.875 34.606 62.142 1.00 58.75 380 ILE A CA 1
ATOM 3003 C C . ILE A 1 380 ? -18.322 34.321 62.599 1.00 58.75 380 ILE A C 1
ATOM 3005 O O . ILE A 1 380 ? -18.566 33.313 63.256 1.00 58.75 380 ILE A O 1
ATOM 3009 N N . ASP A 1 381 ? -19.293 35.112 62.132 1.00 59.19 381 ASP A N 1
ATOM 3010 C CA . ASP A 1 381 ? -20.725 34.923 62.386 1.00 59.19 381 ASP A CA 1
ATOM 3011 C C . ASP A 1 381 ? -21.292 33.627 61.786 1.00 59.19 381 ASP A C 1
ATOM 3013 O O . ASP A 1 381 ? -22.092 32.951 62.432 1.00 59.19 381 ASP A O 1
ATOM 3017 N N . SER A 1 382 ? -20.843 33.217 60.592 1.00 55.59 382 SER A N 1
ATOM 3018 C CA . SER A 1 382 ? -21.263 31.941 59.985 1.00 55.59 382 SER A CA 1
ATOM 3019 C C . SER A 1 382 ? -20.705 30.724 60.736 1.00 55.59 382 SER A C 1
ATOM 3021 O O . SER A 1 382 ? -21.392 29.710 60.877 1.00 55.59 382 SER A O 1
ATOM 3023 N N . LEU A 1 383 ? -19.494 30.843 61.298 1.00 55.03 383 LEU A N 1
ATOM 3024 C CA . LEU A 1 383 ? -18.906 29.822 62.170 1.00 55.03 383 LEU A CA 1
ATOM 3025 C C . LEU A 1 383 ? -19.609 29.772 63.525 1.00 55.03 383 LEU A C 1
ATOM 3027 O O . LEU A 1 383 ? -19.910 28.684 64.004 1.00 55.03 383 LEU A O 1
ATOM 3031 N N . LEU A 1 384 ? -19.940 30.923 64.114 1.00 58.56 384 LEU A N 1
ATOM 3032 C CA . LEU A 1 384 ? -20.697 30.997 65.367 1.00 58.56 384 LEU A CA 1
ATOM 3033 C C . LEU A 1 384 ? -22.092 30.374 65.236 1.00 58.56 384 LEU A C 1
ATOM 3035 O O . LEU A 1 384 ? -22.523 29.673 66.151 1.00 58.56 384 LEU A O 1
ATOM 3039 N N . MET A 1 385 ? -22.775 30.558 64.101 1.00 59.53 385 MET A N 1
ATOM 3040 C CA . MET A 1 385 ? -24.079 29.930 63.854 1.00 59.53 385 MET A CA 1
ATOM 3041 C C . MET A 1 385 ? -23.970 28.403 63.700 1.00 59.53 385 MET A C 1
ATOM 3043 O O . MET A 1 385 ? -24.785 27.665 64.258 1.00 59.53 385 MET A O 1
ATOM 3047 N N . GLY A 1 386 ? -22.927 27.923 63.012 1.00 61.44 386 GLY A N 1
ATOM 3048 C CA . GLY A 1 386 ? -22.635 26.492 62.881 1.00 61.44 386 GLY A CA 1
ATOM 3049 C C . GLY A 1 386 ? -22.230 25.831 64.204 1.00 61.44 386 GLY A C 1
ATOM 3050 O O . GLY A 1 386 ? -22.680 24.727 64.501 1.00 61.44 386 GLY A O 1
ATOM 3051 N N . ILE A 1 387 ? -21.448 26.519 65.043 1.00 63.00 387 ILE A N 1
ATOM 3052 C CA . ILE A 1 387 ? -21.043 26.033 66.374 1.00 63.00 387 ILE A CA 1
ATOM 3053 C C . ILE A 1 387 ? -22.249 25.962 67.322 1.00 63.00 387 ILE A C 1
ATOM 3055 O O . ILE A 1 387 ? -22.357 25.011 68.098 1.00 63.00 387 ILE A O 1
ATOM 3059 N N . LYS A 1 388 ? -23.194 26.910 67.230 1.00 61.34 388 LYS A N 1
ATOM 3060 C CA . LYS A 1 388 ? -24.439 26.870 68.015 1.00 61.34 388 LYS A CA 1
ATOM 3061 C C . LYS A 1 388 ? -25.313 25.669 67.633 1.00 61.34 388 LYS A C 1
ATOM 3063 O O . LYS A 1 388 ? -25.783 24.971 68.523 1.00 61.34 388 LYS A O 1
ATOM 3068 N N . CYS A 1 389 ? -25.435 25.365 66.336 1.00 55.16 389 CYS A N 1
ATOM 3069 C CA . CYS A 1 389 ? -26.173 24.184 65.868 1.00 55.16 389 CYS A CA 1
ATOM 3070 C C . CYS A 1 389 ? -25.497 22.865 66.278 1.00 55.16 389 CYS A C 1
ATOM 3072 O O . CYS A 1 389 ? -26.169 21.952 66.746 1.00 55.16 389 CYS A O 1
ATOM 3074 N N . LEU A 1 390 ? -24.165 22.774 66.183 1.00 58.09 390 LEU A N 1
ATOM 3075 C CA . LEU A 1 390 ? -23.417 21.571 66.577 1.00 58.09 390 LEU A CA 1
ATOM 3076 C C . LEU A 1 390 ? -23.432 21.326 68.096 1.00 58.09 390 LEU A C 1
ATOM 3078 O O . LEU A 1 390 ? -23.378 20.177 68.535 1.00 58.09 390 LEU A O 1
ATOM 3082 N N . SER A 1 391 ? -23.518 22.383 68.910 1.00 65.25 391 SER A N 1
ATOM 3083 C CA . SER A 1 391 ? -23.685 22.260 70.364 1.00 65.25 391 SER A CA 1
ATOM 3084 C C . SER A 1 391 ? -25.038 21.643 70.738 1.00 65.25 391 SER A C 1
ATOM 3086 O O . SER A 1 391 ? -25.102 20.825 71.660 1.00 65.25 391 SER A O 1
ATOM 3088 N N . ASP A 1 392 ? -26.107 22.002 70.028 1.00 62.22 392 ASP A N 1
ATOM 3089 C CA . ASP A 1 392 ? -27.440 21.444 70.272 1.00 62.22 392 ASP A CA 1
ATOM 3090 C C . ASP A 1 392 ? -27.557 20.006 69.743 1.00 62.22 392 ASP A C 1
ATOM 3092 O O . ASP A 1 392 ? -28.132 19.141 70.408 1.00 62.22 392 ASP A O 1
ATOM 3096 N N . GLU A 1 393 ? -26.910 19.703 68.616 1.00 61.19 393 GLU A N 1
ATOM 3097 C CA . GLU A 1 393 ? -26.856 18.352 68.051 1.00 61.19 393 GLU A CA 1
ATOM 3098 C C . GLU A 1 393 ? -26.038 17.391 68.934 1.00 61.19 393 GLU A C 1
ATOM 3100 O O . GLU A 1 393 ? -26.443 16.252 69.168 1.00 61.19 393 GLU A O 1
ATOM 3105 N N . LYS A 1 394 ? -24.937 17.860 69.541 1.00 68.94 394 LYS A N 1
ATOM 3106 C CA . LYS A 1 394 ? -24.137 17.052 70.477 1.00 68.94 394 LYS A CA 1
ATOM 3107 C C . LYS A 1 394 ? -24.917 16.677 71.743 1.00 68.94 394 LYS A C 1
ATOM 3109 O O . LYS A 1 394 ? -24.812 15.538 72.197 1.00 68.94 394 LYS A O 1
ATOM 3114 N N . LYS A 1 395 ? -25.747 17.586 72.273 1.00 70.06 395 LYS A N 1
ATOM 3115 C CA . LYS A 1 395 ? -26.656 17.286 73.395 1.00 70.06 395 LYS A CA 1
ATOM 3116 C C . LYS A 1 395 ? -27.715 16.248 73.018 1.00 70.06 395 LYS A C 1
ATOM 3118 O O . LYS A 1 395 ? -28.027 15.369 73.822 1.00 70.06 395 LYS A O 1
ATOM 3123 N N . GLN A 1 396 ? -28.250 16.305 71.798 1.00 67.38 396 GLN A N 1
ATOM 3124 C CA . GLN A 1 396 ? -29.196 15.290 71.326 1.00 67.38 396 GLN A CA 1
ATOM 3125 C C . GLN A 1 396 ? -28.528 13.920 71.157 1.00 67.38 396 GLN A C 1
ATOM 3127 O O . GLN A 1 396 ? -29.072 12.915 71.605 1.00 67.38 396 GLN A O 1
ATOM 3132 N N . VAL A 1 397 ? -27.317 13.861 70.603 1.00 72.69 397 VAL A N 1
ATOM 3133 C CA . VAL A 1 397 ? -26.600 12.589 70.430 1.00 72.69 397 VAL A CA 1
ATOM 3134 C C . VAL A 1 397 ? -26.205 11.969 71.775 1.00 72.69 397 VAL A C 1
ATOM 3136 O O . VAL A 1 397 ? -26.365 10.762 71.944 1.00 72.69 397 VAL A O 1
ATOM 3139 N N . GLU A 1 398 ? -25.757 12.761 72.757 1.00 74.94 398 GLU A N 1
ATOM 3140 C CA . GLU A 1 398 ? -25.436 12.255 74.104 1.00 74.94 398 GLU A CA 1
ATOM 3141 C C . GLU A 1 398 ? -26.665 11.663 74.808 1.00 74.94 398 GLU A C 1
ATOM 3143 O O . GLU A 1 398 ? -26.578 10.564 75.357 1.00 74.94 398 GLU A O 1
ATOM 3148 N N . THR A 1 399 ? -27.829 12.314 74.712 1.00 74.81 399 THR A N 1
ATOM 3149 C CA . THR A 1 399 ? -29.071 11.785 75.309 1.00 74.81 399 THR A CA 1
ATOM 3150 C C . THR A 1 399 ? -29.546 10.482 74.653 1.00 74.81 399 THR A C 1
ATOM 3152 O O . THR A 1 399 ? -30.017 9.581 75.352 1.00 74.81 399 THR A O 1
ATOM 3155 N N . VAL A 1 400 ? -29.370 10.322 73.336 1.00 79.38 400 VAL A N 1
ATOM 3156 C CA . VAL A 1 400 ? -29.692 9.071 72.622 1.00 79.38 400 VAL A CA 1
ATOM 3157 C C . VAL A 1 400 ? -28.727 7.942 73.009 1.00 79.38 400 VAL A C 1
ATOM 3159 O O . VAL A 1 400 ? -29.163 6.826 73.295 1.00 79.38 400 VAL A O 1
ATOM 3162 N N . LEU A 1 401 ? -27.426 8.231 73.101 1.00 79.88 401 LEU A N 1
ATOM 3163 C CA . LEU A 1 401 ? -26.397 7.250 73.474 1.00 79.88 401 LEU A CA 1
ATOM 3164 C C . LEU A 1 401 ? -26.546 6.759 74.919 1.00 79.88 401 LEU A C 1
ATOM 3166 O O . LEU A 1 401 ? -26.281 5.593 75.224 1.00 79.88 401 LEU A O 1
ATOM 3170 N N . GLU A 1 402 ? -26.976 7.638 75.821 1.00 83.38 402 GLU A N 1
ATOM 3171 C CA . GLU A 1 402 ? -27.216 7.298 77.221 1.00 83.38 402 GLU A CA 1
ATOM 3172 C C . GLU A 1 402 ? -28.481 6.443 77.391 1.00 83.38 402 GLU A C 1
ATOM 3174 O O . GLU A 1 402 ? -28.503 5.514 78.207 1.00 83.38 402 GLU A O 1
ATOM 3179 N N . LYS A 1 403 ? -29.500 6.671 76.550 1.00 84.88 403 LYS A N 1
ATOM 3180 C CA . LYS A 1 403 ? -30.692 5.819 76.464 1.00 84.88 403 LYS A CA 1
ATOM 3181 C C . LYS A 1 403 ? -30.354 4.412 75.956 1.00 84.88 403 LYS A C 1
ATOM 3183 O O . LYS A 1 403 ? -30.757 3.438 76.590 1.00 84.88 403 LYS A O 1
ATOM 3188 N N . GLU A 1 404 ? -29.547 4.287 74.899 1.00 82.50 404 GLU A N 1
ATOM 3189 C CA . GLU A 1 404 ? -29.092 2.977 74.400 1.00 82.50 404 GLU A CA 1
ATOM 3190 C C . GLU A 1 404 ? -28.258 2.201 75.431 1.00 82.50 404 GLU A C 1
ATOM 3192 O O . GLU A 1 404 ? -28.392 0.979 75.543 1.00 82.50 404 GLU A O 1
ATOM 3197 N N . ARG A 1 405 ? -27.391 2.879 76.202 1.00 84.06 405 ARG A N 1
ATOM 3198 C CA . ARG A 1 405 ? -26.625 2.213 77.273 1.00 84.06 405 ARG A CA 1
ATOM 3199 C C . ARG A 1 405 ? -27.543 1.659 78.356 1.00 84.06 405 ARG A C 1
ATOM 3201 O O . ARG A 1 405 ? -27.384 0.498 78.726 1.00 84.06 405 ARG A O 1
ATOM 3208 N N . ARG A 1 406 ? -28.536 2.439 78.804 1.00 80.88 406 ARG A N 1
ATOM 3209 C CA . ARG A 1 406 ? -29.526 1.966 79.788 1.00 80.88 406 ARG A CA 1
ATOM 3210 C C . ARG A 1 406 ? -30.323 0.770 79.268 1.00 80.88 406 ARG A C 1
ATOM 3212 O O . ARG A 1 406 ? -30.527 -0.182 80.015 1.00 80.88 406 ARG A O 1
ATOM 3219 N N . GLU A 1 407 ? -30.733 0.771 78.001 1.00 78.75 407 GLU A N 1
ATOM 3220 C CA . GLU A 1 407 ? -31.444 -0.370 77.406 1.00 78.75 407 GLU A CA 1
ATOM 3221 C C . GLU A 1 407 ? -30.563 -1.623 77.299 1.00 78.75 407 GLU A C 1
ATOM 3223 O O . GLU A 1 407 ? -31.021 -2.721 77.618 1.00 78.75 407 GLU A O 1
ATOM 3228 N N . LYS A 1 408 ? -29.281 -1.479 76.935 1.00 79.25 408 LYS A N 1
ATOM 3229 C CA . LYS A 1 408 ? -28.326 -2.602 76.894 1.00 79.25 408 LYS A CA 1
ATOM 3230 C C . LYS A 1 408 ? -28.044 -3.191 78.273 1.00 79.25 408 LYS A C 1
ATOM 3232 O O . LYS A 1 408 ? -27.921 -4.412 78.389 1.00 79.25 408 LYS A O 1
ATOM 3237 N N . ASP A 1 409 ? -27.964 -2.363 79.308 1.00 79.75 409 ASP A N 1
ATOM 3238 C CA . ASP A 1 409 ? -27.747 -2.837 80.676 1.00 79.75 409 ASP A CA 1
ATOM 3239 C C . ASP A 1 409 ? -28.997 -3.534 81.235 1.00 79.75 409 ASP A C 1
ATOM 3241 O O . ASP A 1 409 ? -28.884 -4.608 81.830 1.00 79.75 409 ASP A O 1
ATOM 3245 N N . LEU A 1 410 ? -30.198 -3.027 80.925 1.00 79.06 410 LEU A N 1
ATOM 3246 C CA . LEU A 1 410 ? -31.461 -3.716 81.217 1.00 79.06 410 LEU A CA 1
ATOM 3247 C C . LEU A 1 410 ? -31.580 -5.054 80.468 1.00 79.06 410 LEU A C 1
ATOM 3249 O O . LEU A 1 410 ? -32.070 -6.036 81.029 1.00 79.06 410 LEU A O 1
ATOM 3253 N N . LEU A 1 411 ? -31.113 -5.129 79.218 1.00 73.75 411 LEU A N 1
ATOM 3254 C CA . LEU A 1 411 ? -31.085 -6.372 78.446 1.00 73.75 411 LEU A CA 1
ATOM 3255 C C . LEU A 1 411 ? -30.106 -7.387 79.059 1.00 73.75 411 LEU A C 1
ATOM 3257 O O . LEU A 1 411 ? -30.448 -8.560 79.211 1.00 73.75 411 LEU A O 1
ATOM 3261 N N . LYS A 1 412 ? -28.915 -6.940 79.478 1.00 73.88 412 LYS A N 1
ATOM 3262 C CA . LYS A 1 412 ? -27.931 -7.776 80.187 1.00 73.88 412 LYS A CA 1
ATOM 3263 C C . LYS A 1 412 ? -28.458 -8.281 81.528 1.00 73.88 412 LYS A C 1
ATOM 3265 O O . LYS A 1 412 ? -28.214 -9.439 81.864 1.00 73.88 412 LYS A O 1
ATOM 3270 N N . GLU A 1 413 ? -29.201 -7.465 82.273 1.00 71.00 413 GLU A N 1
ATOM 3271 C CA . GLU A 1 413 ? -29.884 -7.914 83.491 1.00 71.00 413 GLU A CA 1
ATOM 3272 C C . GLU A 1 413 ? -30.962 -8.965 83.202 1.00 71.00 413 GLU A C 1
ATOM 3274 O O . GLU A 1 413 ? -31.039 -9.966 83.916 1.00 71.00 413 GLU A O 1
ATOM 3279 N N . ARG A 1 414 ? -31.764 -8.795 82.140 1.00 63.44 414 ARG A N 1
ATOM 3280 C CA . ARG A 1 414 ? -32.761 -9.803 81.731 1.00 63.44 414 ARG A CA 1
ATOM 3281 C C . ARG A 1 414 ? -32.109 -11.123 81.317 1.00 63.44 414 ARG A C 1
ATOM 3283 O O . ARG A 1 414 ? -32.626 -12.180 81.663 1.00 63.44 414 ARG A O 1
ATOM 3290 N N . ILE A 1 415 ? -30.951 -11.070 80.655 1.00 60.31 415 ILE A N 1
ATOM 3291 C CA . ILE A 1 415 ? -30.150 -12.258 80.315 1.00 60.31 415 ILE A CA 1
ATOM 3292 C C . ILE A 1 415 ? -29.598 -12.929 81.586 1.00 60.31 415 ILE A C 1
ATOM 3294 O O . ILE A 1 415 ? -29.658 -14.152 81.707 1.00 60.31 415 ILE A O 1
ATOM 3298 N N . LYS A 1 416 ? -29.116 -12.150 82.568 1.00 61.59 416 LYS A N 1
ATOM 3299 C CA . LYS A 1 416 ? -28.617 -12.668 83.858 1.00 61.59 416 LYS A CA 1
ATOM 3300 C C . LYS A 1 416 ? -29.705 -13.306 84.725 1.00 61.59 416 LYS A C 1
ATOM 3302 O O . LYS A 1 416 ? -29.400 -14.231 85.469 1.00 61.59 416 LYS A O 1
ATOM 3307 N N . LYS A 1 417 ? -30.958 -12.852 84.620 1.00 51.81 417 LYS A N 1
ATOM 3308 C CA . LYS A 1 417 ? -32.102 -13.403 85.372 1.00 51.81 417 LYS A CA 1
ATOM 3309 C C . LYS A 1 417 ? -32.648 -14.728 84.821 1.00 51.81 417 LYS A C 1
ATOM 3311 O O . LYS A 1 417 ? -33.674 -15.193 85.301 1.00 51.81 417 LYS A O 1
ATOM 3316 N N . GLY A 1 418 ? -31.958 -15.374 83.876 1.00 46.16 418 GLY A N 1
ATOM 3317 C CA . GLY A 1 418 ? -32.153 -16.804 83.619 1.00 46.16 418 GLY A CA 1
ATOM 3318 C C . GLY A 1 418 ? -33.540 -17.188 83.098 1.00 46.16 418 GLY A C 1
ATOM 3319 O O . GLY A 1 418 ? -34.010 -18.282 83.388 1.00 46.16 418 GLY A O 1
ATOM 3320 N N . VAL A 1 419 ? -34.184 -16.325 82.308 1.00 48.41 419 VAL A N 1
ATOM 3321 C CA . VAL A 1 419 ? -35.410 -16.672 81.568 1.00 48.41 419 VAL A CA 1
ATOM 3322 C C . VAL A 1 419 ? -35.076 -16.785 80.083 1.00 48.41 419 VAL A C 1
ATOM 3324 O O . VAL A 1 419 ? -35.520 -15.998 79.257 1.00 48.41 419 VAL A O 1
ATOM 3327 N N . PHE A 1 420 ? -34.246 -17.764 79.735 1.00 44.66 420 PHE A N 1
ATOM 3328 C CA . PHE A 1 420 ? -34.200 -18.281 78.371 1.00 44.66 420 PHE A CA 1
ATOM 3329 C C . PHE A 1 420 ? -34.425 -19.783 78.451 1.00 44.66 420 PHE A C 1
ATOM 3331 O O . PHE A 1 420 ? -33.510 -20.556 78.742 1.00 44.66 420 PHE A O 1
ATOM 3338 N N . ALA A 1 421 ? -35.669 -20.193 78.204 1.00 49.94 421 ALA A N 1
ATOM 3339 C CA . ALA A 1 421 ? -35.931 -21.555 77.779 1.00 49.94 421 ALA A CA 1
ATOM 3340 C C . ALA A 1 421 ? -35.025 -21.827 76.568 1.00 49.94 421 ALA A C 1
ATOM 3342 O O . ALA A 1 421 ? -34.964 -21.028 75.634 1.00 49.94 421 ALA A O 1
ATOM 3343 N N . LYS A 1 422 ? -34.238 -22.904 76.622 1.00 53.06 422 LYS A N 1
ATOM 3344 C CA . LYS A 1 422 ? -33.398 -23.315 75.495 1.00 53.06 422 LYS A CA 1
ATOM 3345 C C . LYS A 1 422 ? -34.318 -23.570 74.300 1.00 53.06 422 LYS A C 1
ATOM 3347 O O . LYS A 1 422 ? -35.077 -24.535 74.318 1.00 53.06 422 LYS A O 1
ATOM 3352 N N . ASN A 1 423 ? -34.251 -22.722 73.278 1.00 66.62 423 ASN A N 1
ATOM 3353 C CA . ASN A 1 423 ? -35.007 -22.935 72.050 1.00 66.62 423 ASN A CA 1
ATOM 3354 C C . ASN A 1 423 ? -34.348 -24.078 71.269 1.00 66.62 423 ASN A C 1
ATOM 3356 O O . ASN A 1 423 ? -33.168 -24.018 70.908 1.00 66.62 423 ASN A O 1
ATOM 3360 N N . PHE A 1 424 ? -35.105 -25.145 71.041 1.00 74.06 424 PHE A N 1
ATOM 3361 C CA . PHE A 1 424 ? -34.701 -26.275 70.214 1.00 74.06 424 PHE A CA 1
ATOM 3362 C C . PHE A 1 424 ? -35.518 -26.263 68.927 1.00 74.06 424 PHE A C 1
ATOM 3364 O O . PHE A 1 424 ? -36.709 -25.967 68.947 1.00 74.06 424 PHE A O 1
ATOM 3371 N N . CYS A 1 425 ? -34.895 -26.625 67.807 1.00 76.31 425 CYS A N 1
ATOM 3372 C CA . CYS A 1 425 ? -35.620 -26.826 66.561 1.00 76.31 425 CYS A CA 1
ATOM 3373 C C . CYS A 1 425 ? -36.639 -27.964 66.751 1.00 76.31 425 CYS A C 1
ATOM 3375 O O . CYS A 1 425 ? -36.220 -29.080 67.082 1.00 76.31 425 CYS A O 1
ATOM 3377 N N . PRO A 1 426 ? -37.939 -27.747 66.485 1.00 71.75 426 PRO A N 1
ATOM 3378 C CA . PRO A 1 426 ? -38.956 -28.784 66.665 1.00 71.75 426 PRO A CA 1
ATOM 3379 C C . PRO A 1 426 ? -38.739 -29.988 65.737 1.00 71.75 426 PRO A C 1
ATOM 3381 O O . PRO A 1 426 ? -39.147 -31.100 66.055 1.00 71.75 426 PRO A O 1
ATOM 3384 N N . TYR A 1 427 ? -38.048 -29.791 64.610 1.00 77.50 427 TYR A N 1
ATOM 3385 C CA . TYR A 1 427 ? -37.847 -30.835 63.609 1.00 77.50 427 TYR A CA 1
ATOM 3386 C C . TYR A 1 427 ? -36.626 -31.722 63.867 1.00 77.50 427 TYR A C 1
ATOM 3388 O O . TYR A 1 427 ? -36.693 -32.925 63.644 1.00 77.50 427 TYR A O 1
ATOM 3396 N N . CYS A 1 428 ? -35.497 -31.151 64.296 1.00 82.62 428 CYS A N 1
ATOM 3397 C CA . CYS A 1 428 ? -34.231 -31.890 64.429 1.00 82.62 428 CYS A CA 1
ATOM 3398 C C . CYS A 1 428 ? -33.613 -31.833 65.833 1.00 82.62 428 CYS A C 1
ATOM 3400 O O . CYS A 1 428 ? -32.534 -32.385 66.047 1.00 82.62 428 CYS A O 1
ATOM 3402 N N . LYS A 1 429 ? -34.286 -31.171 66.784 1.00 81.44 429 LYS A N 1
ATOM 3403 C CA . LYS A 1 429 ? -33.903 -31.055 68.200 1.00 81.44 429 LYS A CA 1
ATOM 3404 C C . LYS A 1 429 ? -32.544 -30.392 68.466 1.00 81.44 429 LYS A C 1
ATOM 3406 O O . LYS A 1 429 ? -32.053 -30.447 69.589 1.00 81.44 429 LYS A O 1
ATOM 3411 N N . SER A 1 430 ? -31.917 -29.745 67.481 1.00 80.44 430 SER A N 1
ATOM 3412 C CA . SER A 1 430 ? -30.713 -28.937 67.719 1.00 80.44 430 SER A CA 1
ATOM 3413 C C . SER A 1 430 ? -31.064 -27.608 68.382 1.00 80.44 430 SER A C 1
ATOM 3415 O O . SER A 1 430 ? -32.127 -27.057 68.107 1.00 80.44 430 SER A O 1
ATOM 3417 N N . SER A 1 431 ? -30.176 -27.069 69.219 1.00 79.88 431 SER A N 1
ATOM 3418 C CA . SER A 1 431 ? -30.349 -25.728 69.786 1.00 79.88 431 SER A CA 1
ATOM 3419 C C . SER A 1 431 ? -30.326 -24.665 68.685 1.00 79.88 431 SER A C 1
ATOM 3421 O O . SER A 1 431 ? -29.539 -24.748 67.740 1.00 79.88 431 SER A O 1
ATOM 3423 N N . VAL A 1 432 ? -31.201 -23.670 68.796 1.00 76.50 432 VAL A N 1
ATOM 3424 C CA . VAL A 1 432 ? -31.299 -22.551 67.852 1.00 76.50 432 VAL A CA 1
ATOM 3425 C C . VAL A 1 432 ? -31.323 -21.252 68.652 1.00 76.50 432 VAL A C 1
ATOM 3427 O O . VAL A 1 432 ? -31.915 -21.194 69.730 1.00 76.50 432 VAL A O 1
ATOM 3430 N N . LYS A 1 433 ? -30.640 -20.209 68.166 1.00 77.19 433 LYS A N 1
ATOM 3431 C CA . LYS A 1 433 ? -30.730 -18.883 68.792 1.00 77.19 433 LYS A CA 1
ATOM 3432 C C . LYS A 1 433 ? -32.129 -18.283 68.537 1.00 77.19 433 LYS A C 1
ATOM 3434 O O . LYS A 1 433 ? -32.726 -18.608 67.514 1.00 77.19 433 LYS A O 1
ATOM 3439 N N . PRO A 1 434 ? -32.650 -17.420 69.428 1.00 64.94 434 PRO A N 1
ATOM 3440 C CA . PRO A 1 434 ? -34.021 -16.901 69.342 1.00 64.94 434 PRO A CA 1
ATOM 3441 C C . PRO A 1 434 ? -34.348 -16.153 68.042 1.00 64.94 434 PRO A C 1
ATOM 3443 O O . PRO A 1 434 ? -35.497 -16.170 67.624 1.00 64.94 434 PRO A O 1
ATOM 3446 N N . ASP A 1 435 ? -33.340 -15.575 67.386 1.00 70.06 435 ASP A N 1
ATOM 3447 C CA . ASP A 1 435 ? -33.522 -14.648 66.259 1.00 70.06 435 ASP A CA 1
ATOM 3448 C C . ASP A 1 435 ? -33.370 -15.311 64.872 1.00 70.06 435 ASP A C 1
ATOM 3450 O O . ASP A 1 435 ? -33.143 -14.627 63.879 1.00 70.06 435 ASP A O 1
ATOM 3454 N N . PHE A 1 436 ? -33.409 -16.646 64.786 1.00 72.94 436 PHE A N 1
ATOM 3455 C CA . PHE A 1 436 ? -33.300 -17.357 63.505 1.00 72.94 436 PHE A CA 1
ATOM 3456 C C . PHE A 1 436 ? -34.675 -17.730 62.952 1.00 72.94 436 PHE A C 1
ATOM 3458 O O . PHE A 1 436 ? -35.371 -18.550 63.549 1.00 72.94 436 PHE A O 1
ATOM 3465 N N . ASP A 1 437 ? -34.982 -17.239 61.750 1.00 79.06 437 ASP A N 1
ATOM 3466 C CA . ASP A 1 437 ? -36.177 -17.635 60.992 1.00 79.06 437 ASP A CA 1
ATOM 3467 C C . ASP A 1 437 ? -36.077 -19.065 60.430 1.00 79.06 437 ASP A C 1
ATOM 3469 O O . ASP A 1 437 ? -37.089 -19.705 60.158 1.00 79.06 437 ASP A O 1
ATOM 3473 N N . PHE A 1 438 ? -34.863 -19.612 60.290 1.00 81.19 438 PHE A N 1
ATOM 3474 C CA . PHE A 1 438 ? -34.611 -20.956 59.756 1.00 81.19 438 PHE A CA 1
ATOM 3475 C C . PHE A 1 438 ? -33.622 -21.732 60.625 1.00 81.19 438 PHE A C 1
ATOM 3477 O O . PHE A 1 438 ? -32.637 -21.186 61.126 1.00 81.19 438 PHE A O 1
ATOM 3484 N N . CYS A 1 439 ? -33.837 -23.042 60.775 1.00 82.44 439 CYS A N 1
ATOM 3485 C CA . CYS A 1 439 ? -32.885 -23.900 61.469 1.00 82.44 439 CYS A CA 1
ATOM 3486 C C . CYS A 1 439 ? -31.576 -24.018 60.668 1.00 82.44 439 CYS A C 1
ATOM 3488 O O . CYS A 1 439 ? -31.605 -24.581 59.572 1.00 82.44 439 CYS A O 1
ATOM 3490 N N . PRO A 1 440 ? -30.406 -23.655 61.222 1.00 82.62 440 PRO A N 1
ATOM 3491 C CA . PRO A 1 440 ? -29.137 -23.808 60.508 1.00 82.62 440 PRO A CA 1
ATOM 3492 C C . PRO A 1 440 ? -28.744 -25.276 60.276 1.00 82.62 440 PRO A C 1
ATOM 3494 O O . PRO A 1 440 ? -27.914 -25.554 59.420 1.00 82.62 440 PRO A O 1
ATOM 3497 N N . LYS A 1 441 ? -29.324 -26.229 61.024 1.00 87.56 441 LYS A N 1
ATOM 3498 C CA . LYS A 1 441 ? -29.002 -27.658 60.887 1.00 87.56 441 LYS A CA 1
ATOM 3499 C C . LYS A 1 441 ? -29.892 -28.393 59.882 1.00 87.56 441 LYS A C 1
ATOM 3501 O O . LYS A 1 441 ? -29.416 -29.316 59.236 1.00 87.56 441 LYS A O 1
ATOM 3506 N N . CYS A 1 442 ? -31.178 -28.047 59.780 1.00 87.00 442 CYS A N 1
ATOM 3507 C CA . CYS A 1 442 ? -32.122 -28.774 58.917 1.00 87.00 442 CYS A CA 1
ATOM 3508 C C . CYS A 1 442 ? -32.810 -27.913 57.851 1.00 87.00 442 CYS A C 1
ATOM 3510 O O . CYS A 1 442 ? -33.607 -28.446 57.086 1.00 87.00 442 CYS A O 1
ATOM 3512 N N . GLY A 1 443 ? -32.552 -26.602 57.815 1.00 84.75 443 GLY A N 1
ATOM 3513 C CA . GLY A 1 443 ? -33.098 -25.678 56.816 1.00 84.75 443 GLY A CA 1
ATOM 3514 C C . GLY A 1 443 ? -34.598 -25.390 56.935 1.00 84.75 443 GLY A C 1
ATOM 3515 O O . GLY A 1 443 ? -35.112 -24.575 56.179 1.00 84.75 443 GLY A O 1
ATOM 3516 N N . LYS A 1 444 ? -35.317 -26.026 57.868 1.00 79.75 444 LYS A N 1
ATOM 3517 C CA . LYS A 1 444 ? -36.755 -25.791 58.059 1.00 79.75 444 LYS A CA 1
ATOM 3518 C C . LYS A 1 444 ? -37.010 -24.462 58.762 1.00 79.75 444 LYS A C 1
ATOM 3520 O O . LYS A 1 444 ? -36.287 -24.108 59.696 1.00 79.75 444 LYS A O 1
ATOM 3525 N N . GLU A 1 445 ? -38.051 -23.769 58.318 1.00 79.50 445 GLU A N 1
ATOM 3526 C CA . GLU A 1 445 ? -38.501 -22.498 58.881 1.00 79.50 445 GLU A CA 1
ATOM 3527 C C . GLU A 1 445 ? -39.015 -22.683 60.318 1.00 79.50 445 GLU A C 1
ATOM 3529 O O . GLU A 1 445 ? -39.713 -23.652 60.635 1.00 79.50 445 GLU A O 1
ATOM 3534 N N . ILE A 1 446 ? -38.636 -21.764 61.200 1.00 75.25 446 ILE A N 1
ATOM 3535 C CA . ILE A 1 446 ? -38.968 -21.743 62.619 1.00 75.25 446 ILE A CA 1
ATOM 3536 C C . ILE A 1 446 ? -39.672 -20.406 62.911 1.00 75.25 446 ILE A C 1
ATOM 3538 O O . ILE A 1 446 ? -39.095 -19.505 63.511 1.00 75.25 446 ILE A O 1
ATOM 3542 N N . ARG A 1 447 ? -40.938 -20.256 62.498 1.00 70.12 447 ARG A N 1
ATOM 3543 C CA . ARG A 1 447 ? -41.754 -19.103 62.921 1.00 70.12 447 ARG A CA 1
ATOM 3544 C C . ARG A 1 447 ? -42.307 -19.343 64.329 1.00 70.12 447 ARG A C 1
ATOM 3546 O O . ARG A 1 447 ? -42.954 -20.357 64.600 1.00 70.12 447 ARG A O 1
ATOM 3553 N N . TYR A 1 448 ? -42.024 -18.428 65.252 1.00 62.91 448 TYR A N 1
ATOM 3554 C CA . TYR A 1 448 ? -42.683 -18.371 66.561 1.00 62.91 448 TYR A CA 1
ATOM 3555 C C . TYR A 1 448 ? -43.970 -17.575 66.382 1.00 62.91 448 TYR A C 1
ATOM 3557 O O . TYR A 1 448 ? -43.906 -16.458 65.874 1.00 62.91 448 TYR A O 1
ATOM 3565 N N . ILE A 1 449 ? -45.121 -18.146 66.745 1.00 61.66 449 ILE A N 1
ATOM 3566 C CA . ILE A 1 449 ? -46.401 -17.506 66.423 1.00 61.66 449 ILE A CA 1
ATOM 3567 C C . ILE A 1 449 ? -47.059 -16.891 67.658 1.00 61.66 449 ILE A C 1
ATOM 3569 O O . ILE A 1 449 ? -47.495 -15.753 67.553 1.00 61.66 449 ILE A O 1
ATOM 3573 N N . GLU A 1 450 ? -47.034 -17.498 68.850 1.00 65.62 450 GLU A N 1
ATOM 3574 C CA . GLU A 1 450 ? -47.738 -16.900 70.001 1.00 65.62 450 GLU A CA 1
ATOM 3575 C C . GLU A 1 450 ? -47.092 -17.188 71.363 1.00 65.62 450 GLU A C 1
ATOM 3577 O O . GLU A 1 450 ? -46.423 -18.201 71.582 1.00 65.62 450 GLU A O 1
ATOM 3582 N N . LYS A 1 451 ? -47.303 -16.261 72.305 1.00 75.81 451 LYS A N 1
ATOM 3583 C CA . LYS A 1 451 ? -46.946 -16.400 73.719 1.00 75.81 451 LYS A CA 1
ATOM 3584 C C . LYS A 1 451 ? -48.096 -17.113 74.435 1.00 75.81 451 LYS A C 1
ATOM 3586 O O . LYS A 1 451 ? -49.217 -16.623 74.403 1.00 75.81 451 LYS A O 1
ATOM 3591 N N . CYS A 1 452 ? -47.831 -18.240 75.095 1.00 77.69 452 CYS A N 1
ATOM 3592 C CA . CYS A 1 452 ? -48.822 -18.922 75.927 1.00 77.69 452 CYS A CA 1
ATOM 3593 C C . CYS A 1 452 ? -49.340 -17.956 77.003 1.00 77.69 452 CYS A C 1
ATOM 3595 O O . CYS A 1 452 ? -48.543 -17.426 77.778 1.00 77.69 452 CYS A O 1
ATOM 3597 N N . GLU A 1 453 ? -50.654 -17.727 77.056 1.00 82.62 453 GLU A N 1
ATOM 3598 C CA . GLU A 1 453 ? -51.255 -16.778 78.004 1.00 82.62 453 GLU A CA 1
ATOM 3599 C C . GLU A 1 453 ? -51.019 -17.188 79.466 1.00 82.62 453 GLU A C 1
ATOM 3601 O O . GLU A 1 453 ? -50.802 -16.320 80.308 1.00 82.62 453 GLU A O 1
ATOM 3606 N N . SER A 1 454 ? -50.976 -18.491 79.758 1.00 84.12 454 SER A N 1
ATOM 3607 C CA . SER A 1 454 ? -50.836 -18.976 81.134 1.00 84.12 454 SER A CA 1
ATOM 3608 C C . SER A 1 454 ? -49.402 -18.945 81.664 1.00 84.12 454 SER A C 1
ATOM 3610 O O . SER A 1 454 ? -49.168 -18.446 82.761 1.00 84.12 454 SER A O 1
ATOM 3612 N N . CYS A 1 455 ? -48.414 -19.450 80.913 1.00 81.44 455 CYS A N 1
ATOM 3613 C CA . CYS A 1 455 ? -47.021 -19.508 81.396 1.00 81.44 455 CYS A CA 1
ATOM 3614 C C . CYS A 1 455 ? -46.075 -18.493 80.741 1.00 81.44 455 CYS A C 1
ATOM 3616 O O . CYS A 1 455 ? -44.908 -18.396 81.117 1.00 81.44 455 CYS A O 1
ATOM 3618 N N . GLY A 1 456 ? -46.545 -17.737 79.748 1.00 77.88 456 GLY A N 1
ATOM 3619 C CA . GLY A 1 456 ? -45.760 -16.708 79.074 1.00 77.88 456 GLY A CA 1
ATOM 3620 C C . GLY A 1 456 ? -44.661 -17.225 78.139 1.00 77.88 456 GLY A C 1
ATOM 3621 O O . GLY A 1 456 ? -43.875 -16.414 77.647 1.00 77.88 456 GLY A O 1
ATOM 3622 N N . LEU A 1 457 ? -44.583 -18.536 77.891 1.00 76.69 457 LEU A N 1
ATOM 3623 C CA . LEU A 1 457 ? -43.596 -19.135 76.990 1.00 76.69 457 LEU A CA 1
ATOM 3624 C C . LEU A 1 457 ? -43.987 -18.904 75.522 1.00 76.69 457 LEU A C 1
ATOM 3626 O O . LEU A 1 457 ? -45.150 -19.066 75.165 1.00 76.69 457 LEU A O 1
ATOM 3630 N N . LEU A 1 458 ? -43.025 -18.555 74.665 1.00 72.81 458 LEU A N 1
ATOM 3631 C CA . LEU A 1 458 ? -43.235 -18.479 73.214 1.00 72.81 458 LEU A CA 1
ATOM 3632 C C . LEU A 1 458 ? -43.308 -19.892 72.627 1.00 72.81 458 LEU A C 1
ATOM 3634 O O . LEU A 1 458 ? -42.402 -20.697 72.841 1.00 72.81 458 LEU A O 1
ATOM 3638 N N . VAL A 1 459 ? -44.380 -20.191 71.895 1.00 73.19 459 VAL A N 1
ATOM 3639 C CA . VAL A 1 459 ? -44.664 -21.526 71.356 1.00 73.19 459 VAL A CA 1
ATOM 3640 C C . VAL A 1 459 ? -44.628 -21.489 69.825 1.00 73.19 459 VAL A C 1
ATOM 3642 O O . VAL A 1 459 ? -45.070 -20.528 69.191 1.00 73.19 459 VAL A O 1
ATOM 3645 N N . HIS A 1 460 ? -44.052 -22.525 69.214 1.00 68.81 460 HIS A N 1
ATOM 3646 C CA . HIS A 1 460 ? -43.933 -22.637 67.759 1.00 68.81 460 HIS A CA 1
ATOM 3647 C C . HIS A 1 460 ? -45.248 -23.044 67.098 1.00 68.81 460 HIS A C 1
ATOM 3649 O O . HIS A 1 460 ? -45.967 -23.902 67.614 1.00 68.81 460 HIS A O 1
ATOM 3655 N N . SER A 1 461 ? -45.497 -22.526 65.895 1.00 62.22 461 SER A N 1
ATOM 3656 C CA . SER A 1 461 ? -46.551 -23.048 65.028 1.00 62.22 461 SER A CA 1
ATOM 3657 C C . SER A 1 461 ? -46.235 -24.481 64.615 1.00 62.22 461 SER A C 1
ATOM 3659 O O . SER A 1 461 ? -45.209 -24.733 63.983 1.00 62.22 461 SER A O 1
ATOM 3661 N N . GLY A 1 462 ? -47.103 -25.419 64.988 1.00 61.88 462 GLY A N 1
ATOM 3662 C CA . GLY A 1 462 ? -46.957 -26.844 64.679 1.00 61.88 462 GLY A CA 1
ATOM 3663 C C . GLY A 1 462 ? -46.764 -27.741 65.902 1.00 61.88 462 GLY A C 1
ATOM 3664 O O . GLY A 1 462 ? -46.808 -28.962 65.766 1.00 61.88 462 GLY A O 1
ATOM 3665 N N . ILE A 1 463 ? -46.599 -27.172 67.100 1.00 60.00 463 ILE A N 1
ATOM 3666 C CA . ILE A 1 463 ? -46.785 -27.926 68.345 1.00 60.00 463 ILE A CA 1
ATOM 3667 C C . ILE A 1 463 ? -48.302 -28.076 68.545 1.00 60.00 463 ILE A C 1
ATOM 3669 O O . ILE A 1 463 ? -49.049 -27.155 68.220 1.00 60.00 463 ILE A O 1
ATOM 3673 N N . GLY A 1 464 ? -48.759 -29.262 68.963 1.00 63.44 464 GLY A N 1
ATOM 3674 C CA . GLY A 1 464 ? -50.181 -29.616 69.068 1.00 63.44 464 GLY A CA 1
ATOM 3675 C C . GLY A 1 464 ? -51.008 -28.644 69.919 1.00 63.44 464 GLY A C 1
ATOM 3676 O O . GLY A 1 464 ? -50.496 -27.680 70.473 1.00 63.44 464 GLY A O 1
ATOM 3677 N N . SER A 1 465 ? -52.306 -28.904 70.063 1.00 77.06 465 SER A N 1
ATOM 3678 C CA . SER A 1 465 ? -53.284 -28.008 70.709 1.00 77.06 465 SER A CA 1
ATOM 3679 C C . SER A 1 465 ? -53.026 -27.644 72.187 1.00 77.06 465 SER A C 1
ATOM 3681 O O . SER A 1 465 ? -53.883 -27.012 72.794 1.00 77.06 465 SER A O 1
ATOM 3683 N N . TYR A 1 466 ? -51.874 -28.002 72.763 1.00 80.19 466 TYR A N 1
ATOM 3684 C CA . TYR A 1 466 ? -51.494 -27.794 74.158 1.00 80.19 466 TYR A CA 1
ATOM 3685 C C . TYR A 1 466 ? -50.067 -27.244 74.281 1.00 80.19 466 TYR A C 1
ATOM 3687 O O . TYR A 1 466 ? -49.163 -27.626 73.536 1.00 80.19 466 TYR A O 1
ATOM 3695 N N . CYS A 1 467 ? -49.853 -26.366 75.262 1.00 78.25 467 CYS A N 1
ATOM 3696 C CA . CYS A 1 467 ? -48.541 -25.821 75.586 1.00 78.25 467 CYS A CA 1
ATOM 3697 C C . CYS A 1 467 ? -47.633 -26.917 76.177 1.00 78.25 467 CYS A C 1
ATOM 3699 O O . CYS A 1 467 ? -47.999 -27.521 77.182 1.00 78.25 467 CYS A O 1
ATOM 3701 N N . PRO A 1 468 ? -46.417 -27.145 75.650 1.00 74.88 468 PRO A N 1
ATOM 3702 C CA . PRO A 1 468 ? -45.533 -28.205 76.141 1.00 74.88 468 PRO A CA 1
ATOM 3703 C C . PRO A 1 468 ? -44.985 -27.952 77.555 1.00 74.88 468 PRO A C 1
ATOM 3705 O O . PRO A 1 468 ? -44.426 -28.862 78.155 1.00 74.88 468 PRO A O 1
ATOM 3708 N N . ASN A 1 469 ? -45.111 -26.727 78.078 1.00 80.44 469 ASN A N 1
ATOM 3709 C CA . ASN A 1 469 ? -44.594 -26.363 79.397 1.00 80.44 469 ASN A CA 1
ATOM 3710 C C . ASN A 1 469 ? -45.658 -26.447 80.501 1.00 80.44 469 ASN A C 1
ATOM 3712 O O . ASN A 1 469 ? -45.387 -26.996 81.562 1.00 80.44 469 ASN A O 1
ATOM 3716 N N . CYS A 1 470 ? -46.864 -25.918 80.268 1.00 84.19 470 CYS A N 1
ATOM 3717 C CA . CYS A 1 470 ? -47.935 -25.901 81.277 1.00 84.19 470 CYS A CA 1
ATOM 3718 C C . CYS A 1 470 ? -49.122 -26.818 80.953 1.00 84.19 470 CYS A C 1
ATOM 3720 O O . CYS A 1 470 ? -50.019 -26.960 81.772 1.00 84.19 470 CYS A O 1
ATOM 3722 N N . SER A 1 471 ? -49.128 -27.464 79.785 1.00 82.31 471 SER A N 1
ATOM 3723 C CA . SER A 1 471 ? -50.200 -28.349 79.303 1.00 82.31 471 SER A CA 1
ATOM 3724 C C . SER A 1 471 ? -51.568 -27.689 79.086 1.00 82.31 471 SER A C 1
ATOM 3726 O O . SER A 1 471 ? -52.521 -28.384 78.744 1.00 82.31 471 SER A O 1
ATOM 3728 N N . GLU A 1 472 ? -51.694 -26.365 79.214 1.00 86.00 472 GLU A N 1
ATOM 3729 C CA . GLU A 1 472 ? -52.941 -25.668 78.880 1.00 86.00 472 GLU A CA 1
ATOM 3730 C C . GLU A 1 472 ? -53.177 -25.592 77.370 1.00 86.00 472 GLU A C 1
ATOM 3732 O O . GLU A 1 472 ? -52.219 -25.496 76.590 1.00 86.00 472 GLU A O 1
ATOM 3737 N N . PRO A 1 473 ? -54.451 -25.633 76.941 1.00 81.25 473 PRO A N 1
ATOM 3738 C CA . PRO A 1 473 ? -54.799 -25.557 75.537 1.00 81.25 473 PRO A CA 1
ATOM 3739 C C . PRO A 1 473 ? -54.396 -24.200 74.954 1.00 81.25 473 PRO A C 1
ATOM 3741 O O . PRO A 1 473 ? -54.715 -23.147 75.505 1.00 81.25 473 PRO A O 1
ATOM 3744 N N . LEU A 1 474 ? -53.708 -24.220 73.813 1.00 78.06 474 LEU A N 1
ATOM 3745 C CA . LEU A 1 474 ? -53.427 -23.003 73.054 1.00 78.06 474 LEU A CA 1
ATOM 3746 C C . LEU A 1 474 ? -54.732 -22.558 72.381 1.00 78.06 474 LEU A C 1
ATOM 3748 O O . LEU A 1 474 ? -55.412 -23.377 71.753 1.00 78.06 474 LEU A O 1
ATOM 3752 N N . LYS A 1 475 ? -55.113 -21.280 72.528 1.00 73.19 475 LYS A N 1
ATOM 3753 C CA . LYS A 1 475 ? -56.294 -20.727 71.847 1.00 73.19 475 LYS A CA 1
ATOM 3754 C C . LYS A 1 475 ? -56.141 -20.991 70.348 1.00 73.19 475 LYS A C 1
ATOM 3756 O O . LYS A 1 475 ? -55.182 -20.548 69.732 1.00 73.19 475 LYS A O 1
ATOM 3761 N N . LYS A 1 476 ? -57.067 -21.758 69.762 1.00 58.00 476 LYS A N 1
ATOM 3762 C CA . LYS A 1 476 ? -57.084 -22.068 68.325 1.00 58.00 476 LYS A CA 1
ATOM 3763 C C . LYS A 1 476 ? -57.313 -20.780 67.525 1.00 58.00 476 LYS A C 1
ATOM 3765 O O . LYS A 1 476 ? -58.454 -20.426 67.247 1.00 58.00 476 LYS A O 1
ATOM 3770 N N . GLY A 1 477 ? -56.234 -20.097 67.160 1.00 51.19 477 GLY A N 1
ATOM 3771 C CA . GLY A 1 477 ? -56.227 -18.957 66.253 1.00 51.19 477 GLY A CA 1
ATOM 3772 C C . GLY A 1 477 ? -55.395 -19.272 65.014 1.00 51.19 477 GLY A C 1
ATOM 3773 O O . GLY A 1 477 ? -54.184 -19.384 65.096 1.00 51.19 477 GLY A O 1
ATOM 3774 N N . LEU A 1 478 ? -56.068 -19.399 63.869 1.00 40.41 478 LEU A N 1
ATOM 3775 C CA . LEU A 1 478 ? -55.511 -19.478 62.512 1.00 40.41 478 LEU A CA 1
ATOM 3776 C C . LEU A 1 478 ? -54.705 -20.734 62.126 1.00 40.41 478 LEU A C 1
ATOM 3778 O O . LEU A 1 478 ? -53.479 -20.794 62.159 1.00 40.41 478 LEU A O 1
ATOM 3782 N N . ASN A 1 479 ? -55.436 -21.672 61.519 1.00 44.00 479 ASN A N 1
ATOM 3783 C CA . ASN A 1 479 ? -54.937 -22.430 60.376 1.00 44.00 479 ASN A CA 1
ATOM 3784 C C . ASN A 1 479 ? -54.502 -21.451 59.267 1.00 44.00 479 ASN A C 1
ATOM 3786 O O . ASN A 1 479 ? -55.324 -21.030 58.456 1.00 44.00 479 ASN A O 1
ATOM 3790 N N . ALA A 1 480 ? -53.220 -21.096 59.202 1.00 43.97 480 ALA A N 1
ATOM 3791 C CA . ALA A 1 480 ? -52.635 -20.490 58.010 1.00 43.97 480 ALA A CA 1
ATOM 3792 C C . ALA A 1 480 ? -52.329 -21.592 56.981 1.00 43.97 480 ALA A C 1
ATOM 3794 O O . ALA A 1 480 ? -51.182 -21.966 56.752 1.00 43.97 480 ALA A O 1
ATOM 3795 N N . GLY A 1 481 ? -53.384 -22.134 56.370 1.00 37.78 481 GLY A N 1
ATOM 3796 C CA . GLY A 1 481 ? -53.273 -22.803 55.080 1.00 37.78 481 GLY A CA 1
ATOM 3797 C C . GLY A 1 481 ? -53.049 -21.746 54.001 1.00 37.78 481 GLY A C 1
ATOM 3798 O O . GLY A 1 481 ? -54.011 -21.199 53.470 1.00 37.78 481 GLY A O 1
ATOM 3799 N N . MET A 1 482 ? -51.791 -21.425 53.689 1.00 34.62 482 MET A N 1
ATOM 3800 C CA . MET A 1 482 ? -51.462 -20.709 52.453 1.00 34.62 482 MET A CA 1
ATOM 3801 C C . MET A 1 482 ? -51.538 -21.705 51.292 1.00 34.62 482 MET A C 1
ATOM 3803 O O . MET A 1 482 ? -50.593 -22.440 51.017 1.00 34.62 482 MET A O 1
ATOM 3807 N N . ASN A 1 483 ? -52.693 -21.723 50.627 1.00 36.59 483 ASN A N 1
ATOM 3808 C CA . ASN A 1 483 ? -52.866 -22.291 49.295 1.00 36.59 483 ASN A CA 1
ATOM 3809 C C . ASN A 1 483 ? -52.036 -21.476 48.286 1.00 36.59 483 ASN A C 1
ATOM 3811 O O . ASN A 1 483 ? -52.423 -20.379 47.888 1.00 36.59 483 ASN A O 1
ATOM 3815 N N . LEU A 1 484 ? -50.902 -22.029 47.859 1.00 38.16 484 LEU A N 1
ATOM 3816 C CA . LEU A 1 484 ? -50.149 -21.620 46.670 1.00 38.16 484 LEU A CA 1
ATOM 3817 C C . LEU A 1 484 ? -50.761 -22.307 45.437 1.00 38.16 484 LEU A C 1
ATOM 3819 O O . LEU A 1 484 ? -50.214 -23.274 44.925 1.00 38.16 484 LEU A O 1
ATOM 3823 N N . ALA A 1 485 ? -51.935 -21.845 45.004 1.00 38.47 485 ALA A N 1
ATOM 3824 C CA . ALA A 1 485 ? -52.530 -22.198 43.711 1.00 38.47 485 ALA A CA 1
ATOM 3825 C C . ALA A 1 485 ? -53.685 -21.234 43.395 1.00 38.47 485 ALA A C 1
ATOM 3827 O O . ALA A 1 485 ? -54.833 -21.552 43.680 1.00 38.47 485 ALA A O 1
ATOM 3828 N N . SER A 1 486 ? -53.380 -20.031 42.894 1.00 38.53 486 SER A N 1
ATOM 3829 C CA . SER A 1 486 ? -54.289 -19.182 42.092 1.00 38.53 486 SER A CA 1
ATOM 3830 C C . SER A 1 486 ? -53.646 -17.807 41.851 1.00 38.53 486 SER A C 1
ATOM 3832 O O . SER A 1 486 ? -54.102 -16.789 42.368 1.00 38.53 486 SER A O 1
ATOM 3834 N N . MET A 1 487 ? -52.563 -17.767 41.076 1.00 34.06 487 MET A N 1
ATOM 3835 C CA . MET A 1 487 ? -52.087 -16.542 40.420 1.00 34.06 487 MET A CA 1
ATOM 3836 C C . MET A 1 487 ? -51.503 -16.905 39.046 1.00 34.06 487 MET A C 1
ATOM 3838 O O . MET A 1 487 ? -50.339 -16.674 38.751 1.00 34.06 487 MET A O 1
ATOM 3842 N N . GLU A 1 488 ? -52.343 -17.497 38.198 1.00 37.22 488 GLU A N 1
ATOM 3843 C CA . GLU A 1 488 ? -52.221 -17.374 36.745 1.00 37.22 488 GLU A CA 1
ATOM 3844 C C . GLU A 1 488 ? -53.440 -16.576 36.283 1.00 37.22 488 GLU A C 1
ATOM 3846 O O . GLU A 1 488 ? -54.576 -17.038 36.353 1.00 37.22 488 GLU A O 1
ATOM 3851 N N . GLY A 1 489 ? -53.208 -15.319 35.912 1.00 32.72 489 GLY A N 1
ATOM 3852 C CA . GLY A 1 489 ? -54.251 -14.375 35.541 1.00 32.72 489 GLY A CA 1
ATOM 3853 C C . GLY A 1 489 ? -53.722 -13.368 34.535 1.00 32.72 489 GLY A C 1
ATOM 3854 O O . GLY A 1 489 ? -53.172 -12.342 34.911 1.00 32.72 489 GLY A O 1
ATOM 3855 N N . HIS A 1 490 ? -53.884 -13.721 33.260 1.00 34.22 490 HIS A N 1
ATOM 3856 C CA . HIS A 1 490 ? -54.295 -12.849 32.161 1.00 34.22 490 HIS A CA 1
ATOM 3857 C C . HIS A 1 490 ? -53.796 -11.391 32.143 1.00 34.22 490 HIS A C 1
ATOM 3859 O O . HIS A 1 490 ? -54.395 -10.497 32.736 1.00 34.22 490 HIS A O 1
ATOM 3865 N N . TYR A 1 491 ? -52.822 -11.124 31.266 1.00 35.16 491 TYR A N 1
ATOM 3866 C CA . TYR A 1 491 ? -52.721 -9.827 30.594 1.00 35.16 491 TYR A CA 1
ATOM 3867 C C . TYR A 1 491 ? -53.834 -9.724 29.540 1.00 35.16 491 TYR A C 1
ATOM 3869 O O . TYR A 1 491 ? -53.743 -10.294 28.452 1.00 35.16 491 TYR A O 1
ATOM 3877 N N . GLY A 1 492 ? -54.906 -9.019 29.900 1.00 34.28 492 GLY A N 1
ATOM 3878 C CA . GLY A 1 492 ? -55.986 -8.602 29.014 1.00 34.28 492 GLY A CA 1
ATOM 3879 C C . GLY A 1 492 ? -55.675 -7.258 28.359 1.00 34.28 492 GLY A C 1
ATOM 3880 O O . GLY A 1 492 ? -55.497 -6.242 29.023 1.00 34.28 492 GLY A O 1
ATOM 3881 N N . ARG A 1 493 ? -55.613 -7.294 27.032 1.00 40.81 493 ARG A N 1
ATOM 3882 C CA . ARG A 1 493 ? -55.567 -6.193 26.072 1.00 40.81 493 ARG A CA 1
ATOM 3883 C C . ARG A 1 493 ? -56.987 -5.650 25.889 1.00 40.81 493 ARG A C 1
ATOM 3885 O O . ARG A 1 493 ? -57.823 -6.438 25.479 1.00 40.81 493 ARG A O 1
ATOM 3892 N N . THR A 1 494 ? -57.222 -4.356 26.110 1.00 40.81 494 THR A N 1
ATOM 3893 C CA . THR A 1 494 ? -58.154 -3.510 25.326 1.00 40.81 494 THR A CA 1
ATOM 3894 C C . THR A 1 494 ? -58.094 -2.067 25.821 1.00 40.81 494 THR A C 1
ATOM 3896 O O . THR A 1 494 ? -58.454 -1.775 26.958 1.00 40.81 494 THR A O 1
ATOM 3899 N N . GLY A 1 495 ? -57.689 -1.174 24.927 1.00 40.56 495 GLY A N 1
ATOM 3900 C CA . GLY A 1 495 ? -58.088 0.224 24.915 1.00 40.56 495 GLY A CA 1
ATOM 3901 C C . GLY A 1 495 ? -58.387 0.567 23.461 1.00 40.56 495 GLY A C 1
ATOM 3902 O O . GLY A 1 495 ? -57.469 0.571 22.644 1.00 40.56 495 GLY A O 1
ATOM 3903 N N . GLU A 1 496 ? -59.666 0.747 23.146 1.00 50.22 496 GLU A N 1
ATOM 3904 C CA . GLU A 1 496 ? -60.141 1.410 21.933 1.00 50.22 496 GLU A CA 1
ATOM 3905 C C . GLU A 1 496 ? -60.258 2.909 22.222 1.00 50.22 496 GLU A C 1
ATOM 3907 O O . GLU A 1 496 ? -60.928 3.303 23.179 1.00 50.22 496 GLU A O 1
ATOM 3912 N N . MET A 1 497 ? -59.587 3.720 21.406 1.00 37.81 497 MET A N 1
ATOM 3913 C CA . MET A 1 497 ? -60.158 4.805 20.597 1.00 37.81 497 MET A CA 1
ATOM 3914 C C . MET A 1 497 ? -59.154 5.177 19.511 1.00 37.81 497 MET A C 1
ATOM 3916 O O . MET A 1 497 ? -57.948 5.272 19.842 1.00 37.81 497 MET A O 1
#

Foldseek 3Di:
DPPPVVVVVVVVVVVVVVVVVVVVVVVVVVVVVVVVVVVVVCCVVCCVVVVQADFFDDDDDPDDDAQAFLAKAKEKEWEWDFDDDPNDTATKTKIKIKMKGKTAAQAWGKHKAFADSFDKAPKWKDKPNHTDDFDDDRRITIDTDGHGIIMIMITIMGIDAWKDWADDDAQDFHQWYKYKYKYAPADDPDDFDPLADQAPDWDDDPRITMGIHTDGRDHDHGIHMDTHPHDPPVVVVVLVCLLVVLVVLLVVLVVVVVVCVVVVDDCDPVNVVSNVVSLVSLLVCLVSCCVPVNLVVSLVVLVVVLVVVVCVCVVPCPPPPPCVCLPPSLVSVLSSVLVSLVSNNYPCSPVVNVVSVVVNVVSVVVVVVVPPPPPPPVPVVVVVVVVVVVVVVVVVVVVVVVVVVVVVVVVVVVVVVPPDDQDADPPPRHTDDPPDQADPVPRDGWDFDDQDPPPRDTDTPPDPQADPPPRHGDPPDDPPPPPPPDPPDDPDDDDDD

Sequence (497 aa):
MNNEGSIYEKIISERRKQKIRTGAVIGVVLMVLITAVLAAVSYVWVSGFMGAGGGAAPAWYKQEVPAEPESMVIGAVLDCKYVRIEDKQVPVYTLHYNAEFIYNNPNRANAYIPLPSGSVENLAVKLNNVLIKPNIQTYKIVLDLPAGENTVCISYTTRGSYEYSHSVPKGRLMEKFYMKLEIKNIKYEGSLPDNCLEPDNKYIDGEITVFEWDKKDAVLRKEIIVELPEWKNPFDTYLSLLPWMFLLLFLLGLFYYEAFRRTNMQLNIESFGFLIVPFMLLMLSVPALIVYIGAEYATGFSLMFAVAAMFVIKKKVVMVSKAFFEVFLLPALALTSVCAFVTVSAPYGVTIGIACIILSLLVAVKFFKENKGPKEKISIDSLLMGIKCLSDEKKQVETVLEKERREKDLLKERIKKGVFAKNFCPYCKSSVKPDFDFCPKCGKEIRYIEKCESCGLLVHSGIGSYCPNCSEPLKKGLNAGMNLASMEGHYGRTGEM

Radius of gyration: 41.72 Å; chains: 1; bounding box: 88×67×116 Å